Protein AF-A0A7S2LVF1-F1 (afdb_monomer)

Foldseek 3Di:
DVVVVVVVVVVLVCQLQDQQDHPLLVVLVCLCVVVCLLVDALADFDDLPDDADALVRRLVRSVVSNVVNLCCCQPPSLVVSLVSVVPDDRQPPDPCVVVNLVNSLQSVLVSQQSNLVVNLVVVLVSLVLLVDVDWDFLQRLLVDDPPDDFAGARHEWEWDDDQLAIDTPQALVNSLVSVVVSLVCSQCSQFQAARSCLVVVVDDPVCNRHHRDGGDCPDPVNVVSSVSNSVSSSVVSVRVVSNRVLCPVLSCLSVVLVVLVVVLVDPVDDLVNLVVVLVVLVVVLVCLVSRPDCWRGIRHYIYGCNVVSVVSNVSSVVSNVSNLVSLLVVLLVLLVVLLVVLVVLLVQLPDDDPADVSLVVSVVSLVCCVVPVLVVSVVSLVRSVVSVVSCVVSVHDDDPSSVVSNVSSVVSNVCSVVSSVVSVVVSVVSVVVNVVVVVVVVVVVVVVVVVVVVVVVVVVVVPPPVCVVVVVVVVD

Mean predicted aligned error: 10.64 Å

Sequence (476 aa):
DEWRAGIEQCREAIVRSLTVCNQSSLRLLKLWHGTGYGEMLLIDLPPPSAPLFDIDRYFDRQRSCCQESVQKLKLQWFEEVCAIIREENLHLGGPTEPGFFRSISALLSLQTRRVVSQSVEALVEFFQRYSNPRPRTPAEVTQLKDTDERENAFLVIKLAPKGEEIRLRDSPEKVSEKILKIFRELIGCLNDVSVPEVRLQRTSNASKDKCLWATKEHEQYVQQAQKVIEHIVSFNMTNVMKSLHLYDEFAHLLTEEERVRDFVKDPSKTIDDYLAKFKSLKETDLAIRQKLPGEIRMQMACVDCWELNQTLRDKIVECTRIMLESVVVVNLERNEKLCKSFDNIVQTLNKKPTGAGELVDLEQTLENFRGATLKELLDEFADIRAWQQMLFDCEHLLVHRDFKAITDAASWVHQIDARMNARESDLRVERENIETRFKQERQKFEGDLVDYVNLVNRFKDAGNFKQTDEYLEKIL

Solvent-accessible surface area (backbone atoms only — not comparable to full-atom values): 26390 Å² total; per-residue (Å²): 112,68,70,60,52,51,51,50,51,52,49,53,52,48,61,63,66,44,41,72,82,30,72,58,53,54,49,52,51,49,48,36,64,70,74,43,63,77,72,48,53,47,58,72,82,79,58,84,87,45,77,64,29,44,66,65,62,48,50,53,51,33,51,51,40,28,49,54,45,43,47,44,45,66,62,48,51,47,47,54,52,49,55,52,54,71,72,49,79,77,38,65,97,47,92,45,29,70,53,30,53,52,33,50,38,51,50,54,20,51,53,57,38,46,33,44,50,53,30,51,51,53,51,45,56,60,48,57,78,45,56,65,93,76,63,71,48,51,76,57,53,69,71,56,55,95,87,53,91,72,51,62,42,49,34,42,40,41,46,37,76,59,80,70,43,75,40,58,70,64,43,63,64,57,52,48,50,50,55,55,44,52,54,50,50,53,50,50,66,62,48,80,43,61,28,67,48,44,80,70,66,73,50,59,90,94,46,68,83,48,47,35,66,51,63,54,76,84,39,68,68,50,47,52,47,50,52,52,51,51,51,38,49,54,56,40,40,60,50,56,57,54,46,54,65,79,41,60,88,56,39,61,54,64,55,40,52,59,55,45,57,54,54,71,67,43,85,84,65,49,72,67,56,54,52,53,51,52,49,52,48,52,52,49,49,50,46,45,70,74,70,56,60,55,60,47,60,25,48,46,37,24,38,40,29,48,70,38,56,48,53,54,44,51,41,46,54,49,37,51,48,57,53,53,50,50,52,52,53,51,47,52,54,50,33,54,51,50,43,48,53,54,50,54,51,52,58,60,62,68,55,80,59,91,48,73,67,53,41,51,54,44,52,51,50,53,51,47,34,70,74,46,52,50,56,55,55,50,53,51,51,52,49,50,50,51,58,51,48,50,39,53,79,69,70,53,85,79,52,74,70,57,57,47,44,53,49,55,35,50,51,47,68,73,43,46,63,62,54,50,55,52,49,52,53,49,50,52,53,52,48,54,52,53,54,49,50,52,52,52,53,48,54,50,51,54,49,52,48,51,52,50,51,51,49,51,51,55,49,57,62,69,66,42,84,90,51,58,75,69,59,60,70,76,74,115

Nearest PDB structures (foldseek):
  8glv-assembly1_JG  TM=8.384E-01  e=1.437E-13  Chlamydomonas reinhardtii
  8glv-assembly1_Lc  TM=7.852E-01  e=2.066E-13  Chlamydomonas reinhardtii
  8j07-assembly1_g1  TM=7.725E-01  e=4.511E-12  Homo sapiens
  8j07-assembly1_g5  TM=5.387E-01  e=4.816E-10  Homo sapiens
  8glv-assembly1_Mm  TM=5.997E-01  e=1.163E-07  Chlamydomonas reinhardtii

Secondary structure (DSSP, 8-state):
-HHHHHHHHHHHHHHHH--SS-HHHHHHHHHHHHSSGGG--SS----TTSPPB-HHHHHHHHHHHHHHHHHIIIIIIHHHHHHHHHT--SSTTSTTHHHHHHHHHHHHHHHHHHHHHHHHHHHHHHHHTT--SSPPPHHHHTT--TTSPPPPEEEEEEEEEETTEEEESS-HHHHHHHHHHHHHHHHHTTTT-B-HHHHTT-S-GGGTT-B-----TTSHHHHHHHHHHHHHHHHHHHHHHGGGGGGGGGGGGGTHHHHHHHHHH-TT--HHHHHHHHHHHHHHHHHHHHHS-SEEE-SEEEEE-HHHHHHHHHHHHHHHHHHHHHHHHHHHHHHHHHHHHHHHHHHHHTSPPSSHHHHHHHHHHHHHIIIIIHHHHHHHHHHHHHHHHHHHHTT----HHHHHHHHHHHHHHHHHHHHHHHHHHHHHHHHHHHHHHHHHHHHHHHHHHHHHHHHHHHHHHHT-TTSHHHHHTT--

Radius of gyration: 52.97 Å; Cα contacts (8 Å, |Δi|>4): 419; chains: 1; bounding box: 88×52×203 Å

pLDDT: mean 89.86, std 9.38, range [37.56, 97.81]

InterPro domains:
  IPR026983 Dynein heavy chain [PTHR22878] (57-474)

Organism: NCBI:txid1333877

Structure (mmCIF, N/CA/C/O backbone):
data_AF-A0A7S2LVF1-F1
#
_entry.id   AF-A0A7S2LVF1-F1
#
loop_
_atom_site.group_PDB
_atom_site.id
_atom_site.type_symbol
_atom_site.label_atom_id
_atom_site.label_alt_id
_atom_site.label_comp_id
_atom_site.label_asym_id
_atom_site.label_entity_id
_atom_site.label_seq_id
_atom_site.pdbx_PDB_ins_code
_atom_site.Cartn_x
_atom_site.Cartn_y
_atom_site.Cartn_z
_atom_site.occupancy
_atom_site.B_iso_or_equiv
_atom_site.auth_seq_id
_atom_site.auth_comp_id
_atom_site.auth_asym_id
_atom_site.auth_atom_id
_atom_site.pdbx_PDB_model_num
ATOM 1 N N . ASP A 1 1 ? 42.063 -7.611 -80.685 1.00 59.84 1 ASP A N 1
ATOM 2 C CA . ASP A 1 1 ? 41.938 -8.431 -79.460 1.00 59.84 1 ASP A CA 1
ATOM 3 C C . ASP A 1 1 ? 42.806 -7.979 -78.287 1.00 59.84 1 ASP A C 1
ATOM 5 O O . ASP A 1 1 ? 42.332 -8.052 -77.160 1.00 59.84 1 ASP A O 1
ATOM 9 N N . GLU A 1 2 ? 43.992 -7.400 -78.504 1.00 60.59 2 GLU A N 1
ATOM 10 C CA . GLU A 1 2 ? 44.869 -6.905 -77.419 1.00 60.59 2 GLU A CA 1
ATOM 11 C C . GLU A 1 2 ? 44.239 -5.836 -76.507 1.00 60.59 2 GLU A C 1
ATOM 13 O O . GLU A 1 2 ? 44.394 -5.894 -75.291 1.00 60.59 2 GLU A O 1
ATOM 18 N N . TRP A 1 3 ? 43.456 -4.896 -77.051 1.00 65.25 3 TRP A N 1
ATOM 19 C CA . TRP A 1 3 ? 42.773 -3.877 -76.237 1.00 65.25 3 TRP A CA 1
ATOM 20 C C . TRP A 1 3 ? 41.720 -4.473 -75.287 1.00 65.25 3 TRP A C 1
ATOM 22 O O . TRP A 1 3 ? 41.558 -4.000 -74.164 1.00 65.25 3 TRP A O 1
ATOM 32 N N . ARG A 1 4 ? 41.038 -5.554 -75.700 1.00 68.88 4 ARG A N 1
ATOM 33 C CA . ARG A 1 4 ? 40.087 -6.274 -74.835 1.00 68.88 4 ARG A 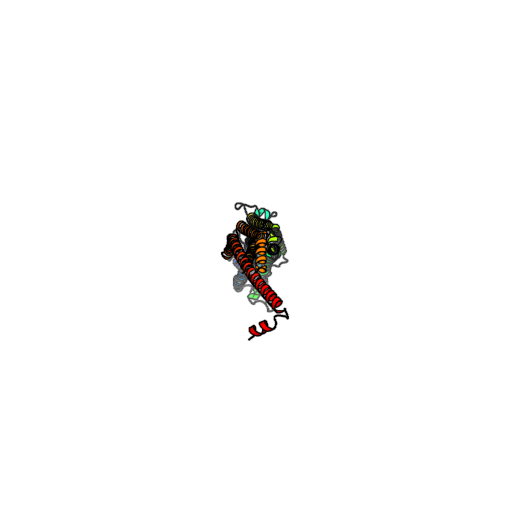CA 1
ATOM 34 C C . ARG A 1 4 ? 40.817 -7.017 -73.716 1.00 68.88 4 ARG A C 1
ATOM 36 O O . ARG A 1 4 ? 40.360 -6.973 -72.580 1.00 68.88 4 ARG A O 1
ATOM 43 N N . ALA A 1 5 ? 41.964 -7.627 -74.019 1.00 72.25 5 ALA A N 1
ATOM 44 C CA . ALA A 1 5 ? 42.814 -8.270 -73.018 1.00 72.25 5 ALA A CA 1
ATOM 45 C C . ALA A 1 5 ? 43.380 -7.258 -72.002 1.00 72.25 5 ALA A C 1
ATOM 47 O O . ALA A 1 5 ? 43.369 -7.530 -70.805 1.00 72.25 5 ALA A O 1
ATOM 48 N N . GLY A 1 6 ? 43.795 -6.069 -72.455 1.00 77.50 6 GLY A N 1
ATOM 49 C CA . GLY A 1 6 ? 44.248 -4.986 -71.577 1.00 77.50 6 GLY A CA 1
ATOM 50 C C . GLY A 1 6 ? 43.143 -4.450 -70.660 1.00 77.50 6 GLY A C 1
ATOM 51 O O . GLY A 1 6 ? 43.379 -4.241 -69.473 1.00 77.50 6 GLY A O 1
ATOM 52 N N . ILE A 1 7 ? 41.913 -4.296 -71.168 1.00 79.94 7 ILE A N 1
ATOM 53 C CA . ILE A 1 7 ? 40.756 -3.921 -70.337 1.00 79.94 7 ILE A CA 1
ATOM 54 C C . ILE A 1 7 ? 40.461 -4.986 -69.285 1.00 79.94 7 ILE A C 1
ATOM 56 O O . ILE A 1 7 ? 40.210 -4.636 -68.132 1.00 79.94 7 ILE A O 1
ATOM 60 N N . GLU A 1 8 ? 40.488 -6.264 -69.659 1.00 79.00 8 GLU A N 1
ATOM 61 C CA . GLU A 1 8 ? 40.181 -7.344 -68.723 1.00 79.00 8 GLU A CA 1
ATOM 62 C C . GLU A 1 8 ? 41.261 -7.475 -67.641 1.00 79.00 8 GLU A C 1
ATOM 64 O O . GLU A 1 8 ? 40.936 -7.582 -66.463 1.00 79.00 8 GLU A O 1
ATOM 69 N N . GLN A 1 9 ? 42.537 -7.300 -67.997 1.00 78.31 9 GLN A N 1
ATOM 70 C CA . GLN A 1 9 ? 43.635 -7.209 -67.029 1.00 78.31 9 GLN A CA 1
ATOM 71 C C . GLN A 1 9 ? 43.488 -6.009 -66.084 1.00 78.31 9 GLN A C 1
ATOM 73 O O . GLN A 1 9 ? 43.687 -6.148 -64.877 1.00 78.31 9 GLN A O 1
ATOM 78 N N . CYS A 1 10 ? 43.107 -4.832 -66.596 1.00 78.00 10 CYS A N 1
ATOM 79 C CA . CYS A 1 10 ? 42.837 -3.668 -65.752 1.00 78.00 10 CYS A CA 1
ATOM 80 C C . CYS A 1 10 ? 41.641 -3.905 -64.819 1.00 78.00 10 CYS A C 1
ATOM 82 O O . CYS A 1 10 ? 41.696 -3.515 -63.654 1.00 78.00 10 CYS A O 1
ATOM 84 N N . ARG A 1 11 ? 40.577 -4.565 -65.292 1.00 80.06 11 ARG A N 1
ATOM 85 C CA . ARG A 1 11 ? 39.418 -4.935 -64.465 1.00 80.06 11 ARG A CA 1
ATOM 86 C C . ARG A 1 11 ? 39.799 -5.920 -63.371 1.00 80.06 11 ARG A C 1
ATOM 88 O O . ARG A 1 11 ? 39.468 -5.674 -62.214 1.00 80.06 11 ARG A O 1
ATOM 95 N N . GLU A 1 12 ? 40.535 -6.978 -63.700 1.00 76.81 12 GLU A N 1
ATOM 96 C CA . GLU A 1 12 ? 41.038 -7.937 -62.714 1.00 76.81 12 GLU A CA 1
ATOM 97 C C . GLU A 1 12 ? 41.950 -7.264 -61.680 1.00 76.81 12 GLU A C 1
ATOM 99 O O . GLU A 1 12 ? 41.823 -7.528 -60.483 1.00 76.81 12 GLU A O 1
ATOM 104 N N . ALA A 1 13 ? 42.830 -6.352 -62.108 1.00 76.38 13 ALA A N 1
ATOM 105 C CA . ALA A 1 13 ? 43.691 -5.589 -61.207 1.00 76.38 13 ALA A CA 1
ATOM 106 C C . ALA A 1 13 ? 42.882 -4.680 -60.265 1.00 76.38 13 ALA A C 1
ATOM 108 O O . ALA A 1 13 ? 43.142 -4.657 -59.059 1.00 76.38 13 ALA A O 1
ATOM 109 N N . ILE A 1 14 ? 41.860 -3.985 -60.784 1.00 77.88 14 ILE A N 1
ATOM 110 C CA . ILE A 1 14 ? 40.950 -3.161 -59.976 1.00 77.88 14 ILE A CA 1
ATOM 111 C C . ILE A 1 14 ? 40.218 -4.037 -58.956 1.00 77.88 14 ILE A C 1
ATOM 113 O O . ILE A 1 14 ? 40.274 -3.731 -57.766 1.00 77.88 14 ILE A O 1
ATOM 117 N N . VAL A 1 15 ? 39.613 -5.150 -59.381 1.00 75.44 15 VAL A N 1
ATOM 118 C CA . VAL A 1 15 ? 38.883 -6.080 -58.499 1.00 75.44 15 VAL A CA 1
ATOM 119 C C . VAL A 1 15 ? 39.785 -6.619 -57.386 1.00 75.44 15 VAL A C 1
ATOM 121 O O . VAL A 1 15 ? 39.382 -6.627 -56.226 1.00 75.44 15 VAL A O 1
ATOM 124 N N . ARG A 1 16 ? 41.033 -6.988 -57.698 1.00 72.12 16 ARG A N 1
ATOM 125 C CA . ARG A 1 16 ? 42.001 -7.471 -56.697 1.00 72.12 16 ARG A CA 1
ATOM 126 C C . ARG A 1 16 ? 42.440 -6.392 -55.701 1.00 72.12 16 ARG A C 1
ATOM 128 O O . ARG A 1 16 ? 42.835 -6.728 -54.589 1.00 72.12 16 ARG A O 1
ATOM 135 N N . SER A 1 17 ? 42.348 -5.113 -56.065 1.00 75.81 17 SER A N 1
ATOM 136 C CA . SER A 1 17 ? 42.720 -3.976 -55.204 1.00 75.81 17 SER A CA 1
ATOM 137 C C . SER A 1 17 ? 41.549 -3.350 -54.428 1.00 75.81 17 SER A C 1
ATOM 139 O O . SER A 1 17 ? 41.769 -2.610 -53.466 1.00 75.81 17 SER A O 1
ATOM 141 N N . LEU A 1 18 ? 40.303 -3.642 -54.813 1.00 81.12 18 LEU A N 1
ATOM 142 C CA . LEU A 1 18 ? 39.107 -2.981 -54.291 1.00 81.12 18 LEU A CA 1
ATOM 143 C C . LEU A 1 18 ? 38.619 -3.632 -52.990 1.00 81.12 18 LEU A C 1
ATOM 145 O O . LEU A 1 18 ? 37.765 -4.512 -52.986 1.00 81.12 18 LEU A O 1
ATOM 149 N N . THR A 1 19 ? 39.131 -3.164 -51.852 1.00 79.06 19 THR A N 1
ATOM 150 C CA . THR A 1 19 ? 38.798 -3.752 -50.545 1.00 79.06 19 THR A CA 1
ATOM 151 C C . THR A 1 19 ? 37.506 -3.217 -49.918 1.00 79.06 19 THR A C 1
ATOM 153 O O . THR A 1 19 ? 36.935 -3.899 -49.073 1.00 79.06 19 THR A O 1
ATOM 156 N N . VAL A 1 20 ? 37.023 -2.021 -50.279 1.00 73.00 20 VAL A N 1
ATOM 157 C CA . VAL A 1 20 ? 35.913 -1.332 -49.574 1.00 73.00 20 VAL A CA 1
ATOM 158 C C . VAL A 1 20 ? 34.519 -1.773 -50.046 1.00 73.00 20 VAL A C 1
ATOM 160 O O . VAL A 1 20 ? 33.625 -1.950 -49.223 1.00 73.00 20 VAL A O 1
ATOM 163 N N . CYS A 1 21 ? 34.348 -2.040 -51.342 1.00 78.25 21 CYS A N 1
ATOM 164 C CA . CYS A 1 21 ? 33.070 -2.448 -51.945 1.00 78.25 21 CYS A CA 1
ATOM 165 C C . CYS A 1 21 ? 33.195 -3.807 -52.647 1.00 78.25 21 CYS A C 1
ATOM 167 O O . CYS A 1 21 ? 32.821 -3.960 -53.808 1.00 78.25 21 CYS A O 1
ATOM 169 N N . ASN A 1 22 ? 33.789 -4.775 -51.951 1.00 83.81 22 ASN A N 1
ATOM 170 C CA . ASN A 1 22 ? 33.984 -6.126 -52.468 1.00 83.81 22 ASN A CA 1
ATOM 171 C C . ASN A 1 22 ? 32.687 -6.961 -52.394 1.00 83.81 22 ASN A C 1
ATOM 173 O O . ASN A 1 22 ? 31.677 -6.556 -51.806 1.00 83.81 22 ASN A O 1
ATOM 177 N N . GLN A 1 23 ? 32.728 -8.158 -52.978 1.00 87.00 23 GLN A N 1
ATOM 178 C CA . GLN A 1 23 ? 31.577 -9.058 -53.028 1.00 87.00 23 GLN A CA 1
ATOM 179 C C . GLN A 1 23 ? 31.125 -9.527 -51.635 1.00 87.00 23 GLN A C 1
ATOM 181 O O . GLN A 1 23 ? 29.921 -9.660 -51.399 1.00 87.00 23 GLN A O 1
ATOM 186 N N . SER A 1 24 ? 32.055 -9.724 -50.695 1.00 89.62 24 SER A N 1
ATOM 187 C CA . SER A 1 24 ? 31.724 -10.036 -49.301 1.00 89.62 24 SER A CA 1
ATOM 188 C C . SER A 1 24 ? 30.932 -8.909 -48.637 1.00 89.62 24 SER A C 1
ATOM 190 O O . SER A 1 24 ? 29.888 -9.184 -48.052 1.00 89.62 24 SER A O 1
ATOM 192 N N . SER A 1 25 ? 31.317 -7.640 -48.805 1.00 89.81 25 SER A N 1
ATOM 193 C CA . SER A 1 25 ? 30.561 -6.485 -48.292 1.00 89.81 25 SER A CA 1
ATOM 194 C C . SER A 1 25 ? 29.117 -6.462 -48.813 1.00 89.81 25 SER A C 1
ATOM 196 O O . SER A 1 25 ? 28.184 -6.219 -48.045 1.00 89.81 25 SER A O 1
ATOM 198 N N . LEU A 1 26 ? 28.899 -6.779 -50.097 1.00 90.19 26 LEU A N 1
ATOM 199 C CA . LEU A 1 26 ? 27.553 -6.861 -50.676 1.00 90.19 26 LEU A CA 1
ATOM 200 C C . LEU A 1 26 ? 26.736 -8.018 -50.080 1.00 90.19 26 LEU A C 1
ATOM 202 O O . LEU A 1 26 ? 25.549 -7.855 -49.791 1.00 90.19 26 LEU A O 1
ATOM 206 N N . ARG A 1 27 ? 27.353 -9.188 -49.883 1.00 93.81 27 ARG A N 1
ATOM 207 C CA . ARG A 1 27 ? 26.700 -10.341 -49.243 1.00 93.81 27 ARG A CA 1
ATOM 208 C C . ARG A 1 27 ? 26.343 -10.054 -47.788 1.00 93.81 27 ARG A C 1
ATOM 210 O O . ARG A 1 27 ? 25.247 -10.408 -47.371 1.00 93.81 27 ARG A O 1
ATOM 217 N N . LEU A 1 28 ? 27.211 -9.364 -47.050 1.00 94.38 28 LEU A N 1
ATOM 218 C CA . LEU A 1 28 ? 26.953 -8.938 -45.673 1.00 94.38 28 LEU A CA 1
ATOM 219 C C . LEU A 1 28 ? 25.796 -7.935 -45.584 1.00 94.38 28 LEU A C 1
ATOM 221 O O . LEU A 1 28 ? 24.979 -8.026 -44.672 1.00 94.38 28 LEU A O 1
ATOM 225 N N . LEU A 1 29 ? 25.679 -7.011 -46.542 1.00 93.12 29 LEU A N 1
ATOM 226 C CA . LEU A 1 29 ? 24.523 -6.111 -46.631 1.00 93.12 29 LEU A CA 1
ATOM 227 C C . LEU A 1 29 ? 23.226 -6.869 -46.940 1.00 93.12 29 LEU A C 1
ATOM 229 O O . LEU A 1 29 ? 22.198 -6.605 -46.317 1.00 93.12 29 LEU A O 1
ATOM 233 N N . LYS A 1 30 ? 23.271 -7.834 -47.869 1.00 94.25 30 LYS A N 1
ATOM 234 C CA . LYS A 1 30 ? 22.121 -8.700 -48.174 1.00 94.25 30 LYS A CA 1
ATOM 235 C C . LYS A 1 30 ? 21.714 -9.551 -46.977 1.00 94.25 30 LYS A C 1
ATOM 237 O O . LYS A 1 30 ? 20.522 -9.699 -46.751 1.00 94.25 30 LYS A O 1
ATOM 242 N N . LEU A 1 31 ? 22.675 -10.068 -46.211 1.00 94.69 31 LEU A N 1
ATOM 243 C CA . LEU A 1 31 ? 22.408 -10.775 -44.962 1.00 94.69 31 LEU A CA 1
ATOM 244 C C . LEU A 1 31 ? 21.690 -9.845 -43.980 1.00 94.69 31 LEU A C 1
ATOM 246 O O . LEU A 1 31 ? 20.587 -10.146 -43.549 1.00 94.69 31 LEU A O 1
ATOM 250 N N . TRP A 1 32 ? 22.280 -8.682 -43.701 1.00 95.38 32 TRP A N 1
ATOM 251 C CA . TRP A 1 32 ? 21.773 -7.723 -42.721 1.00 95.38 32 TRP A CA 1
ATOM 252 C C . TRP A 1 32 ? 20.321 -7.294 -42.958 1.00 95.38 32 TRP A C 1
ATOM 254 O O . TRP A 1 32 ? 19.524 -7.242 -42.020 1.00 95.38 32 TRP A O 1
ATOM 264 N N . HIS A 1 33 ? 19.979 -6.994 -44.213 1.00 92.38 33 HIS A N 1
ATOM 265 C CA . HIS A 1 33 ? 18.629 -6.577 -44.589 1.00 92.38 33 HIS A CA 1
ATOM 266 C C . HIS A 1 33 ? 17.694 -7.755 -44.886 1.00 92.38 33 HIS A C 1
ATOM 268 O O . HIS A 1 33 ? 16.502 -7.657 -44.626 1.00 92.38 33 HIS A O 1
ATOM 274 N N . GLY A 1 34 ? 18.208 -8.868 -45.413 1.00 91.06 34 GLY A N 1
ATOM 275 C CA . GLY A 1 34 ? 17.395 -10.005 -45.849 1.00 91.06 34 GLY A CA 1
ATOM 276 C C . GLY A 1 34 ? 16.882 -10.890 -44.713 1.00 91.06 34 GLY A C 1
ATOM 277 O O . GLY A 1 34 ? 15.819 -11.485 -44.854 1.00 91.06 34 GLY A O 1
ATOM 278 N N . THR A 1 35 ? 17.601 -10.977 -43.591 1.00 89.94 35 THR A N 1
ATOM 279 C CA . THR A 1 35 ? 17.190 -11.771 -42.414 1.00 89.94 35 THR A CA 1
ATOM 280 C C . THR A 1 35 ? 16.544 -10.931 -41.309 1.00 89.94 35 THR A C 1
ATOM 282 O O . THR A 1 35 ? 16.145 -11.475 -40.278 1.00 89.94 35 THR A O 1
ATOM 285 N N . GLY A 1 36 ? 16.449 -9.611 -41.502 1.00 89.12 36 GLY A N 1
ATOM 286 C CA . GLY A 1 36 ? 15.822 -8.685 -40.556 1.00 89.12 36 GLY A CA 1
ATOM 287 C C . GLY A 1 36 ? 16.707 -8.228 -39.390 1.00 89.12 36 GLY A C 1
ATOM 288 O O . GLY A 1 36 ? 16.199 -7.573 -38.485 1.00 89.12 36 GLY A O 1
ATOM 289 N N . TYR A 1 37 ? 18.020 -8.508 -39.380 1.00 92.94 37 TYR A N 1
ATOM 290 C CA . TYR A 1 37 ? 18.915 -7.993 -38.323 1.00 92.94 37 TYR A CA 1
ATOM 291 C C . TYR A 1 37 ? 18.894 -6.460 -38.231 1.00 92.94 37 TYR A C 1
ATOM 293 O O . TYR A 1 37 ? 18.956 -5.906 -37.137 1.00 92.94 37 TYR A O 1
ATOM 301 N N . GLY A 1 38 ? 18.753 -5.775 -39.370 1.00 89.06 38 GLY A N 1
ATOM 302 C CA . GLY A 1 38 ? 18.666 -4.314 -39.434 1.00 89.06 38 GLY A CA 1
ATOM 303 C C . GLY A 1 38 ? 17.354 -3.688 -38.951 1.00 89.06 38 GLY A C 1
ATOM 304 O O . GLY A 1 38 ? 17.273 -2.462 -38.914 1.00 89.06 38 GLY A O 1
ATOM 305 N N . GLU A 1 39 ? 16.347 -4.497 -38.623 1.00 91.19 39 GLU A N 1
ATOM 306 C CA . GLU A 1 39 ? 15.050 -4.054 -38.086 1.00 91.19 39 GLU A CA 1
ATOM 307 C C . GLU A 1 39 ? 14.878 -4.434 -36.607 1.00 91.19 39 GLU A C 1
ATOM 309 O O . GLU A 1 39 ? 13.868 -4.107 -35.989 1.00 91.19 39 GLU A O 1
ATOM 314 N N . MET A 1 40 ? 15.862 -5.126 -36.022 1.00 92.81 40 MET A N 1
ATOM 315 C CA . MET A 1 40 ? 15.818 -5.517 -34.619 1.00 92.81 40 MET A CA 1
ATOM 316 C C . MET A 1 40 ? 15.907 -4.298 -33.701 1.00 92.81 40 MET A C 1
ATOM 318 O O . MET A 1 40 ? 16.728 -3.405 -33.903 1.00 92.81 40 MET A O 1
ATOM 322 N N . LEU A 1 41 ? 15.111 -4.323 -32.635 1.00 94.56 41 LEU A N 1
ATOM 323 C CA . LEU A 1 41 ? 15.225 -3.402 -31.512 1.00 94.56 41 LEU A CA 1
ATOM 324 C C . LEU A 1 41 ? 15.798 -4.146 -30.308 1.00 94.56 41 LEU A C 1
ATOM 326 O O . LEU A 1 41 ? 15.499 -5.314 -30.080 1.00 94.56 41 LEU A O 1
ATOM 330 N N . LEU A 1 42 ? 16.613 -3.450 -29.525 1.00 95.69 42 LEU A N 1
ATOM 331 C CA . LEU A 1 42 ? 17.236 -3.962 -28.299 1.00 95.69 42 LEU A CA 1
ATOM 332 C C . LEU A 1 42 ? 16.362 -3.722 -27.054 1.00 95.69 42 LEU A C 1
ATOM 334 O O . LEU A 1 42 ? 16.842 -3.843 -25.928 1.00 95.69 42 LEU A O 1
ATOM 338 N N . ILE A 1 43 ? 15.110 -3.319 -27.266 1.00 95.25 43 ILE A N 1
ATOM 339 C CA . ILE A 1 43 ? 14.139 -2.909 -26.253 1.00 95.25 43 ILE A CA 1
ATOM 340 C C . ILE A 1 43 ? 12.753 -3.438 -26.617 1.00 95.25 43 ILE A C 1
ATOM 342 O O . ILE A 1 43 ? 12.410 -3.567 -27.792 1.00 95.25 43 ILE A O 1
ATOM 346 N N . ASP A 1 44 ? 11.939 -3.683 -25.597 1.00 93.94 44 ASP A N 1
ATOM 347 C CA . ASP A 1 44 ? 10.568 -4.171 -25.723 1.00 93.94 44 ASP A CA 1
ATOM 348 C C . ASP A 1 44 ? 9.591 -3.098 -25.234 1.00 93.94 44 ASP A C 1
ATOM 350 O O . ASP A 1 44 ? 9.362 -2.924 -24.036 1.00 93.94 44 ASP A O 1
ATOM 354 N N . LEU A 1 45 ? 9.040 -2.329 -26.169 1.00 92.75 45 LEU A N 1
ATOM 355 C CA . LEU A 1 45 ? 8.228 -1.158 -25.859 1.00 92.75 45 LEU A CA 1
ATOM 356 C C . LEU A 1 45 ? 6.738 -1.523 -25.763 1.00 92.75 45 LEU A C 1
ATOM 358 O O . LEU A 1 45 ? 6.132 -1.884 -26.775 1.00 92.75 45 LEU A O 1
ATOM 362 N N . PRO A 1 46 ? 6.096 -1.386 -24.586 1.00 90.88 46 PRO A N 1
ATOM 363 C CA . PRO A 1 46 ? 4.698 -1.762 -24.443 1.00 90.88 46 PRO A CA 1
ATOM 364 C C . PRO A 1 46 ? 3.757 -0.851 -25.262 1.00 90.88 46 PRO A C 1
ATOM 366 O O . PRO A 1 46 ? 3.894 0.388 -25.237 1.00 90.88 46 PRO A O 1
ATOM 369 N N . PRO A 1 47 ? 2.758 -1.431 -25.961 1.00 89.38 47 PRO A N 1
ATOM 370 C CA . PRO A 1 47 ? 1.678 -0.657 -26.565 1.00 89.38 47 PRO A CA 1
ATOM 371 C C . PRO A 1 47 ? 0.797 -0.001 -25.482 1.00 89.38 47 PRO A C 1
ATOM 373 O O . PRO A 1 47 ? 0.802 -0.454 -24.338 1.00 89.38 47 PRO A O 1
ATOM 376 N N . PRO A 1 48 ? -0.005 1.028 -25.817 1.00 84.62 48 PRO A N 1
ATOM 377 C CA . PRO A 1 48 ? -0.886 1.703 -24.849 1.00 84.62 48 PRO A CA 1
ATOM 378 C C . PRO A 1 48 ? -1.899 0.782 -24.149 1.00 84.62 48 PRO A C 1
ATOM 380 O O . PRO A 1 48 ? -2.346 1.071 -23.044 1.00 84.62 48 PRO A O 1
ATOM 383 N N . SER A 1 49 ? -2.261 -0.333 -24.787 1.00 85.38 49 SER A N 1
ATOM 384 C CA . SER A 1 49 ? -3.180 -1.343 -24.253 1.00 85.38 49 SER A CA 1
ATOM 385 C C . SER A 1 49 ? -2.503 -2.402 -23.375 1.00 85.38 49 SER A C 1
ATOM 387 O O . SER A 1 49 ? -3.175 -3.319 -22.904 1.00 85.38 49 SER A O 1
ATOM 389 N N . ALA A 1 50 ? -1.181 -2.340 -23.199 1.00 89.31 50 ALA A N 1
ATOM 390 C CA . ALA A 1 50 ? -0.450 -3.300 -22.384 1.00 89.31 50 ALA A CA 1
ATOM 391 C C . ALA A 1 50 ? -0.846 -3.197 -20.899 1.00 89.31 50 ALA A C 1
ATOM 393 O O . ALA A 1 50 ? -1.232 -2.121 -20.434 1.00 89.31 50 ALA A O 1
ATOM 394 N N . PRO A 1 51 ? -0.714 -4.294 -20.130 1.00 90.94 51 PRO A N 1
ATOM 395 C CA . PRO A 1 51 ? -0.843 -4.219 -18.682 1.00 90.94 51 PRO A CA 1
ATOM 396 C C . PRO A 1 51 ? 0.243 -3.311 -18.094 1.00 90.94 51 PRO A C 1
ATOM 398 O O . PRO A 1 51 ? 1.316 -3.149 -18.674 1.00 90.94 51 PRO A O 1
ATOM 401 N N . LEU A 1 52 ? -0.035 -2.748 -16.922 1.00 94.50 52 LEU A N 1
ATOM 402 C CA . LEU A 1 52 ? 0.937 -1.954 -16.179 1.00 94.50 52 LEU A CA 1
ATOM 403 C C . LEU A 1 52 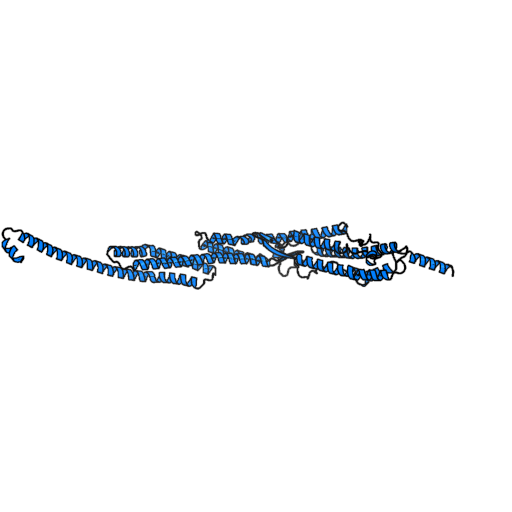? 2.006 -2.858 -15.549 1.00 94.50 52 LEU A C 1
ATOM 405 O O . LEU A 1 52 ? 1.728 -3.996 -15.158 1.00 94.50 52 LEU A O 1
ATOM 409 N N . PHE A 1 53 ? 3.221 -2.335 -15.424 1.00 94.44 53 PHE A N 1
ATOM 410 C CA . PHE A 1 53 ? 4.363 -3.030 -14.833 1.00 94.44 53 PHE A CA 1
ATOM 411 C C . PHE A 1 53 ? 4.892 -2.253 -13.634 1.00 94.44 53 PHE A C 1
ATOM 413 O O . PHE A 1 53 ? 4.980 -1.028 -13.677 1.00 94.44 53 PHE A O 1
ATOM 420 N N . ASP A 1 54 ? 5.284 -2.942 -12.568 1.00 95.38 54 ASP A N 1
ATOM 421 C CA . ASP A 1 54 ? 6.178 -2.327 -11.592 1.00 95.38 54 ASP A CA 1
ATOM 422 C C . ASP A 1 54 ? 7.551 -2.066 -12.241 1.00 95.38 54 ASP A C 1
ATOM 424 O O . ASP A 1 54 ? 7.905 -2.660 -13.269 1.00 95.38 54 ASP A O 1
ATOM 428 N N . ILE A 1 55 ? 8.325 -1.145 -11.664 1.00 96.56 55 ILE A N 1
ATOM 429 C CA . ILE A 1 55 ? 9.591 -0.715 -12.266 1.00 96.56 55 ILE A CA 1
ATOM 430 C C . ILE A 1 55 ? 10.614 -1.852 -12.374 1.00 96.56 55 ILE A C 1
ATOM 432 O O . ILE A 1 55 ? 11.380 -1.891 -13.338 1.00 96.56 55 ILE A O 1
ATOM 436 N N . ASP A 1 56 ? 10.631 -2.782 -11.418 1.00 96.50 56 ASP A N 1
ATOM 437 C CA . ASP A 1 56 ? 11.577 -3.895 -11.419 1.00 96.50 56 ASP A CA 1
ATOM 438 C C . ASP A 1 56 ? 11.224 -4.901 -12.520 1.00 96.50 56 ASP A C 1
ATOM 440 O O . ASP A 1 56 ? 12.087 -5.265 -13.319 1.00 96.50 56 ASP A O 1
ATOM 444 N N . ARG A 1 57 ? 9.942 -5.241 -12.673 1.00 95.75 57 ARG A N 1
ATOM 445 C CA . ARG A 1 57 ? 9.457 -6.087 -13.766 1.00 95.75 57 ARG A CA 1
ATOM 446 C C . ARG A 1 57 ? 9.658 -5.449 -15.138 1.00 95.75 57 ARG A C 1
ATOM 448 O O . ARG A 1 57 ? 10.020 -6.150 -16.083 1.00 95.75 57 ARG A O 1
ATOM 455 N N . TYR A 1 58 ? 9.428 -4.140 -15.270 1.00 95.94 58 TYR A N 1
ATOM 456 C CA . TYR A 1 58 ? 9.725 -3.423 -16.513 1.00 95.94 58 TYR A CA 1
ATOM 457 C C . TYR A 1 58 ? 11.222 -3.497 -16.838 1.00 95.94 58 TYR A C 1
ATOM 459 O O . TYR A 1 58 ? 11.591 -3.823 -17.965 1.00 95.94 58 TYR A O 1
ATOM 467 N N . PHE A 1 59 ? 12.076 -3.253 -15.842 1.00 96.25 59 PHE A N 1
ATOM 468 C CA . PHE A 1 59 ? 13.528 -3.327 -15.968 1.00 96.25 59 PHE A CA 1
ATOM 469 C C . PHE A 1 59 ? 14.010 -4.715 -16.407 1.00 96.25 59 PHE A C 1
ATOM 471 O O . PHE A 1 59 ? 14.765 -4.825 -17.375 1.00 96.25 59 PHE A O 1
ATOM 478 N N . ASP A 1 60 ? 13.538 -5.772 -15.747 1.00 95.94 60 ASP A N 1
ATOM 479 C CA . ASP A 1 60 ? 13.923 -7.147 -16.068 1.00 95.94 60 ASP A CA 1
ATOM 480 C C . ASP A 1 60 ? 13.472 -7.543 -17.478 1.00 95.94 60 ASP A C 1
ATOM 482 O O . ASP A 1 60 ? 14.241 -8.148 -18.223 1.00 95.94 60 ASP A O 1
ATOM 486 N N . ARG A 1 61 ? 12.276 -7.111 -17.898 1.00 95.19 61 ARG A N 1
ATOM 487 C CA . ARG A 1 61 ? 11.778 -7.333 -19.261 1.00 95.19 61 ARG A CA 1
ATOM 488 C C . ARG A 1 61 ? 12.669 -6.681 -20.322 1.00 95.19 61 ARG A C 1
ATOM 490 O O . ARG A 1 61 ? 13.004 -7.335 -21.310 1.00 95.19 61 ARG A O 1
ATOM 497 N N . GLN A 1 62 ? 13.090 -5.429 -20.114 1.00 96.12 62 GLN A N 1
ATOM 498 C CA . GLN A 1 62 ? 14.019 -4.764 -21.039 1.00 96.12 62 GLN A CA 1
ATOM 499 C C . GLN A 1 62 ? 15.364 -5.484 -21.102 1.00 96.12 62 GLN A C 1
ATOM 501 O O . GLN A 1 62 ? 15.913 -5.694 -22.183 1.00 96.12 62 GLN A O 1
ATOM 506 N N . ARG A 1 63 ? 15.878 -5.910 -19.946 1.00 94.88 63 ARG A N 1
ATOM 507 C CA . ARG A 1 63 ? 17.135 -6.648 -19.870 1.00 94.88 63 ARG A CA 1
ATOM 508 C C . ARG A 1 63 ? 17.058 -7.978 -20.619 1.00 94.88 63 ARG A C 1
ATOM 510 O O . ARG A 1 63 ? 17.978 -8.276 -21.376 1.00 94.88 63 ARG A O 1
ATOM 517 N N . SER A 1 64 ? 15.988 -8.751 -20.443 1.00 95.75 64 SER A N 1
ATOM 518 C CA . SER A 1 64 ? 15.788 -10.012 -21.166 1.00 95.75 64 SER A CA 1
ATOM 519 C C . SER A 1 64 ? 15.729 -9.794 -22.679 1.00 95.75 64 SER A C 1
ATOM 521 O O . SER A 1 64 ? 16.469 -10.450 -23.409 1.00 95.75 64 SER A O 1
ATOM 523 N N . CYS A 1 65 ? 14.947 -8.817 -23.151 1.00 95.25 65 CYS A N 1
ATOM 524 C CA . CYS A 1 65 ? 14.861 -8.486 -24.578 1.00 95.25 65 CYS A CA 1
ATOM 525 C C . CYS A 1 65 ? 16.225 -8.077 -25.168 1.00 95.25 65 CYS A C 1
ATOM 527 O O . CYS A 1 65 ? 16.632 -8.562 -26.231 1.00 95.25 65 CYS A O 1
ATOM 529 N N . CYS A 1 66 ? 16.964 -7.226 -24.450 1.00 95.81 66 CYS A N 1
ATOM 530 C CA . CYS A 1 66 ? 18.304 -6.809 -24.845 1.00 95.81 66 CYS A CA 1
ATOM 531 C C . CYS A 1 66 ? 19.255 -8.014 -24.920 1.00 95.81 66 CYS A C 1
ATOM 533 O O . CYS A 1 66 ? 19.946 -8.191 -25.922 1.00 95.81 66 CYS A O 1
ATOM 535 N N . GLN A 1 67 ? 19.253 -8.887 -23.908 1.00 94.75 67 GLN A N 1
ATOM 536 C CA . GLN A 1 67 ? 20.094 -10.085 -23.875 1.00 94.75 67 GLN A CA 1
ATOM 537 C C . GLN A 1 67 ? 19.787 -11.044 -25.026 1.00 94.75 67 GLN A C 1
ATOM 539 O O . GLN A 1 67 ? 20.717 -11.482 -25.698 1.00 94.75 67 GLN A O 1
ATOM 544 N N . GLU A 1 68 ? 18.518 -11.344 -25.293 1.00 94.94 68 GLU A N 1
ATOM 545 C CA . GLU A 1 68 ? 18.114 -12.215 -26.404 1.00 94.94 68 GLU A CA 1
ATOM 546 C C . GLU A 1 68 ? 18.573 -11.654 -27.754 1.00 94.94 68 GLU A C 1
ATOM 548 O O . GLU A 1 68 ? 19.179 -12.362 -28.565 1.00 94.94 68 GLU A O 1
ATOM 553 N N . SER A 1 69 ? 18.369 -10.353 -27.965 1.00 94.06 69 SER A N 1
ATOM 554 C CA . SER A 1 69 ? 18.774 -9.664 -29.191 1.00 94.06 69 SER A CA 1
ATOM 555 C C . SER A 1 69 ? 20.295 -9.643 -29.364 1.00 94.06 69 SER A C 1
ATOM 557 O O . SER A 1 69 ? 20.808 -9.917 -30.452 1.00 94.06 69 SER A O 1
ATOM 559 N N . VAL A 1 70 ? 21.033 -9.387 -28.283 1.00 94.00 70 VAL A N 1
ATOM 560 C CA . VAL A 1 70 ? 22.502 -9.411 -28.262 1.00 94.00 70 VAL A CA 1
ATOM 561 C C . VAL A 1 70 ? 23.034 -10.818 -28.515 1.00 94.00 70 VAL A C 1
ATOM 563 O O . VAL A 1 70 ? 23.987 -10.967 -29.276 1.00 94.00 70 VAL A O 1
ATOM 566 N N . GLN A 1 71 ? 22.431 -11.855 -27.927 1.00 93.81 71 GLN A N 1
ATOM 567 C CA . GLN A 1 71 ? 22.819 -13.246 -28.176 1.00 93.81 71 GLN A CA 1
ATOM 568 C C . GLN A 1 71 ? 22.589 -13.627 -29.636 1.00 93.81 71 GLN A C 1
ATOM 570 O O . GLN A 1 71 ? 23.473 -14.212 -30.260 1.00 93.81 71 GLN A O 1
ATOM 575 N N . LYS A 1 72 ? 21.457 -13.226 -30.220 1.00 93.88 72 LYS A N 1
ATOM 576 C CA . LYS A 1 72 ? 21.188 -13.440 -31.644 1.00 93.88 72 LYS A CA 1
ATOM 577 C C . LYS A 1 72 ? 22.235 -12.754 -32.527 1.00 93.88 72 LYS A C 1
ATOM 579 O O . LYS A 1 72 ? 22.745 -13.370 -33.462 1.00 93.88 72 LYS A O 1
ATOM 584 N N . LEU A 1 73 ? 22.627 -11.520 -32.204 1.00 93.62 73 LEU A N 1
ATOM 585 C CA . LEU A 1 73 ? 23.690 -10.827 -32.934 1.00 93.62 73 LEU A CA 1
ATOM 586 C C . LEU A 1 73 ? 25.053 -11.523 -32.754 1.00 93.62 73 LEU A C 1
ATOM 588 O O . LEU A 1 73 ? 25.741 -11.818 -33.729 1.00 93.62 73 LEU A O 1
ATOM 592 N N . LYS A 1 74 ? 25.448 -11.845 -31.521 1.00 91.00 74 LYS A N 1
ATOM 593 C CA . LYS A 1 74 ? 26.772 -12.417 -31.225 1.00 91.00 74 LYS A CA 1
ATOM 594 C C . LYS A 1 74 ? 26.947 -13.862 -31.682 1.00 91.00 74 LYS A C 1
ATOM 596 O O . LYS A 1 74 ? 28.055 -14.227 -32.063 1.00 91.00 74 LYS A O 1
ATOM 601 N N . LEU A 1 75 ? 25.902 -14.683 -31.612 1.00 90.81 75 LEU A N 1
ATOM 602 C CA . LEU A 1 75 ? 25.991 -16.117 -31.895 1.00 90.81 75 LEU A CA 1
ATOM 603 C C . LEU A 1 75 ? 25.507 -16.480 -33.295 1.00 90.81 75 LEU A C 1
ATOM 605 O O . LEU A 1 75 ? 26.087 -17.367 -33.910 1.00 90.81 75 LEU A O 1
ATOM 609 N N . GLN A 1 76 ? 24.460 -15.825 -33.800 1.00 94.12 76 GLN A N 1
ATOM 610 C CA . GLN A 1 76 ? 23.886 -16.169 -35.100 1.00 94.12 76 GLN A CA 1
ATOM 611 C C . GLN A 1 76 ? 24.440 -15.268 -36.204 1.00 94.12 76 GLN A C 1
ATOM 613 O O . GLN A 1 76 ? 25.172 -15.742 -37.073 1.00 94.12 76 GLN A O 1
ATOM 618 N N . TRP A 1 77 ? 24.161 -13.962 -36.136 1.00 95.62 77 TRP A N 1
ATOM 619 C CA . TRP A 1 77 ? 24.601 -13.006 -37.160 1.00 95.62 77 TRP A CA 1
ATOM 620 C C . TRP A 1 77 ? 26.117 -13.040 -37.342 1.00 95.62 77 TRP A C 1
ATOM 622 O O . TRP A 1 77 ? 26.611 -13.116 -38.464 1.00 95.62 77 TRP A O 1
ATOM 632 N N . PHE A 1 78 ? 26.874 -13.027 -36.245 1.00 93.62 78 PHE A N 1
ATOM 633 C CA . PHE A 1 78 ? 28.329 -12.980 -36.326 1.00 93.62 78 PHE A CA 1
ATOM 634 C C . PHE A 1 78 ? 28.955 -14.275 -36.879 1.00 93.62 78 PHE A C 1
ATOM 636 O O . PHE A 1 78 ? 29.976 -14.216 -37.570 1.00 93.62 78 PHE A O 1
ATOM 643 N N . GLU A 1 79 ? 28.340 -15.441 -36.651 1.00 93.56 79 GLU A N 1
ATOM 644 C CA . GLU A 1 79 ? 28.773 -16.692 -37.290 1.00 93.56 79 GLU A CA 1
ATOM 645 C C . GLU A 1 79 ? 28.460 -16.704 -38.789 1.00 93.56 79 GLU A C 1
ATOM 647 O O . GLU A 1 79 ? 29.311 -17.106 -39.586 1.00 93.56 79 GLU A O 1
ATOM 652 N N . GLU A 1 80 ? 27.295 -16.195 -39.196 1.00 95.06 80 GLU A N 1
ATOM 653 C CA . GLU A 1 80 ? 26.925 -16.028 -40.609 1.00 95.06 80 GLU A CA 1
ATOM 654 C C . GLU A 1 80 ? 27.867 -15.039 -41.322 1.00 95.06 80 GLU A C 1
ATOM 656 O O . GLU A 1 80 ? 28.317 -15.295 -42.442 1.00 95.06 80 GLU A O 1
ATOM 661 N N . VAL A 1 81 ? 28.252 -13.949 -40.646 1.00 94.88 81 VAL A N 1
ATOM 662 C CA . VAL A 1 81 ? 29.290 -13.009 -41.101 1.00 94.88 81 VAL A CA 1
ATOM 663 C C . VAL A 1 81 ? 30.617 -13.741 -41.312 1.00 94.88 81 VAL A C 1
ATOM 665 O O . VAL A 1 81 ? 31.236 -13.610 -42.370 1.00 94.88 81 VAL A O 1
ATOM 668 N N . CYS A 1 82 ? 31.054 -14.542 -40.337 1.00 93.25 82 CYS A N 1
ATOM 669 C CA . CYS A 1 82 ? 32.292 -15.311 -40.445 1.00 93.25 82 CYS A CA 1
ATOM 670 C C . CYS A 1 82 ? 32.233 -16.347 -41.575 1.00 93.25 82 CYS A C 1
ATOM 672 O O . CYS A 1 82 ? 33.234 -16.534 -42.264 1.00 93.25 82 CYS A O 1
ATOM 674 N N . ALA A 1 83 ? 31.090 -17.000 -41.796 1.00 93.12 83 ALA A N 1
ATOM 675 C CA . ALA A 1 83 ? 30.897 -17.935 -42.902 1.00 93.12 83 ALA A CA 1
ATOM 676 C C . ALA A 1 83 ? 31.059 -17.243 -44.266 1.00 93.12 83 ALA A C 1
ATOM 678 O O . ALA A 1 83 ? 31.829 -17.723 -45.094 1.00 93.12 83 ALA A O 1
ATOM 679 N N . ILE A 1 84 ? 30.442 -16.069 -44.456 1.00 93.38 84 ILE A N 1
ATOM 680 C CA . ILE A 1 84 ? 30.596 -15.271 -45.684 1.00 93.38 84 ILE A CA 1
ATOM 681 C C . ILE A 1 84 ? 32.063 -14.887 -45.907 1.00 93.38 84 ILE A C 1
ATOM 683 O O . ILE A 1 84 ? 32.557 -14.999 -47.025 1.00 93.38 84 ILE A O 1
ATOM 687 N N . ILE A 1 85 ? 32.769 -14.469 -44.851 1.00 92.25 85 ILE A N 1
ATOM 688 C CA . ILE A 1 85 ? 34.180 -14.077 -44.956 1.00 92.25 85 ILE A CA 1
ATOM 689 C C . ILE A 1 85 ? 35.080 -15.285 -45.259 1.00 92.25 85 ILE A C 1
ATOM 691 O O . ILE A 1 85 ? 36.034 -15.135 -46.011 1.00 92.25 85 ILE A O 1
ATOM 695 N N . ARG A 1 86 ? 34.805 -16.485 -44.722 1.00 89.75 86 ARG A N 1
ATOM 696 C CA . ARG A 1 86 ? 35.603 -17.699 -45.011 1.00 89.75 86 ARG A CA 1
ATOM 697 C C . ARG A 1 86 ? 35.567 -18.101 -46.487 1.00 89.75 86 ARG A C 1
ATOM 699 O O . ARG A 1 86 ? 36.514 -18.719 -46.957 1.00 89.75 86 ARG A O 1
ATOM 706 N N . GLU A 1 87 ? 34.498 -17.755 -47.196 1.00 88.38 87 GLU A N 1
ATOM 707 C CA . GLU A 1 87 ? 34.344 -18.011 -48.632 1.00 88.38 87 GLU A CA 1
ATOM 708 C C . GLU A 1 87 ? 35.061 -16.965 -49.516 1.00 88.38 87 GLU A C 1
ATOM 710 O O . GLU A 1 87 ? 35.037 -17.075 -50.743 1.00 88.38 87 GLU A O 1
ATOM 715 N N . GLU A 1 88 ? 35.695 -15.945 -48.922 1.00 83.75 88 GLU A N 1
ATOM 716 C CA . GLU A 1 88 ? 36.431 -14.904 -49.644 1.00 83.75 88 GLU A CA 1
ATOM 717 C C . GLU A 1 88 ? 37.812 -15.399 -50.097 1.00 83.75 88 GLU A C 1
ATOM 719 O O . GLU A 1 88 ? 38.713 -15.620 -49.291 1.00 83.75 88 GLU A O 1
ATOM 724 N N . ASN A 1 89 ? 38.011 -15.501 -51.412 1.00 78.25 89 ASN A N 1
ATOM 725 C CA . ASN A 1 89 ? 39.247 -16.031 -51.995 1.00 78.25 89 ASN A CA 1
ATOM 726 C C . ASN A 1 89 ? 40.177 -14.947 -52.564 1.00 78.25 89 ASN A C 1
ATOM 728 O O . ASN A 1 89 ? 41.310 -15.258 -52.927 1.00 78.25 89 ASN A O 1
ATOM 732 N N . LEU A 1 90 ? 39.724 -13.690 -52.682 1.00 81.62 90 LEU A N 1
ATOM 733 C CA . LEU A 1 90 ? 40.494 -12.646 -53.373 1.00 81.62 90 LEU A CA 1
ATOM 734 C C . LEU A 1 90 ? 41.468 -11.901 -52.460 1.00 81.62 90 LEU A C 1
ATOM 736 O O . LEU A 1 90 ? 42.553 -11.527 -52.900 1.00 81.62 90 LEU A O 1
ATOM 740 N N . HIS A 1 91 ? 41.079 -11.653 -51.208 1.00 84.25 91 HIS A N 1
ATOM 741 C CA . HIS A 1 91 ? 41.832 -10.763 -50.319 1.00 84.25 91 HIS A CA 1
ATOM 742 C C . HIS A 1 91 ? 42.533 -11.473 -49.160 1.00 84.25 91 HIS A C 1
ATOM 744 O O . HIS A 1 91 ? 43.476 -10.909 -48.605 1.00 84.25 91 HIS A O 1
ATOM 750 N N . LEU A 1 92 ? 42.086 -12.673 -48.780 1.00 84.88 92 LEU A N 1
ATOM 751 C CA . LEU A 1 92 ? 42.625 -13.412 -47.638 1.00 84.88 92 LEU A CA 1
ATOM 752 C C . LEU A 1 92 ? 44.028 -13.962 -47.934 1.00 84.88 92 LEU A C 1
ATOM 754 O O . LEU A 1 92 ? 44.262 -14.552 -48.984 1.00 84.88 92 LEU A O 1
ATOM 758 N N . GLY A 1 93 ? 44.960 -13.801 -46.989 1.00 81.00 93 GLY A N 1
ATOM 759 C CA . GLY A 1 93 ? 46.343 -14.293 -47.109 1.00 81.00 93 GLY A CA 1
ATOM 760 C C . GLY A 1 93 ? 47.238 -13.497 -48.070 1.00 81.00 93 GLY A C 1
ATOM 761 O O . GLY A 1 93 ? 48.391 -13.871 -48.277 1.00 81.00 93 GLY A O 1
ATOM 762 N N . GLY A 1 94 ? 46.725 -12.406 -48.649 1.00 84.31 94 GLY A N 1
ATOM 763 C CA . GLY A 1 94 ? 47.458 -11.501 -49.534 1.00 84.31 94 GLY A CA 1
ATOM 764 C C . GLY A 1 94 ? 47.740 -10.125 -48.909 1.00 84.31 94 GLY A C 1
ATOM 765 O O . GLY A 1 94 ? 47.271 -9.819 -47.812 1.00 84.31 94 GLY A O 1
ATOM 766 N N . PRO A 1 95 ? 48.452 -9.232 -49.623 1.00 83.69 95 PRO A N 1
ATOM 767 C CA . PRO A 1 95 ? 48.809 -7.897 -49.123 1.00 83.69 95 PRO A CA 1
ATOM 768 C C . PRO A 1 95 ? 47.596 -6.977 -48.890 1.00 83.69 95 PRO A C 1
ATOM 770 O O . PRO A 1 95 ? 47.695 -5.985 -48.170 1.00 83.69 95 PRO A O 1
ATOM 773 N N . THR A 1 96 ? 46.441 -7.292 -49.482 1.00 87.19 96 THR A N 1
ATOM 774 C CA . THR A 1 96 ? 45.195 -6.522 -49.343 1.00 87.19 96 THR A CA 1
ATOM 775 C C . THR A 1 96 ? 44.370 -6.895 -48.109 1.00 87.19 96 THR A C 1
ATOM 777 O O . THR A 1 96 ? 43.415 -6.187 -47.785 1.00 87.19 96 THR A O 1
ATOM 780 N N . GLU A 1 97 ? 44.726 -7.971 -47.401 1.00 87.88 97 GLU A N 1
ATOM 781 C CA . GLU A 1 97 ? 43.987 -8.499 -46.247 1.00 87.88 97 GLU A CA 1
ATOM 782 C C . GLU A 1 97 ? 43.728 -7.450 -45.142 1.00 87.88 97 GLU A C 1
ATOM 784 O O . GLU A 1 97 ? 42.575 -7.303 -44.724 1.00 87.88 97 GLU A O 1
ATOM 789 N N . PRO A 1 98 ? 44.706 -6.620 -44.717 1.00 87.75 98 PRO A N 1
ATOM 790 C CA . PRO A 1 98 ? 44.451 -5.592 -43.704 1.00 87.75 98 PRO A CA 1
ATOM 791 C C . PRO A 1 98 ? 43.500 -4.487 -44.190 1.00 87.75 98 PRO A C 1
ATOM 793 O O . PRO A 1 98 ? 42.795 -3.855 -43.401 1.00 87.75 98 PRO A O 1
ATOM 796 N N . GLY A 1 99 ? 43.493 -4.200 -45.496 1.00 87.00 99 GLY A N 1
ATOM 797 C CA . GLY A 1 99 ? 42.557 -3.254 -46.110 1.00 87.00 99 GLY A CA 1
ATOM 798 C C . GLY A 1 99 ? 41.134 -3.809 -46.167 1.00 87.00 99 GLY A C 1
ATOM 799 O O . GLY A 1 99 ? 40.185 -3.069 -45.914 1.00 87.00 99 GLY A O 1
ATOM 800 N N . PHE A 1 100 ? 41.003 -5.106 -46.446 1.00 90.44 100 PHE A N 1
ATOM 801 C CA . PHE A 1 100 ? 39.739 -5.840 -46.446 1.00 90.44 100 PHE A CA 1
ATOM 802 C C . PHE A 1 100 ? 39.128 -5.926 -45.044 1.00 90.44 100 PHE A C 1
ATOM 804 O O . PHE A 1 100 ? 37.978 -5.555 -44.841 1.00 90.44 100 PHE A O 1
ATOM 811 N N . PHE A 1 101 ? 39.891 -6.324 -44.028 1.00 90.94 101 PHE A N 1
ATOM 812 C CA . PHE A 1 101 ? 39.322 -6.423 -42.684 1.00 90.94 101 PHE A CA 1
ATOM 813 C C . PHE A 1 101 ? 38.960 -5.070 -42.068 1.00 90.94 101 PHE A C 1
ATOM 815 O O . PHE A 1 101 ? 37.982 -4.989 -41.323 1.00 90.94 101 PHE A O 1
ATOM 822 N N . ARG A 1 102 ? 39.676 -3.990 -42.414 1.00 89.75 102 ARG A N 1
ATOM 823 C CA . ARG A 1 102 ? 39.278 -2.628 -42.023 1.00 89.75 102 ARG A CA 1
ATOM 824 C C . ARG A 1 102 ? 37.939 -2.220 -42.634 1.00 89.75 102 ARG A C 1
ATOM 826 O O . ARG A 1 102 ? 37.120 -1.652 -41.916 1.00 89.75 102 ARG A O 1
ATOM 833 N N . SER A 1 103 ? 37.695 -2.517 -43.913 1.00 90.81 103 SER A N 1
ATOM 834 C CA . SER A 1 103 ? 36.421 -2.172 -44.557 1.00 90.81 103 SER A CA 1
ATOM 835 C C . SER A 1 103 ? 35.257 -2.997 -44.010 1.00 90.81 103 SER A C 1
ATOM 837 O O . SER A 1 103 ? 34.214 -2.433 -43.683 1.00 90.81 103 SER A O 1
ATOM 839 N N . ILE A 1 104 ? 35.454 -4.304 -43.818 1.00 92.88 104 ILE A N 1
ATOM 840 C CA . ILE A 1 104 ? 34.447 -5.184 -43.217 1.00 92.88 104 ILE A CA 1
ATOM 841 C C . ILE A 1 104 ? 34.159 -4.759 -41.774 1.00 92.88 104 ILE A C 1
ATOM 843 O O . ILE A 1 104 ? 33.002 -4.591 -41.406 1.00 92.88 104 ILE A O 1
ATOM 847 N N . SER A 1 105 ? 35.186 -4.498 -40.960 1.00 92.81 105 SER A N 1
ATOM 848 C CA . SER A 1 105 ? 34.989 -4.039 -39.578 1.00 92.81 105 SER A CA 1
ATOM 849 C C . SER A 1 105 ? 34.249 -2.702 -39.517 1.00 92.81 105 SER A C 1
ATOM 851 O O . SER A 1 105 ? 33.404 -2.524 -38.641 1.00 92.81 105 SER A O 1
ATOM 853 N N . ALA A 1 106 ? 34.510 -1.778 -40.449 1.00 93.31 106 ALA A N 1
ATOM 854 C CA . ALA A 1 106 ? 33.767 -0.523 -40.548 1.00 93.31 106 ALA A CA 1
ATOM 855 C C . ALA A 1 106 ? 32.285 -0.758 -40.892 1.00 93.31 106 ALA A C 1
ATOM 857 O O . ALA A 1 106 ? 31.414 -0.168 -40.253 1.00 93.31 106 ALA A O 1
ATOM 858 N N . LEU A 1 107 ? 31.994 -1.662 -41.836 1.00 94.44 107 LEU A N 1
ATOM 859 C CA . LEU A 1 107 ? 30.628 -2.046 -42.199 1.00 94.44 107 LEU A CA 1
ATOM 860 C C . LEU A 1 107 ? 29.868 -2.658 -41.015 1.00 94.44 107 LEU A C 1
ATOM 862 O O . LEU A 1 107 ? 28.764 -2.218 -40.702 1.00 94.44 107 LEU A O 1
ATOM 866 N N . LEU A 1 108 ? 30.466 -3.637 -40.334 1.00 94.94 108 LEU A N 1
ATOM 867 C CA . LEU A 1 108 ? 29.854 -4.305 -39.182 1.00 94.94 108 LEU A CA 1
ATOM 868 C C . LEU A 1 108 ? 29.661 -3.339 -38.005 1.00 94.94 108 LEU A C 1
ATOM 870 O O . LEU A 1 108 ? 28.635 -3.388 -37.334 1.00 94.94 108 LEU A O 1
ATOM 874 N N . SER A 1 109 ? 30.610 -2.421 -37.788 1.00 95.38 109 SER A N 1
ATOM 875 C CA . SER A 1 109 ? 30.473 -1.363 -36.778 1.00 95.38 109 SER A CA 1
ATOM 876 C C . SER A 1 109 ? 29.308 -0.428 -37.100 1.00 95.38 109 SER A C 1
ATOM 878 O O . SER A 1 109 ? 28.556 -0.049 -36.211 1.00 95.38 109 SER A O 1
ATOM 880 N N . LEU A 1 110 ? 29.111 -0.067 -38.372 1.00 94.50 110 LEU A N 1
ATOM 881 C CA . LEU A 1 110 ? 27.964 0.745 -38.780 1.00 94.50 110 LEU A CA 1
ATOM 882 C C . LEU A 1 110 ? 26.637 0.007 -38.544 1.00 94.50 110 LEU A C 1
ATOM 884 O O . LEU A 1 110 ? 25.670 0.620 -38.101 1.00 94.50 110 LEU A O 1
ATOM 888 N N . GLN A 1 111 ? 26.598 -1.300 -38.809 1.00 94.62 111 GLN A N 1
ATOM 889 C CA . GLN A 1 111 ? 25.424 -2.14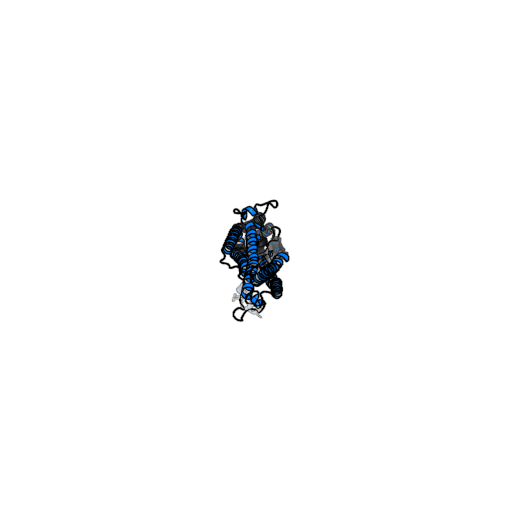4 -38.586 1.00 94.62 111 GLN A CA 1
ATOM 890 C C . GLN A 1 111 ? 25.050 -2.223 -37.099 1.00 94.62 111 GLN A C 1
ATOM 892 O O . GLN A 1 111 ? 23.917 -1.902 -36.743 1.00 94.62 111 GLN A O 1
ATOM 897 N N . THR A 1 112 ? 25.997 -2.554 -36.216 1.00 95.00 112 THR A N 1
ATOM 898 C CA . THR A 1 112 ? 25.735 -2.626 -34.767 1.00 95.00 112 THR A CA 1
ATOM 899 C C . THR A 1 112 ? 25.373 -1.263 -34.180 1.00 95.00 112 THR A C 1
ATOM 901 O O . THR A 1 112 ? 24.416 -1.158 -33.414 1.00 95.00 112 THR A O 1
ATOM 904 N N . ARG A 1 113 ? 26.069 -0.193 -34.587 1.00 95.50 113 ARG A N 1
ATOM 905 C CA . ARG A 1 113 ? 25.749 1.182 -34.164 1.00 95.50 113 ARG A CA 1
ATOM 906 C C . ARG A 1 113 ? 24.362 1.621 -34.628 1.00 95.50 113 ARG A C 1
ATOM 908 O O . ARG A 1 113 ? 23.676 2.315 -33.883 1.00 95.50 113 ARG A O 1
ATOM 915 N N . ARG A 1 114 ? 23.923 1.201 -35.820 1.00 94.62 114 ARG A N 1
ATOM 916 C CA . ARG A 1 114 ? 22.580 1.501 -36.333 1.00 94.62 114 ARG A CA 1
ATOM 917 C C . ARG A 1 114 ? 21.486 0.858 -35.481 1.00 94.62 114 ARG A C 1
ATOM 919 O O . ARG A 1 114 ? 20.531 1.554 -35.162 1.00 94.62 114 ARG A O 1
ATOM 926 N N . VAL A 1 115 ? 21.650 -0.398 -35.060 1.00 95.56 115 VAL A N 1
ATOM 927 C CA . VAL A 1 115 ? 20.695 -1.066 -34.149 1.00 95.56 115 VAL A CA 1
ATOM 928 C C . VAL A 1 115 ? 20.574 -0.309 -32.827 1.00 95.56 115 VAL A C 1
ATOM 930 O O . VAL A 1 115 ? 19.467 -0.088 -32.334 1.00 95.56 115 VAL A O 1
ATOM 933 N N . VAL A 1 116 ? 21.706 0.137 -32.268 1.00 96.25 116 VAL A N 1
ATOM 934 C CA . VAL A 1 116 ? 21.711 0.956 -31.047 1.00 96.25 116 VAL A CA 1
ATOM 935 C C . VAL A 1 116 ? 21.001 2.291 -31.286 1.00 96.25 116 VAL A C 1
ATOM 937 O O . VAL A 1 116 ? 20.118 2.634 -30.508 1.00 96.25 116 VAL A O 1
ATOM 940 N N . SER A 1 117 ? 21.315 3.013 -32.370 1.00 95.50 117 SER A N 1
ATOM 941 C CA . SER A 1 117 ? 20.666 4.296 -32.702 1.00 95.50 117 SER A CA 1
ATOM 942 C C . SER A 1 117 ? 19.154 4.152 -32.871 1.00 95.50 117 SER A C 1
ATOM 944 O O . SER A 1 117 ? 18.403 4.883 -32.238 1.00 95.50 117 SER A O 1
ATOM 946 N N . GLN A 1 118 ? 18.702 3.158 -33.642 1.00 95.94 118 GLN A N 1
ATOM 947 C CA . GLN A 1 118 ? 17.276 2.888 -33.860 1.00 95.94 118 GLN A CA 1
ATOM 948 C C . GLN A 1 118 ? 16.557 2.535 -32.554 1.00 95.94 118 GLN A C 1
ATOM 950 O O . GLN A 1 118 ? 15.442 2.988 -32.314 1.00 95.94 118 GLN A O 1
ATOM 955 N N . SER A 1 119 ? 17.204 1.764 -31.676 1.00 97.12 119 SER A N 1
ATOM 956 C CA . SER A 1 119 ? 16.646 1.440 -30.360 1.00 97.12 119 SER A CA 1
ATOM 957 C C . SER A 1 119 ? 16.583 2.670 -29.449 1.00 97.12 119 SER A C 1
ATOM 959 O O . SER A 1 119 ? 15.603 2.855 -28.734 1.00 97.12 119 SER A O 1
ATOM 961 N N . VAL A 1 120 ? 17.594 3.542 -29.484 1.00 97.25 120 VAL A N 1
ATOM 962 C CA . VAL A 1 120 ? 17.593 4.814 -28.743 1.00 97.25 120 VAL A CA 1
ATOM 963 C C . VAL A 1 120 ? 16.474 5.731 -29.237 1.00 97.25 120 VAL A C 1
ATOM 965 O O . VAL A 1 120 ? 15.735 6.272 -28.418 1.00 97.25 120 VAL A O 1
ATOM 968 N N . GLU A 1 121 ? 16.318 5.875 -30.553 1.00 96.62 121 GLU A N 1
ATOM 969 C CA . GLU A 1 121 ? 15.244 6.655 -31.179 1.00 96.62 121 GLU A CA 1
ATOM 970 C C . GLU A 1 121 ? 13.867 6.121 -30.765 1.00 96.62 121 GLU A C 1
ATOM 972 O O . GLU A 1 121 ? 13.056 6.879 -30.235 1.00 96.62 121 GLU A O 1
ATOM 977 N N . ALA A 1 122 ? 13.646 4.808 -30.872 1.00 96.94 122 ALA A N 1
ATOM 978 C CA . ALA A 1 122 ? 12.396 4.171 -30.462 1.00 96.94 122 ALA A CA 1
ATOM 979 C C . ALA A 1 122 ? 12.095 4.361 -28.961 1.00 96.94 122 ALA A C 1
ATOM 981 O O . ALA A 1 122 ? 10.946 4.588 -28.575 1.00 96.94 122 ALA A O 1
ATOM 982 N N . LEU A 1 123 ? 13.115 4.307 -28.094 1.00 96.81 123 LEU A N 1
ATOM 983 C CA . LEU A 1 123 ? 12.949 4.563 -26.661 1.00 96.81 123 LEU A CA 1
ATOM 984 C C . LEU A 1 123 ? 12.557 6.020 -26.386 1.00 96.81 123 LEU A C 1
ATOM 986 O O . LEU A 1 123 ? 11.689 6.283 -25.553 1.00 96.81 123 LEU A O 1
ATOM 990 N N . VAL A 1 124 ? 13.178 6.971 -27.085 1.00 97.50 124 VAL A N 1
ATOM 991 C CA . VAL A 1 124 ? 12.837 8.393 -26.969 1.00 97.50 124 VAL A CA 1
ATOM 992 C C . VAL A 1 124 ? 11.405 8.638 -27.440 1.00 97.50 124 VAL A C 1
ATOM 994 O O . VAL A 1 124 ? 10.637 9.256 -26.704 1.00 97.50 124 VAL A O 1
ATOM 997 N N . GLU A 1 125 ? 11.014 8.109 -28.601 1.00 96.25 125 GLU A N 1
ATOM 998 C CA . GLU A 1 125 ? 9.641 8.199 -29.118 1.00 96.25 125 GLU A CA 1
ATOM 999 C C . GLU A 1 125 ? 8.625 7.608 -28.134 1.00 96.25 125 GLU A C 1
ATOM 1001 O O . GLU A 1 125 ? 7.579 8.206 -27.868 1.00 96.25 125 GLU A O 1
ATOM 1006 N N . PHE A 1 126 ? 8.950 6.468 -27.519 1.00 96.44 126 PHE A N 1
ATOM 1007 C CA . PHE A 1 126 ? 8.119 5.858 -26.486 1.00 96.44 126 PHE A CA 1
ATOM 1008 C C . PHE A 1 126 ? 7.873 6.797 -25.303 1.00 96.44 126 PHE A C 1
ATOM 1010 O O . PHE A 1 126 ? 6.724 6.918 -24.865 1.00 96.44 126 PHE A O 1
ATOM 1017 N N . PHE A 1 127 ? 8.924 7.448 -24.790 1.00 96.81 127 PHE A N 1
ATOM 1018 C CA . PHE A 1 127 ? 8.819 8.367 -23.654 1.00 96.81 127 PHE A CA 1
ATOM 1019 C C . PHE A 1 127 ? 8.149 9.691 -24.028 1.00 96.81 127 PHE A C 1
ATOM 1021 O O . PHE A 1 127 ? 7.416 10.243 -23.211 1.00 96.81 127 PHE A O 1
ATOM 1028 N N . GLN A 1 128 ? 8.315 10.174 -25.261 1.00 95.69 128 GLN A N 1
ATOM 1029 C CA . GLN A 1 128 ? 7.634 11.376 -25.757 1.00 95.69 128 GLN A CA 1
ATOM 1030 C C . GLN A 1 128 ? 6.103 11.255 -25.728 1.00 95.69 128 GLN A C 1
ATOM 1032 O O . GLN A 1 128 ? 5.410 12.259 -25.580 1.00 95.69 128 GLN A O 1
ATOM 1037 N N . ARG A 1 129 ? 5.546 10.036 -25.751 1.00 94.12 129 ARG A N 1
ATOM 1038 C CA . ARG A 1 129 ? 4.103 9.813 -25.519 1.00 94.12 129 ARG A CA 1
ATOM 1039 C C . ARG A 1 129 ? 3.626 10.306 -24.148 1.00 94.12 129 ARG A C 1
ATOM 1041 O O . ARG A 1 129 ? 2.430 10.496 -23.956 1.00 94.12 129 ARG A O 1
ATOM 1048 N N . TYR A 1 130 ? 4.554 10.503 -23.214 1.00 95.56 130 TYR A N 1
ATOM 1049 C CA . TYR A 1 130 ? 4.329 10.965 -21.849 1.00 95.56 130 TYR A CA 1
ATOM 1050 C C . TYR A 1 130 ? 4.938 12.355 -21.605 1.00 95.56 130 TYR A C 1
ATOM 1052 O O . TYR A 1 130 ? 5.354 12.656 -20.486 1.00 95.56 130 TYR A O 1
ATOM 1060 N N . SER A 1 131 ? 5.045 13.197 -22.637 1.00 94.62 131 SER A N 1
ATOM 1061 C CA . SER A 1 131 ? 5.577 14.561 -22.525 1.00 94.62 131 SER A CA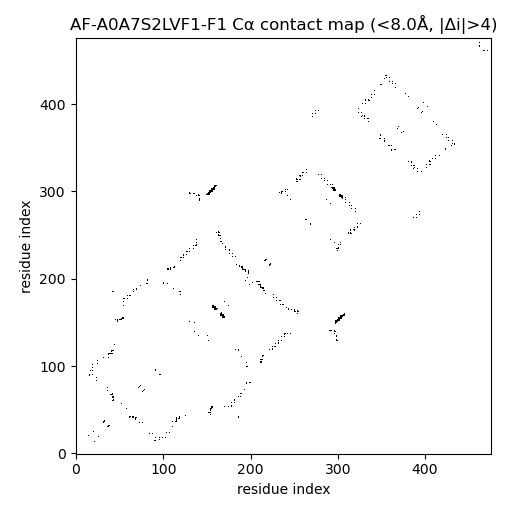 1
ATOM 1062 C C . SER A 1 131 ? 4.497 15.647 -22.619 1.00 94.62 131 SER A C 1
ATOM 1064 O O . SER A 1 131 ? 4.790 16.756 -23.072 1.00 94.62 131 SER A O 1
ATOM 1066 N N . ASN A 1 132 ? 3.246 15.361 -22.232 1.00 93.12 132 ASN A N 1
ATOM 1067 C CA . ASN A 1 132 ? 2.216 16.398 -22.147 1.00 93.12 132 ASN A CA 1
ATOM 1068 C C . ASN A 1 132 ? 2.683 17.487 -21.159 1.00 93.12 132 ASN A C 1
ATOM 1070 O O . ASN A 1 132 ? 2.965 17.156 -20.005 1.00 93.12 132 ASN A O 1
ATOM 1074 N N . PRO A 1 133 ? 2.761 18.771 -21.565 1.00 90.12 133 PRO A N 1
ATOM 1075 C CA . PRO A 1 133 ? 3.225 19.855 -20.695 1.00 90.12 133 PRO A CA 1
ATOM 1076 C C . PRO A 1 133 ? 2.269 20.162 -19.535 1.00 90.12 133 PRO A C 1
ATOM 1078 O O . PRO A 1 133 ? 2.660 20.829 -18.578 1.00 90.12 133 PRO A O 1
ATOM 1081 N N . ARG A 1 134 ? 1.011 19.714 -19.617 1.00 90.94 134 ARG A N 1
ATOM 1082 C CA . ARG A 1 134 ? -0.000 19.876 -18.566 1.00 90.94 134 ARG A CA 1
ATOM 1083 C C . ARG A 1 134 ? -0.624 18.514 -18.246 1.00 90.94 134 ARG A C 1
ATOM 1085 O O . ARG A 1 134 ? -1.754 18.265 -18.668 1.00 90.94 134 ARG A O 1
ATOM 1092 N N . PRO A 1 135 ? 0.120 17.618 -17.569 1.00 92.44 135 PRO A N 1
ATOM 1093 C CA . PRO A 1 135 ? -0.431 16.342 -17.138 1.00 92.44 135 PRO A CA 1
ATOM 1094 C C . PRO A 1 135 ? -1.501 16.593 -16.077 1.00 92.44 135 PRO A C 1
ATOM 1096 O O . PRO A 1 135 ? -1.389 17.544 -15.292 1.00 92.44 135 PRO A O 1
ATOM 1099 N N . ARG A 1 136 ? -2.520 15.735 -16.034 1.00 92.69 136 ARG A N 1
ATOM 1100 C CA . ARG A 1 136 ? -3.552 15.838 -14.998 1.00 92.69 136 ARG A CA 1
ATOM 1101 C C . ARG A 1 136 ? -2.944 15.581 -13.624 1.00 92.69 136 ARG A C 1
ATOM 1103 O O . ARG A 1 136 ? -2.107 14.694 -13.438 1.00 92.69 136 ARG A O 1
ATOM 1110 N N . THR A 1 137 ? -3.352 16.370 -12.644 1.00 93.06 137 THR A N 1
ATOM 1111 C CA . THR A 1 137 ? -2.939 16.180 -11.253 1.00 93.06 137 THR A CA 1
ATOM 1112 C C . THR A 1 137 ? -3.734 15.042 -10.607 1.00 93.06 137 THR A C 1
ATOM 1114 O O . THR A 1 137 ? -4.859 14.764 -11.028 1.00 93.06 137 THR A O 1
ATOM 1117 N N . PRO A 1 138 ? -3.215 14.407 -9.541 1.00 92.50 138 PRO A N 1
ATOM 1118 C CA . PRO A 1 138 ? -3.955 13.385 -8.801 1.00 92.50 138 PRO A CA 1
ATOM 1119 C C . PRO A 1 138 ? -5.367 13.825 -8.390 1.00 92.50 138 PRO A C 1
ATOM 1121 O O . PRO A 1 138 ? -6.306 13.053 -8.531 1.00 92.50 138 PRO A O 1
ATOM 1124 N N . ALA A 1 139 ? -5.526 15.077 -7.946 1.00 90.88 139 ALA A N 1
ATOM 1125 C CA . ALA A 1 139 ? -6.810 15.636 -7.520 1.00 90.88 139 ALA A CA 1
ATOM 1126 C C . ALA A 1 139 ? -7.802 15.867 -8.674 1.00 90.88 139 ALA A C 1
ATOM 1128 O O . ALA A 1 139 ? -9.008 15.833 -8.459 1.00 90.88 139 ALA A O 1
ATOM 1129 N N . GLU A 1 140 ? -7.315 16.111 -9.892 1.00 91.56 140 GLU A N 1
ATOM 1130 C CA . GLU A 1 140 ? -8.171 16.170 -11.083 1.00 91.56 140 GLU A CA 1
ATOM 1131 C C . GLU A 1 140 ? -8.577 14.761 -11.518 1.00 91.56 140 GLU A C 1
ATOM 1133 O O . GLU A 1 140 ? -9.726 14.543 -11.890 1.00 91.56 140 GLU A O 1
ATOM 1138 N N . VAL A 1 141 ? -7.658 13.792 -11.424 1.00 90.69 141 VAL A N 1
ATOM 1139 C CA . VAL A 1 141 ? -7.927 12.386 -11.762 1.00 90.69 141 VAL A CA 1
ATOM 1140 C C . VAL A 1 141 ? -8.993 11.785 -10.844 1.00 90.69 141 VAL A C 1
ATOM 1142 O O . VAL A 1 141 ? -9.836 11.033 -11.324 1.00 90.69 141 VAL A O 1
ATOM 1145 N N . THR A 1 142 ? -9.012 12.136 -9.554 1.00 87.81 142 THR A N 1
ATOM 1146 C CA . THR A 1 142 ? -10.031 11.635 -8.611 1.00 87.81 142 THR A CA 1
ATOM 1147 C C . THR A 1 142 ? -11.445 12.146 -8.902 1.00 87.81 142 THR A C 1
ATOM 1149 O O . THR A 1 142 ? -12.411 11.545 -8.442 1.00 87.81 142 THR A O 1
ATOM 1152 N N . GLN A 1 143 ? -11.582 13.235 -9.663 1.00 88.50 143 GLN A N 1
ATOM 1153 C CA . GLN A 1 143 ? -12.873 13.820 -10.042 1.00 88.50 143 GLN A CA 1
ATOM 1154 C C . GLN A 1 143 ? -13.415 13.265 -11.366 1.00 88.50 143 GLN A C 1
ATOM 1156 O O . GLN A 1 143 ? -14.546 13.582 -11.744 1.00 88.50 143 GLN A O 1
ATOM 1161 N N . LEU A 1 144 ? -12.619 12.461 -12.077 1.00 87.62 144 LEU A N 1
ATOM 1162 C CA . LEU A 1 144 ? -13.021 11.862 -13.344 1.00 87.62 144 LEU A CA 1
ATOM 1163 C C . LEU A 1 144 ? -14.081 10.780 -13.128 1.00 87.62 144 LEU A C 1
ATOM 1165 O O . LEU A 1 144 ? -14.026 9.990 -12.185 1.00 87.62 144 LEU A O 1
ATOM 1169 N N . LYS A 1 145 ? -15.028 10.720 -14.057 1.00 83.31 145 LYS A N 1
ATOM 1170 C CA . LYS A 1 145 ? -16.011 9.643 -14.166 1.00 83.31 145 LYS A CA 1
ATOM 1171 C C . LYS A 1 145 ? -15.422 8.478 -14.957 1.00 83.31 145 LYS A C 1
ATOM 1173 O O . LYS A 1 145 ? -14.486 8.641 -15.736 1.00 83.31 145 LYS A O 1
ATOM 1178 N N . ASP A 1 146 ? -16.038 7.306 -14.837 1.00 76.94 146 ASP A N 1
ATOM 1179 C CA . ASP A 1 146 ? -15.606 6.101 -15.563 1.00 76.94 146 ASP A CA 1
ATOM 1180 C C . ASP A 1 146 ? -15.662 6.245 -17.092 1.00 76.94 146 ASP A C 1
ATOM 1182 O O . ASP A 1 146 ? -14.967 5.530 -17.810 1.00 76.94 146 ASP A O 1
ATOM 1186 N N . THR A 1 147 ? -16.473 7.177 -17.596 1.00 80.56 147 THR A N 1
ATOM 1187 C CA . THR A 1 147 ? -16.601 7.484 -19.026 1.00 80.56 147 THR A CA 1
ATOM 1188 C C . THR A 1 147 ? -15.518 8.419 -19.557 1.00 80.56 147 THR A C 1
ATOM 1190 O O . THR A 1 147 ? -15.427 8.594 -20.771 1.00 80.56 147 THR A O 1
ATOM 1193 N N . ASP A 1 148 ? -14.742 9.060 -18.681 1.00 86.12 148 ASP A N 1
ATOM 1194 C CA . ASP A 1 148 ? -13.776 10.077 -19.082 1.00 86.12 148 ASP A CA 1
ATOM 1195 C C . ASP A 1 148 ? -12.475 9.444 -19.594 1.00 86.12 148 ASP A C 1
ATOM 1197 O O . ASP A 1 148 ? -11.990 8.430 -19.084 1.00 86.12 148 ASP A O 1
ATOM 1201 N N . GLU A 1 149 ? -11.869 10.071 -20.604 1.00 82.88 149 GLU A N 1
ATOM 1202 C CA . GLU A 1 149 ? -10.603 9.605 -21.168 1.00 82.88 149 GLU A CA 1
ATOM 1203 C C . GLU A 1 149 ? -9.452 9.735 -20.162 1.00 82.88 149 GLU A C 1
ATOM 1205 O O . GLU A 1 149 ? -9.052 10.835 -19.752 1.00 82.88 149 GLU A O 1
ATOM 1210 N N . ARG A 1 150 ? -8.869 8.588 -19.806 1.00 84.38 150 ARG A N 1
ATOM 1211 C CA . ARG A 1 150 ? -7.733 8.497 -18.886 1.00 84.38 150 ARG A CA 1
ATOM 1212 C C . ARG A 1 150 ? -6.403 8.646 -19.617 1.00 84.38 150 ARG A C 1
ATOM 1214 O O . ARG A 1 150 ? -6.260 8.266 -20.776 1.00 84.38 150 ARG A O 1
ATOM 1221 N N . GLU A 1 151 ? -5.411 9.182 -18.912 1.00 89.31 151 GLU A N 1
ATOM 1222 C CA . GLU A 1 151 ? -4.058 9.299 -19.453 1.00 89.31 151 GLU A CA 1
ATOM 1223 C C . GLU A 1 151 ? -3.407 7.920 -19.637 1.00 89.31 151 GLU A C 1
ATOM 1225 O O . GLU A 1 151 ? -3.704 6.941 -18.940 1.00 89.31 151 GLU A O 1
ATOM 1230 N N . ASN A 1 152 ? -2.490 7.843 -20.601 1.00 91.06 152 ASN A N 1
ATOM 1231 C CA . ASN A 1 152 ? -1.735 6.626 -20.834 1.00 91.06 152 ASN A CA 1
ATOM 1232 C C . ASN A 1 152 ? -0.650 6.446 -19.759 1.00 91.06 152 ASN A C 1
ATOM 1234 O O . ASN A 1 152 ? 0.066 7.385 -19.407 1.00 91.06 152 ASN A O 1
ATOM 1238 N N . ALA A 1 153 ? -0.488 5.208 -19.303 1.00 94.56 153 ALA A N 1
ATOM 1239 C CA . ALA A 1 153 ? 0.473 4.800 -18.290 1.00 94.56 153 ALA A CA 1
ATOM 1240 C C . ALA A 1 153 ? 0.996 3.407 -18.635 1.00 94.56 153 ALA A C 1
ATOM 1242 O O . ALA A 1 153 ? 0.249 2.589 -19.174 1.00 94.56 153 ALA A O 1
ATOM 1243 N N . PHE A 1 154 ? 2.251 3.136 -18.286 1.00 96.19 154 PHE A N 1
ATOM 1244 C CA . PHE A 1 154 ? 2.841 1.798 -18.391 1.00 96.19 154 PHE A CA 1
ATOM 1245 C C . PHE A 1 154 ? 3.433 1.310 -17.067 1.00 96.19 154 PHE A C 1
ATOM 1247 O O . PHE A 1 154 ? 3.657 0.111 -16.912 1.00 96.19 154 PHE A O 1
ATOM 1254 N N . LEU A 1 155 ? 3.670 2.221 -16.116 1.00 97.00 155 LEU A N 1
ATOM 1255 C CA . LEU A 1 155 ? 4.145 1.889 -14.780 1.00 97.00 155 LEU A CA 1
ATOM 1256 C C . LEU A 1 155 ? 2.991 1.827 -13.781 1.00 97.00 155 LEU A C 1
ATOM 1258 O O . LEU A 1 155 ? 2.049 2.615 -13.868 1.00 97.00 155 LEU A O 1
ATOM 1262 N N . VAL A 1 156 ? 3.098 0.934 -12.803 1.00 96.94 156 VAL A N 1
ATOM 1263 C CA . VAL A 1 156 ? 2.307 0.965 -11.570 1.00 96.94 156 VAL A CA 1
ATOM 1264 C C . VAL A 1 156 ? 3.232 1.200 -10.380 1.00 96.94 156 VAL A C 1
ATOM 1266 O O . VAL A 1 156 ? 4.278 0.564 -10.263 1.00 96.94 156 VAL A O 1
ATOM 1269 N N . ILE A 1 157 ? 2.855 2.130 -9.505 1.00 96.81 157 ILE A N 1
ATOM 1270 C CA . ILE A 1 157 ? 3.593 2.475 -8.288 1.00 96.81 157 ILE A CA 1
ATOM 1271 C C . ILE A 1 157 ? 2.634 2.362 -7.113 1.00 96.81 157 ILE A C 1
ATOM 1273 O O . ILE A 1 157 ? 1.577 2.983 -7.102 1.00 96.81 157 ILE A O 1
ATOM 1277 N N . LYS A 1 158 ? 2.994 1.564 -6.113 1.00 96.12 158 LYS A N 1
ATOM 1278 C CA . LYS A 1 158 ? 2.147 1.354 -4.936 1.00 96.12 158 LYS A CA 1
ATOM 1279 C C . LYS A 1 158 ? 2.408 2.401 -3.867 1.00 96.12 158 LYS A C 1
ATOM 1281 O O . LYS A 1 158 ? 3.564 2.776 -3.652 1.00 96.12 158 LYS A O 1
ATOM 1286 N N . LEU A 1 159 ? 1.365 2.797 -3.147 1.00 94.62 159 LEU A N 1
ATOM 1287 C CA . LEU A 1 159 ? 1.515 3.486 -1.868 1.00 94.62 159 LEU A CA 1
ATOM 1288 C C . LEU A 1 159 ? 1.608 2.480 -0.724 1.00 94.62 159 LEU A C 1
ATOM 1290 O O . LEU A 1 159 ? 0.926 1.457 -0.720 1.00 94.62 159 LEU A O 1
ATOM 1294 N N . ALA A 1 160 ? 2.462 2.776 0.250 1.00 91.31 160 ALA A N 1
ATOM 1295 C CA . ALA A 1 160 ? 2.626 1.958 1.439 1.00 91.31 160 ALA A CA 1
ATOM 1296 C C . ALA A 1 160 ? 2.889 2.831 2.676 1.00 91.31 160 ALA A C 1
ATOM 1298 O O . ALA A 1 160 ? 3.565 3.862 2.570 1.00 91.31 160 ALA A O 1
ATOM 1299 N N . PRO A 1 161 ? 2.406 2.418 3.858 1.00 90.81 161 PRO A N 1
ATOM 1300 C CA . PRO A 1 161 ? 2.810 3.037 5.110 1.00 90.81 161 PRO A CA 1
ATOM 1301 C C . PRO A 1 161 ? 4.261 2.655 5.443 1.00 90.81 161 PRO A C 1
ATOM 1303 O O . PRO A 1 161 ? 4.677 1.504 5.284 1.00 90.81 161 PRO A O 1
ATOM 1306 N N . LYS A 1 162 ? 5.044 3.620 5.924 1.00 87.44 162 LYS A N 1
ATOM 1307 C CA . LYS A 1 162 ? 6.401 3.424 6.441 1.00 87.44 162 LYS A CA 1
ATOM 1308 C C . LYS A 1 162 ? 6.525 4.135 7.786 1.00 87.44 162 LYS A C 1
ATOM 1310 O O . LYS A 1 162 ? 6.895 5.304 7.847 1.00 87.44 162 LYS A O 1
ATOM 1315 N N . GLY A 1 163 ? 6.233 3.405 8.860 1.00 84.06 163 GLY A N 1
ATOM 1316 C CA . GLY A 1 163 ? 6.101 4.001 10.189 1.00 84.06 163 GLY A CA 1
ATOM 1317 C C . GLY A 1 163 ? 4.872 4.905 10.231 1.00 84.06 163 GLY A C 1
ATOM 1318 O O . GLY A 1 163 ? 3.771 4.441 9.952 1.00 84.06 163 GLY A O 1
ATOM 1319 N N . GLU A 1 164 ? 5.079 6.186 10.528 1.00 85.19 164 GLU A N 1
ATOM 1320 C CA . GLU A 1 164 ? 4.018 7.196 10.675 1.00 85.19 164 GLU A CA 1
ATOM 1321 C C . GLU A 1 164 ? 3.705 7.962 9.381 1.00 85.19 164 GLU A C 1
ATOM 1323 O O . GLU A 1 164 ? 2.827 8.820 9.360 1.00 85.19 164 GLU A O 1
ATOM 1328 N N . GLU A 1 165 ? 4.413 7.669 8.290 1.00 89.81 165 GLU A N 1
ATOM 1329 C CA . GLU A 1 165 ? 4.258 8.374 7.019 1.00 89.81 165 GLU A CA 1
ATOM 1330 C C . GLU A 1 165 ? 3.809 7.440 5.899 1.00 89.81 165 GLU A C 1
ATOM 1332 O O . GLU A 1 165 ? 4.166 6.261 5.846 1.00 89.81 165 GLU A O 1
ATOM 1337 N N . ILE A 1 166 ? 3.084 8.001 4.937 1.00 93.56 166 ILE A N 1
ATOM 1338 C CA . ILE A 1 166 ? 2.705 7.320 3.703 1.00 93.56 166 ILE A CA 1
ATOM 1339 C C . ILE A 1 166 ? 3.738 7.666 2.634 1.00 93.56 166 ILE A C 1
ATOM 1341 O O . ILE A 1 166 ? 4.061 8.834 2.422 1.00 93.56 166 ILE A O 1
ATOM 1345 N N . ARG A 1 167 ? 4.280 6.651 1.954 1.00 93.75 167 ARG A N 1
ATOM 1346 C CA . ARG A 1 167 ? 5.296 6.835 0.910 1.00 93.75 167 ARG A CA 1
ATOM 1347 C C . ARG A 1 167 ? 5.013 5.961 -0.307 1.00 93.75 167 ARG A C 1
ATOM 1349 O O . ARG A 1 167 ? 4.330 4.942 -0.228 1.00 93.75 167 ARG A O 1
ATOM 1356 N N . LEU A 1 168 ? 5.591 6.348 -1.441 1.00 94.12 168 LEU A N 1
ATOM 1357 C CA . LEU A 1 168 ? 5.661 5.489 -2.621 1.00 94.12 168 LEU A CA 1
ATOM 1358 C C . LEU A 1 168 ? 6.597 4.312 -2.314 1.00 94.12 168 LEU A C 1
ATOM 1360 O O . LEU A 1 168 ? 7.712 4.519 -1.827 1.00 94.12 168 LEU A O 1
ATOM 1364 N N . ARG A 1 169 ? 6.159 3.082 -2.602 1.00 93.06 169 ARG A N 1
ATOM 1365 C CA . ARG A 1 169 ? 6.983 1.874 -2.436 1.00 93.06 169 ARG A CA 1
ATOM 1366 C C . ARG A 1 169 ? 8.255 1.966 -3.282 1.00 93.06 169 ARG A C 1
ATOM 1368 O O . ARG A 1 169 ? 9.335 1.635 -2.800 1.00 93.06 169 ARG A O 1
ATOM 1375 N N . ASP A 1 170 ? 8.115 2.449 -4.513 1.00 93.62 170 ASP A N 1
ATOM 1376 C CA . ASP A 1 170 ? 9.226 2.774 -5.399 1.00 93.62 170 ASP A CA 1
ATOM 1377 C C . ASP A 1 170 ? 9.420 4.286 -5.432 1.00 93.62 170 ASP A C 1
ATOM 1379 O O . ASP A 1 170 ? 8.532 5.027 -5.857 1.00 93.62 170 ASP A O 1
ATOM 1383 N N . SER A 1 171 ? 10.578 4.752 -4.963 1.00 94.06 171 SER A N 1
ATOM 1384 C CA . SER A 1 171 ? 10.861 6.184 -4.926 1.00 94.06 171 SER A CA 1
ATOM 1385 C C . SER A 1 171 ? 11.087 6.753 -6.339 1.00 94.06 171 SER A C 1
ATOM 1387 O O . SER A 1 171 ? 11.533 6.022 -7.234 1.00 94.06 171 SER A O 1
ATOM 1389 N N . PRO A 1 172 ? 10.831 8.056 -6.557 1.00 94.56 172 PRO A N 1
ATOM 1390 C CA . PRO A 1 172 ? 11.163 8.751 -7.805 1.00 94.56 172 PRO A CA 1
ATOM 1391 C C . PRO A 1 172 ? 12.602 8.523 -8.278 1.00 94.56 172 PRO A C 1
ATOM 1393 O O . PRO A 1 172 ? 12.853 8.348 -9.474 1.00 94.56 172 PRO A O 1
ATOM 1396 N N . GLU A 1 173 ? 13.543 8.477 -7.337 1.00 95.62 173 GLU A N 1
ATOM 1397 C CA . GLU A 1 173 ? 14.964 8.263 -7.597 1.00 95.62 173 GLU A CA 1
ATOM 1398 C C . GLU A 1 173 ? 15.214 6.834 -8.077 1.00 95.62 173 GLU A C 1
ATOM 1400 O O . GLU A 1 173 ? 15.885 6.655 -9.091 1.00 95.62 173 GLU A O 1
ATOM 1405 N N . LYS A 1 174 ? 14.610 5.824 -7.426 1.00 95.75 174 LYS A N 1
ATOM 1406 C CA . LYS A 1 174 ? 14.706 4.419 -7.858 1.00 95.75 174 LYS A CA 1
ATOM 1407 C C . LYS A 1 174 ? 14.169 4.246 -9.279 1.00 95.75 174 LYS A C 1
ATOM 1409 O O . LYS A 1 174 ? 14.800 3.572 -10.096 1.00 95.75 174 LYS A O 1
ATOM 1414 N N . VAL A 1 175 ? 13.018 4.854 -9.583 1.00 97.19 175 VAL A N 1
ATOM 1415 C CA . VAL A 1 175 ? 12.408 4.795 -10.921 1.00 97.19 175 VAL A CA 1
ATOM 1416 C C . VAL A 1 175 ? 13.326 5.423 -11.966 1.00 97.19 175 VAL A C 1
ATOM 1418 O O . VAL A 1 175 ? 13.623 4.797 -12.987 1.00 97.19 175 VAL A O 1
ATOM 1421 N N . SER A 1 176 ? 13.834 6.622 -11.682 1.00 96.12 176 SER A N 1
ATOM 1422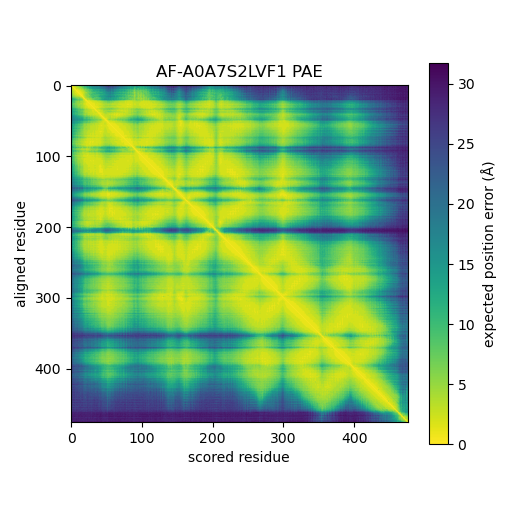 C CA . SER A 1 176 ? 14.749 7.341 -12.572 1.00 96.12 176 SER A CA 1
ATOM 1423 C C . SER A 1 176 ? 16.051 6.568 -12.794 1.00 96.12 176 SER A C 1
ATOM 1425 O O . SER A 1 176 ? 16.471 6.375 -13.934 1.00 96.12 176 SER A O 1
ATOM 1427 N N . GLU A 1 177 ? 16.657 6.042 -11.728 1.00 96.81 177 GLU A N 1
ATOM 1428 C CA . GLU A 1 177 ? 17.891 5.259 -11.798 1.00 96.81 177 GLU A CA 1
ATOM 1429 C C . GLU A 1 177 ? 17.716 4.001 -12.656 1.00 96.81 177 GLU A C 1
ATOM 1431 O O . GLU A 1 177 ? 18.552 3.721 -13.517 1.00 96.81 177 GLU A O 1
ATOM 1436 N N . LYS A 1 178 ? 16.621 3.255 -12.461 1.00 97.38 178 LYS A N 1
ATOM 1437 C CA . LYS A 1 178 ? 16.322 2.037 -13.227 1.00 97.38 178 LYS A CA 1
ATOM 1438 C C . LYS A 1 178 ? 16.129 2.337 -14.709 1.00 97.38 178 LYS A C 1
ATOM 1440 O O . LYS A 1 178 ? 16.721 1.644 -15.535 1.00 97.38 178 LYS A O 1
ATOM 1445 N N . ILE A 1 179 ? 15.377 3.381 -15.058 1.00 97.06 179 ILE A N 1
ATOM 1446 C CA . ILE A 1 179 ? 15.175 3.777 -16.462 1.00 97.06 179 ILE A CA 1
ATOM 1447 C C . ILE A 1 179 ? 16.499 4.219 -17.102 1.00 97.06 179 ILE A C 1
ATOM 1449 O O . ILE A 1 179 ? 16.845 3.756 -18.190 1.00 97.06 179 ILE A O 1
ATOM 1453 N N . LEU A 1 180 ? 17.294 5.042 -16.414 1.00 96.06 180 LEU A N 1
ATOM 1454 C CA . LEU A 1 180 ? 18.608 5.470 -16.909 1.00 96.06 180 LEU A CA 1
ATOM 1455 C C . LEU A 1 180 ? 19.617 4.317 -16.976 1.00 96.06 180 LEU A C 1
ATOM 1457 O O . LEU A 1 180 ? 20.535 4.328 -17.797 1.00 96.06 180 LEU A O 1
ATOM 1461 N N . LYS A 1 181 ? 19.468 3.299 -16.129 1.00 96.88 181 LYS A N 1
ATOM 1462 C CA . LYS A 1 181 ? 20.260 2.072 -16.206 1.00 96.88 181 LYS A CA 1
ATOM 1463 C C . LYS A 1 181 ? 19.895 1.247 -17.439 1.00 96.88 181 LYS A C 1
ATOM 1465 O O . LYS A 1 181 ? 20.817 0.806 -18.112 1.00 96.88 181 LYS A O 1
ATOM 1470 N N . ILE A 1 182 ? 18.610 1.111 -17.780 1.00 96.44 182 ILE A N 1
ATOM 1471 C CA . ILE A 1 182 ? 18.176 0.482 -19.046 1.00 96.44 182 ILE A CA 1
ATOM 1472 C C . ILE A 1 182 ? 18.806 1.218 -20.226 1.00 96.44 182 ILE A C 1
ATOM 1474 O O . ILE A 1 182 ? 19.392 0.588 -21.100 1.00 96.44 182 ILE A O 1
ATOM 1478 N N . PHE A 1 183 ? 18.747 2.552 -20.218 1.00 96.81 183 PHE A N 1
ATOM 1479 C CA . PHE A 1 183 ? 19.351 3.373 -21.264 1.00 96.81 183 PHE A CA 1
ATOM 1480 C C . PHE A 1 183 ? 20.865 3.127 -21.395 1.00 96.81 183 PHE A C 1
ATOM 1482 O O . PHE A 1 183 ? 21.360 2.912 -22.496 1.00 96.81 183 PHE A O 1
ATOM 1489 N N . ARG A 1 184 ? 21.615 3.091 -20.287 1.00 95.69 184 ARG A N 1
ATOM 1490 C CA . ARG A 1 184 ? 23.063 2.804 -20.319 1.00 95.69 184 ARG A CA 1
ATOM 1491 C C . ARG A 1 184 ? 23.382 1.371 -20.752 1.00 95.69 184 ARG A C 1
ATOM 1493 O O . ARG A 1 184 ? 24.285 1.173 -21.563 1.00 95.69 184 ARG A O 1
ATOM 1500 N N . GLU A 1 185 ? 22.639 0.381 -20.251 1.00 94.88 185 GLU A N 1
ATOM 1501 C CA . GLU A 1 185 ? 22.787 -1.026 -20.656 1.00 94.88 185 GLU A CA 1
ATOM 1502 C C . GLU A 1 185 ? 22.536 -1.177 -22.167 1.00 94.88 185 GLU A C 1
ATOM 1504 O O . GLU A 1 185 ? 23.319 -1.837 -22.849 1.00 94.88 185 GLU A O 1
ATOM 1509 N N . LEU A 1 186 ? 21.538 -0.473 -22.710 1.00 95.12 186 LEU A N 1
ATOM 1510 C CA . LEU A 1 186 ? 21.246 -0.408 -24.142 1.00 95.12 186 LEU A CA 1
ATOM 1511 C C . LEU A 1 186 ? 22.429 0.130 -24.966 1.00 95.12 186 LEU A C 1
ATOM 1513 O O . LEU A 1 186 ? 22.786 -0.468 -25.980 1.00 95.12 186 LEU A O 1
ATOM 1517 N N . ILE A 1 187 ? 23.067 1.223 -24.537 1.00 95.50 187 ILE A N 1
ATOM 1518 C CA . ILE A 1 187 ? 24.232 1.789 -25.241 1.00 95.50 187 ILE A CA 1
ATOM 1519 C C . ILE A 1 187 ? 25.434 0.837 -25.190 1.00 95.50 187 ILE A C 1
ATOM 1521 O O . ILE A 1 187 ? 26.173 0.709 -26.167 1.00 95.50 187 ILE A O 1
ATOM 1525 N N . GLY A 1 188 ? 25.635 0.166 -24.054 1.00 93.88 188 GLY A N 1
ATOM 1526 C CA . GLY A 1 188 ? 26.805 -0.672 -23.807 1.00 93.88 188 GLY A CA 1
ATOM 1527 C C . GLY A 1 188 ? 26.724 -2.107 -24.334 1.00 93.88 188 GLY A C 1
ATOM 1528 O O . GLY A 1 188 ? 27.757 -2.774 -24.407 1.00 93.88 188 GLY A O 1
ATOM 1529 N N . CYS A 1 189 ? 25.538 -2.598 -24.700 1.00 93.75 189 CYS A N 1
ATOM 1530 C CA . CYS A 1 189 ? 25.286 -4.031 -24.890 1.00 93.75 189 CYS A CA 1
ATOM 1531 C C . CYS A 1 189 ? 26.049 -4.706 -26.050 1.00 93.75 189 CYS A C 1
ATOM 1533 O O . CYS A 1 189 ? 26.216 -5.928 -26.041 1.00 93.75 189 CYS A O 1
ATOM 1535 N N . LEU A 1 190 ? 26.538 -3.930 -27.026 1.00 93.19 190 LEU A N 1
ATOM 1536 C CA . LEU A 1 190 ? 27.306 -4.411 -28.186 1.00 93.19 190 LEU A CA 1
ATOM 1537 C C . LEU A 1 190 ? 28.780 -3.956 -28.177 1.00 93.19 190 LEU A C 1
ATOM 1539 O O . LEU A 1 190 ? 29.472 -4.085 -29.188 1.00 93.19 190 LEU A O 1
ATOM 1543 N N . ASN A 1 191 ? 29.283 -3.427 -27.054 1.00 91.81 191 ASN A N 1
ATOM 1544 C CA . ASN A 1 191 ? 30.650 -2.893 -26.955 1.00 91.81 191 ASN A CA 1
ATOM 1545 C C . ASN A 1 191 ? 31.759 -3.952 -27.048 1.00 91.81 191 ASN A C 1
ATOM 1547 O O . ASN A 1 191 ? 32.893 -3.619 -27.385 1.00 91.81 191 ASN A O 1
ATOM 1551 N N . ASP A 1 192 ? 31.436 -5.200 -26.735 1.00 91.00 192 ASP A N 1
ATOM 1552 C CA . ASP A 1 192 ? 32.339 -6.350 -26.643 1.00 91.00 192 ASP A CA 1
ATOM 1553 C C . ASP A 1 192 ? 32.245 -7.285 -27.863 1.00 91.00 192 ASP A C 1
ATOM 1555 O O . ASP A 1 192 ? 32.770 -8.399 -27.847 1.00 91.00 192 ASP A O 1
ATOM 1559 N N . VAL A 1 193 ? 31.572 -6.860 -28.939 1.00 91.19 193 VAL A N 1
ATOM 1560 C CA . VAL A 1 193 ? 31.558 -7.623 -30.193 1.00 91.19 193 VAL A CA 1
ATOM 1561 C C . VAL A 1 193 ? 32.950 -7.556 -30.823 1.00 91.19 193 VAL A C 1
ATOM 1563 O O . VAL A 1 193 ? 33.413 -6.483 -31.212 1.00 91.19 193 VAL A O 1
ATOM 1566 N N . SER A 1 194 ? 33.622 -8.704 -30.925 1.00 90.75 194 SER A N 1
ATOM 1567 C CA . SER A 1 194 ? 34.968 -8.799 -31.501 1.00 90.75 194 SER A CA 1
ATOM 1568 C C . SER A 1 194 ? 34.981 -8.480 -33.000 1.00 90.75 194 SER A C 1
ATOM 1570 O O . SER A 1 194 ? 33.975 -8.608 -33.698 1.00 90.75 194 SER A O 1
ATOM 1572 N N . VAL A 1 195 ? 36.130 -8.053 -33.530 1.00 91.38 195 VAL A N 1
ATOM 1573 C CA . VAL A 1 195 ? 36.294 -7.937 -34.988 1.00 91.38 195 VAL A CA 1
ATOM 1574 C C . VAL A 1 195 ? 36.367 -9.331 -35.636 1.00 91.38 195 VAL A C 1
ATOM 1576 O O . VAL A 1 195 ? 36.880 -10.268 -35.015 1.00 91.38 195 VAL A O 1
ATOM 1579 N N . PRO A 1 196 ? 35.949 -9.498 -36.907 1.00 89.88 196 PRO A N 1
ATOM 1580 C CA . PRO A 1 196 ? 35.986 -10.801 -37.581 1.00 89.88 196 PRO A CA 1
ATOM 1581 C C . PRO A 1 196 ? 37.376 -11.446 -37.623 1.00 89.88 196 PRO A C 1
ATOM 1583 O O . PRO A 1 196 ? 37.494 -12.665 -37.546 1.00 89.88 196 PRO A O 1
ATOM 1586 N N . GLU A 1 197 ? 38.436 -10.633 -37.700 1.00 88.69 197 GLU A N 1
ATOM 1587 C CA . GLU A 1 197 ? 39.833 -11.091 -37.690 1.00 88.69 197 GLU A CA 1
ATOM 1588 C C . GLU A 1 197 ? 40.147 -11.964 -36.464 1.00 88.69 197 GLU A C 1
ATOM 1590 O O . GLU A 1 197 ? 40.824 -12.986 -36.584 1.00 88.69 197 GLU A O 1
ATOM 1595 N N . VAL A 1 198 ? 39.639 -11.571 -35.289 1.00 86.94 198 VAL A N 1
ATOM 1596 C CA . VAL A 1 198 ? 39.873 -12.264 -34.013 1.00 86.94 198 VAL A CA 1
ATOM 1597 C C . VAL A 1 198 ? 39.157 -13.610 -34.016 1.00 86.94 198 VAL A C 1
ATOM 1599 O O . VAL A 1 198 ? 39.754 -14.640 -33.700 1.00 86.94 198 VAL A O 1
ATOM 1602 N N . ARG A 1 199 ? 37.887 -13.628 -34.435 1.00 83.88 199 ARG A N 1
ATOM 1603 C CA . ARG A 1 199 ? 37.061 -14.845 -34.474 1.00 83.88 199 ARG A CA 1
ATOM 1604 C C . ARG A 1 199 ? 37.570 -15.869 -35.484 1.00 83.88 199 ARG A C 1
ATOM 1606 O O . ARG A 1 199 ? 37.503 -17.068 -35.226 1.00 83.88 199 ARG A O 1
ATOM 1613 N N . LEU A 1 200 ? 38.113 -15.394 -36.603 1.00 86.06 200 LEU A N 1
ATOM 1614 C CA . LEU A 1 200 ? 38.735 -16.217 -37.639 1.00 86.06 200 LEU A CA 1
ATOM 1615 C C . LEU A 1 200 ? 40.183 -16.617 -37.311 1.00 86.06 200 LEU A C 1
ATOM 1617 O O . LEU A 1 200 ? 40.811 -17.280 -38.130 1.00 86.06 200 LEU A O 1
ATOM 1621 N N . GLN A 1 201 ? 40.708 -16.233 -36.139 1.00 83.75 201 GLN A N 1
ATOM 1622 C CA . GLN A 1 201 ? 42.082 -16.515 -35.701 1.00 83.75 201 GLN A CA 1
ATOM 1623 C C . GLN A 1 201 ? 43.153 -15.968 -36.664 1.00 83.75 201 GLN A C 1
ATOM 1625 O O . GLN A 1 201 ? 44.229 -16.545 -36.808 1.00 83.75 201 GLN A O 1
ATOM 1630 N N . ARG A 1 202 ? 42.869 -14.833 -37.316 1.00 78.75 202 ARG A N 1
ATOM 1631 C CA . ARG A 1 202 ? 43.775 -14.154 -38.263 1.00 78.75 202 ARG A CA 1
ATOM 1632 C C . ARG A 1 202 ? 44.516 -12.962 -37.643 1.00 78.75 202 ARG A C 1
ATOM 1634 O O . ARG A 1 202 ? 45.202 -12.231 -38.346 1.00 78.75 202 ARG A O 1
ATOM 1641 N N . THR A 1 203 ? 44.399 -12.764 -36.329 1.00 72.25 203 THR A N 1
ATOM 1642 C CA . THR A 1 203 ? 45.130 -11.742 -35.562 1.00 72.25 203 THR A CA 1
ATOM 1643 C C . THR A 1 203 ? 46.349 -12.313 -34.844 1.00 72.25 203 THR A C 1
ATOM 1645 O O . THR A 1 203 ? 46.332 -13.451 -34.377 1.00 72.25 203 THR A O 1
ATOM 1648 N N . SER A 1 204 ? 47.376 -11.486 -34.641 1.00 67.06 204 SER A N 1
ATOM 1649 C CA . SER A 1 204 ? 48.487 -11.806 -33.738 1.00 67.06 204 SER A CA 1
ATOM 1650 C C . SER A 1 204 ? 48.031 -11.862 -32.268 1.00 67.06 204 SER A C 1
ATOM 1652 O O . SER A 1 204 ? 46.995 -11.307 -31.895 1.00 67.06 204 SER A O 1
ATOM 1654 N N . ASN A 1 205 ? 48.822 -12.506 -31.397 1.00 61.78 205 ASN A N 1
ATOM 1655 C CA . ASN A 1 205 ? 48.510 -12.637 -29.963 1.00 61.78 205 ASN A CA 1
ATOM 1656 C C . ASN A 1 205 ? 48.297 -11.289 -29.241 1.00 61.78 205 ASN A C 1
ATOM 1658 O O . ASN A 1 205 ? 47.609 -11.263 -28.228 1.00 61.78 205 ASN A O 1
ATOM 1662 N N . ALA A 1 206 ? 48.837 -10.187 -29.771 1.00 60.09 206 ALA A N 1
ATOM 1663 C CA . ALA A 1 206 ? 48.711 -8.839 -29.213 1.00 60.09 206 ALA A CA 1
ATOM 1664 C C . ALA A 1 206 ? 47.388 -8.123 -29.569 1.00 60.09 206 ALA A C 1
ATOM 1666 O O . ALA A 1 206 ? 47.160 -7.005 -29.119 1.00 60.09 206 ALA A O 1
ATOM 1667 N N . SER A 1 207 ? 46.522 -8.720 -30.396 1.00 62.31 207 SER A N 1
ATOM 1668 C CA . SER A 1 207 ? 45.285 -8.088 -30.894 1.00 62.31 207 SER A CA 1
ATOM 1669 C C . SER A 1 207 ? 44.022 -8.921 -30.644 1.00 62.31 207 SER A C 1
ATOM 1671 O O . SER A 1 207 ? 43.004 -8.693 -31.295 1.00 62.31 207 SER A O 1
ATOM 1673 N N . LYS A 1 208 ? 44.074 -9.870 -29.699 1.00 63.59 208 LYS A N 1
ATOM 1674 C CA . LYS A 1 208 ? 42.958 -10.779 -29.380 1.00 63.59 208 LYS A CA 1
ATOM 1675 C C . LYS A 1 208 ? 41.732 -10.086 -28.771 1.00 63.59 208 LYS A C 1
ATOM 1677 O O . LYS A 1 208 ? 40.637 -10.613 -28.908 1.00 63.59 208 LYS A O 1
ATOM 1682 N N . ASP A 1 209 ? 41.897 -8.887 -28.213 1.00 72.12 209 ASP A N 1
ATOM 1683 C CA . ASP A 1 209 ? 40.811 -8.140 -27.554 1.00 72.12 209 ASP A CA 1
ATOM 1684 C C . ASP A 1 209 ? 40.213 -7.029 -28.441 1.00 72.12 209 ASP A C 1
ATOM 1686 O O . ASP A 1 209 ? 39.505 -6.134 -27.974 1.00 72.12 209 ASP A O 1
ATOM 1690 N N . LYS A 1 210 ? 40.508 -7.044 -29.747 1.00 85.50 210 LYS A N 1
ATOM 1691 C CA . LYS A 1 210 ? 40.034 -6.014 -30.677 1.00 85.50 210 LYS A CA 1
ATOM 1692 C C . LYS A 1 210 ? 38.528 -6.170 -30.931 1.00 85.50 210 LYS A C 1
ATOM 1694 O O . LYS A 1 210 ? 38.079 -7.169 -31.494 1.00 85.50 210 LYS A O 1
ATOM 1699 N N . CYS A 1 211 ? 37.765 -5.146 -30.558 1.00 91.31 211 CYS A N 1
ATOM 1700 C CA . CYS A 1 211 ? 36.314 -5.074 -30.744 1.00 91.31 211 CYS A CA 1
ATOM 1701 C C . CYS A 1 211 ? 35.924 -4.131 -31.891 1.00 91.31 211 CYS A C 1
ATOM 1703 O O . CYS A 1 211 ? 36.723 -3.300 -32.334 1.00 91.31 211 CYS A O 1
ATOM 1705 N N . LEU A 1 212 ? 34.691 -4.273 -32.381 1.00 92.25 212 LEU A N 1
ATOM 1706 C CA . LEU A 1 212 ? 34.080 -3.346 -33.329 1.00 92.25 212 LEU A CA 1
ATOM 1707 C C . LEU A 1 212 ? 34.003 -1.932 -32.735 1.00 92.25 212 LEU A C 1
ATOM 1709 O O . LEU A 1 212 ? 33.995 -1.733 -31.517 1.00 92.25 212 LEU A O 1
ATOM 1713 N N . TRP A 1 213 ? 33.932 -0.926 -33.609 1.00 92.50 213 TRP A N 1
ATOM 1714 C CA . TRP A 1 213 ? 33.731 0.446 -33.166 1.00 92.50 213 TRP A CA 1
ATOM 1715 C C . TRP A 1 213 ? 32.302 0.603 -32.649 1.00 92.50 213 TRP A C 1
ATOM 1717 O O . TRP A 1 213 ? 31.342 0.624 -33.414 1.00 92.50 213 TRP A O 1
ATOM 1727 N N . ALA A 1 214 ? 32.178 0.681 -31.330 1.00 90.75 214 ALA A N 1
ATOM 1728 C CA . ALA A 1 214 ? 30.894 0.661 -30.654 1.00 90.75 214 ALA A CA 1
ATOM 1729 C C . ALA A 1 214 ? 30.396 2.058 -30.269 1.00 90.75 214 ALA A C 1
ATOM 1731 O O . ALA A 1 214 ? 31.167 3.023 -30.259 1.00 90.75 214 ALA A O 1
ATOM 1732 N N . THR A 1 215 ? 29.106 2.155 -29.953 1.00 92.25 215 THR A N 1
ATOM 1733 C CA . THR A 1 215 ? 28.473 3.392 -29.485 1.00 92.25 215 THR A CA 1
ATOM 1734 C C . THR A 1 215 ? 28.982 3.771 -28.097 1.00 92.25 215 THR A C 1
ATOM 1736 O O . THR A 1 215 ? 29.096 2.928 -27.207 1.00 92.25 215 THR A O 1
ATOM 1739 N N . LYS A 1 216 ? 29.315 5.046 -27.899 1.00 91.31 216 LYS A N 1
ATOM 1740 C CA . LYS A 1 216 ? 29.799 5.570 -26.618 1.00 91.31 216 LYS A CA 1
ATOM 1741 C C . LYS A 1 216 ? 28.791 6.519 -25.981 1.00 91.31 216 LYS A C 1
ATOM 1743 O O . LYS A 1 216 ? 28.100 7.266 -26.662 1.00 91.31 216 LYS A O 1
ATOM 1748 N N . GLU A 1 217 ? 28.777 6.545 -24.651 1.00 90.75 217 GLU A N 1
ATOM 1749 C CA . GLU A 1 217 ? 27.877 7.405 -23.865 1.00 90.75 217 GLU A CA 1
ATOM 1750 C C . GLU A 1 217 ? 28.108 8.908 -24.097 1.00 90.75 217 GLU A C 1
ATOM 1752 O O . GLU A 1 217 ? 27.201 9.716 -23.929 1.00 90.75 217 GLU A O 1
ATOM 1757 N N . HIS A 1 218 ? 29.319 9.300 -24.503 1.00 92.38 218 HIS A N 1
ATOM 1758 C CA . HIS A 1 218 ? 29.667 10.700 -24.755 1.00 92.38 218 HIS A CA 1
ATOM 1759 C C . HIS A 1 218 ? 29.262 11.204 -26.148 1.00 92.38 218 HIS A C 1
ATOM 1761 O O . HIS A 1 218 ? 29.526 12.359 -26.479 1.00 92.38 218 HIS A O 1
ATOM 1767 N N . GLU A 1 219 ? 28.655 10.362 -26.986 1.00 94.31 219 GLU A N 1
ATOM 1768 C CA . GLU A 1 219 ? 28.162 10.791 -28.292 1.00 94.31 219 GLU A CA 1
ATOM 1769 C C . GLU A 1 219 ? 26.975 11.753 -28.128 1.00 94.31 219 GLU A C 1
ATOM 1771 O O . GLU A 1 219 ? 26.081 11.535 -27.310 1.00 94.31 219 GLU A O 1
ATOM 1776 N N . GLN A 1 220 ? 26.951 12.835 -28.913 1.00 95.38 220 GLN A N 1
ATOM 1777 C CA . GLN A 1 220 ? 26.009 13.944 -28.718 1.00 95.38 220 GLN A CA 1
ATOM 1778 C C . GLN A 1 220 ? 24.536 13.505 -28.742 1.00 95.38 220 GLN A C 1
ATOM 1780 O O . GLN A 1 220 ? 23.751 13.951 -27.906 1.00 95.38 220 GLN A O 1
ATOM 1785 N N . TYR A 1 221 ? 24.151 12.624 -29.672 1.00 95.50 221 TYR A N 1
ATOM 1786 C CA . TYR A 1 221 ? 22.768 12.143 -29.761 1.00 95.50 221 TYR A CA 1
ATOM 1787 C C . TYR A 1 221 ? 22.379 11.273 -28.556 1.00 95.50 221 TYR A C 1
ATOM 1789 O O . TYR A 1 221 ? 21.240 11.346 -28.103 1.00 95.50 221 TYR A O 1
ATOM 1797 N N . VAL A 1 222 ? 23.329 10.513 -27.991 1.00 96.69 222 VAL A N 1
ATOM 1798 C CA . VAL A 1 222 ? 23.121 9.685 -26.793 1.00 96.69 222 VAL A CA 1
ATOM 1799 C C . VAL A 1 222 ? 22.874 10.578 -25.583 1.00 96.69 222 VAL A C 1
ATOM 1801 O O . VAL A 1 222 ? 21.885 10.402 -24.876 1.00 96.69 222 VAL A O 1
ATOM 1804 N N . GLN A 1 223 ? 23.715 11.597 -25.388 1.00 96.94 223 GLN A N 1
ATOM 1805 C CA . GLN A 1 223 ? 23.537 12.565 -24.303 1.00 96.94 223 GLN A CA 1
ATOM 1806 C C . GLN A 1 223 ? 22.218 13.335 -24.426 1.00 96.94 223 GLN A C 1
ATOM 1808 O O . GLN A 1 223 ? 21.555 13.595 -23.422 1.00 96.94 223 GLN A O 1
ATOM 1813 N N . GLN A 1 224 ? 21.825 13.704 -25.648 1.00 97.19 224 GLN A N 1
ATOM 1814 C CA . GLN A 1 224 ? 20.563 14.397 -25.885 1.00 97.19 224 GLN A CA 1
ATOM 1815 C C . GLN A 1 224 ? 19.360 13.494 -25.585 1.00 97.19 224 GLN A C 1
ATOM 1817 O O . GLN A 1 224 ? 18.438 13.928 -24.896 1.00 97.19 224 GLN A O 1
ATOM 1822 N N . ALA A 1 225 ? 19.382 12.243 -26.048 1.00 97.62 225 ALA A N 1
ATOM 1823 C CA . ALA A 1 225 ? 18.339 11.261 -25.764 1.00 97.62 225 ALA A CA 1
ATOM 1824 C C . ALA A 1 225 ? 18.199 11.002 -24.257 1.00 97.62 225 ALA A C 1
ATOM 1826 O O . ALA A 1 225 ? 17.087 11.040 -23.728 1.00 97.62 225 ALA A O 1
ATOM 1827 N N . GLN A 1 226 ? 19.322 10.834 -23.550 1.00 97.38 226 GLN A N 1
ATOM 1828 C CA . GLN A 1 226 ? 19.332 10.655 -22.099 1.00 97.38 226 GLN A CA 1
ATOM 1829 C C . GLN A 1 226 ? 18.664 11.831 -21.380 1.00 97.38 226 GLN A C 1
ATOM 1831 O O . GLN A 1 226 ? 17.779 11.609 -20.558 1.00 97.38 226 GLN A O 1
ATOM 1836 N N . LYS A 1 227 ? 19.033 13.074 -21.725 1.00 97.56 227 LYS A N 1
ATOM 1837 C CA . LYS A 1 227 ? 18.449 14.285 -21.123 1.00 97.56 227 LYS A CA 1
ATOM 1838 C C . LYS A 1 227 ? 16.941 14.375 -21.340 1.00 97.56 227 LYS A C 1
ATOM 1840 O O . LYS A 1 227 ? 16.219 14.776 -20.432 1.00 97.56 227 LYS A O 1
ATOM 1845 N N . VAL A 1 228 ? 16.462 14.015 -22.533 1.00 97.75 228 VAL A N 1
ATOM 1846 C CA . VAL A 1 228 ? 15.026 14.016 -22.849 1.00 97.75 228 VAL A CA 1
ATOM 1847 C C . VAL A 1 228 ? 14.285 12.997 -21.982 1.00 97.75 228 VAL A C 1
ATOM 1849 O O . VAL A 1 228 ? 13.287 13.348 -21.357 1.00 97.75 228 VAL A O 1
ATOM 1852 N N . ILE A 1 229 ? 14.790 11.763 -21.901 1.00 97.81 229 ILE A N 1
ATOM 1853 C CA . ILE A 1 229 ? 14.183 10.701 -21.086 1.00 97.81 229 ILE A CA 1
ATOM 1854 C C . ILE A 1 229 ? 14.195 11.091 -19.605 1.00 97.81 229 ILE A C 1
ATOM 1856 O O . ILE A 1 229 ? 13.164 11.016 -18.942 1.00 97.81 229 ILE A O 1
ATOM 1860 N N . GLU A 1 230 ? 15.334 11.559 -19.094 1.00 97.31 230 GLU A N 1
ATOM 1861 C CA . GLU A 1 230 ? 15.492 11.992 -17.704 1.00 97.31 230 GLU A CA 1
ATOM 1862 C C . GLU A 1 230 ? 14.512 13.112 -17.340 1.00 97.31 230 GLU A C 1
ATOM 1864 O O . GLU A 1 230 ? 13.841 13.041 -16.309 1.00 97.31 230 GLU A O 1
ATOM 1869 N N . HIS A 1 231 ? 14.369 14.111 -18.216 1.00 97.44 231 HIS A N 1
ATOM 1870 C CA . HIS A 1 231 ? 13.426 15.205 -18.021 1.00 97.44 231 HIS A CA 1
ATOM 1871 C C . HIS A 1 231 ? 11.977 14.707 -17.948 1.00 97.44 231 HIS A C 1
ATOM 1873 O O . HIS A 1 231 ? 11.257 15.065 -17.016 1.00 97.44 231 HIS A O 1
ATOM 1879 N N . ILE A 1 232 ? 11.558 13.854 -18.890 1.00 97.62 232 ILE A N 1
ATOM 1880 C CA . ILE A 1 232 ? 10.196 13.299 -18.934 1.00 97.62 232 ILE A CA 1
ATOM 1881 C C . ILE A 1 232 ? 9.905 12.471 -17.679 1.00 97.62 232 ILE A C 1
ATOM 1883 O O . ILE A 1 232 ? 8.845 12.629 -17.068 1.00 97.62 232 ILE A O 1
ATOM 1887 N N . VAL A 1 233 ? 10.836 11.607 -17.270 1.00 97.50 233 VAL A N 1
ATOM 1888 C CA . VAL A 1 233 ? 10.666 10.761 -16.082 1.00 97.50 233 VAL A CA 1
ATOM 1889 C C . VAL A 1 233 ? 10.575 11.615 -14.821 1.00 97.50 233 VAL A C 1
ATOM 1891 O O . VAL A 1 233 ? 9.620 11.466 -14.061 1.00 97.50 233 VAL A O 1
ATOM 1894 N N . SER A 1 234 ? 11.510 12.546 -14.622 1.00 96.62 234 SER A N 1
ATOM 1895 C CA . SER A 1 234 ? 11.534 13.427 -13.448 1.00 96.62 234 SER A CA 1
ATOM 1896 C C . SER A 1 234 ? 10.269 14.289 -13.345 1.00 96.62 234 SER A C 1
ATOM 1898 O O . SER A 1 234 ? 9.652 14.391 -12.277 1.00 96.62 234 SER A O 1
ATOM 1900 N N . PHE A 1 235 ? 9.815 14.841 -14.474 1.00 96.69 235 PHE A N 1
ATOM 1901 C CA . PHE A 1 235 ? 8.597 15.642 -14.546 1.00 96.69 235 PHE A CA 1
ATOM 1902 C C . PHE A 1 235 ? 7.350 14.841 -14.142 1.00 96.69 235 PHE A C 1
ATOM 1904 O O . PHE A 1 235 ? 6.579 15.279 -13.284 1.00 96.69 235 PHE A O 1
ATOM 1911 N N . ASN A 1 236 ? 7.177 13.637 -14.697 1.00 96.56 236 ASN A N 1
ATOM 1912 C CA . ASN A 1 236 ? 6.043 12.776 -14.360 1.00 96.56 236 ASN A CA 1
ATOM 1913 C C . ASN A 1 236 ? 6.118 12.259 -12.917 1.00 96.56 236 ASN A C 1
ATOM 1915 O O . ASN A 1 236 ? 5.108 12.265 -12.215 1.00 96.56 236 ASN A O 1
ATOM 1919 N N . MET A 1 237 ? 7.304 11.884 -12.430 1.00 96.56 237 MET A N 1
ATOM 1920 C CA . MET A 1 237 ? 7.472 11.433 -11.045 1.00 96.56 237 MET A CA 1
ATOM 1921 C C . MET A 1 237 ? 7.172 12.537 -10.027 1.00 96.56 237 MET A C 1
ATOM 1923 O O . MET A 1 237 ? 6.556 12.265 -8.998 1.00 96.56 237 MET A O 1
ATOM 1927 N N . THR A 1 238 ? 7.509 13.791 -10.333 1.00 95.88 238 THR A N 1
ATOM 1928 C CA . THR A 1 238 ? 7.113 14.940 -9.503 1.00 95.88 238 THR A CA 1
ATOM 1929 C C . THR A 1 238 ? 5.590 15.060 -9.410 1.00 95.88 238 THR A C 1
ATOM 1931 O O . THR A 1 238 ? 5.056 15.372 -8.347 1.00 95.88 238 THR A O 1
ATOM 1934 N N . ASN A 1 239 ? 4.868 14.784 -10.501 1.00 95.25 239 ASN A N 1
ATOM 1935 C CA . ASN A 1 239 ? 3.407 14.765 -10.484 1.00 95.25 239 ASN A CA 1
ATOM 1936 C C . ASN A 1 239 ? 2.857 13.587 -9.665 1.00 95.25 239 ASN A C 1
ATOM 1938 O O . ASN A 1 239 ? 1.938 13.779 -8.872 1.00 95.25 239 ASN A O 1
ATOM 1942 N N . VAL A 1 240 ? 3.471 12.403 -9.784 1.00 96.00 240 VAL A N 1
ATOM 1943 C CA . VAL A 1 240 ? 3.123 11.218 -8.984 1.00 96.00 240 VAL A CA 1
ATOM 1944 C C . VAL A 1 240 ? 3.239 11.500 -7.487 1.00 96.00 240 VAL A C 1
ATOM 1946 O O . VAL A 1 240 ? 2.341 11.125 -6.737 1.00 96.00 240 VAL A O 1
ATOM 1949 N N . MET A 1 241 ? 4.284 12.202 -7.036 1.00 95.69 241 MET A N 1
ATOM 1950 C CA . MET A 1 241 ? 4.450 12.531 -5.611 1.00 95.69 241 MET A CA 1
ATOM 1951 C C . MET A 1 241 ? 3.288 13.342 -5.037 1.00 95.69 241 MET A C 1
ATOM 1953 O O . MET A 1 241 ? 2.965 13.188 -3.864 1.00 95.69 241 MET A O 1
ATOM 1957 N N . LYS A 1 242 ? 2.609 14.157 -5.854 1.00 95.25 242 LYS A N 1
ATOM 1958 C CA . LYS A 1 242 ? 1.450 14.935 -5.395 1.00 95.25 242 LYS A CA 1
ATOM 1959 C C . LYS A 1 242 ? 0.289 14.046 -4.943 1.00 95.25 242 LYS A C 1
ATOM 1961 O O . LYS A 1 242 ? -0.606 14.540 -4.267 1.00 95.25 242 LYS A O 1
ATOM 1966 N N . SER A 1 243 ? 0.285 12.757 -5.302 1.00 94.88 243 SER A N 1
ATOM 1967 C CA . SER A 1 243 ? -0.735 11.806 -4.842 1.00 94.88 243 SER A CA 1
ATOM 1968 C C . SER A 1 243 ? -0.690 11.601 -3.330 1.00 94.88 243 SER A C 1
ATOM 1970 O O . SER A 1 243 ? -1.730 11.336 -2.737 1.00 94.88 243 SER A O 1
ATOM 1972 N N . LEU A 1 244 ? 0.474 11.804 -2.699 1.00 94.19 244 LEU A N 1
ATOM 1973 C CA . LEU A 1 244 ? 0.635 11.720 -1.248 1.00 94.19 244 LEU A CA 1
ATOM 1974 C C . LEU A 1 244 ? -0.239 12.748 -0.520 1.00 94.19 244 LEU A C 1
ATOM 1976 O O . LEU A 1 244 ? -0.833 12.412 0.496 1.00 94.19 244 LEU A O 1
ATOM 1980 N N . HIS A 1 245 ? -0.429 13.939 -1.099 1.00 93.50 245 HIS A N 1
ATOM 1981 C CA . HIS A 1 245 ? -1.243 14.996 -0.490 1.00 93.50 245 HIS A CA 1
ATOM 1982 C C . HIS A 1 245 ? -2.721 14.637 -0.327 1.00 93.50 245 HIS A C 1
ATOM 1984 O O . HIS A 1 245 ? -3.404 15.209 0.518 1.00 93.50 245 HIS A O 1
ATOM 1990 N N . LEU A 1 246 ? -3.229 13.670 -1.100 1.00 92.81 246 LEU A N 1
ATOM 1991 C CA . LEU A 1 246 ? -4.593 13.162 -0.918 1.00 92.81 246 LEU A CA 1
ATOM 1992 C C . LEU A 1 246 ? -4.759 12.427 0.422 1.00 92.81 246 LEU A C 1
ATOM 1994 O O . LEU A 1 246 ? -5.879 12.275 0.901 1.00 92.81 246 LEU A O 1
ATOM 1998 N N . TYR A 1 247 ? -3.652 11.983 1.019 1.00 94.06 247 TYR A N 1
ATOM 1999 C CA . TYR A 1 247 ? -3.625 11.194 2.243 1.00 94.06 247 TYR A CA 1
ATOM 2000 C C . TYR A 1 247 ? -3.202 11.984 3.483 1.00 94.06 247 TYR A C 1
ATOM 2002 O O . TYR A 1 247 ? -3.292 11.441 4.583 1.00 94.06 247 TYR A O 1
ATOM 2010 N N . ASP A 1 248 ? -2.790 13.248 3.341 1.00 92.06 248 ASP A N 1
ATOM 2011 C CA . ASP A 1 248 ? -2.327 14.083 4.460 1.00 92.06 248 ASP A CA 1
ATOM 2012 C C . ASP A 1 248 ? -3.396 14.185 5.572 1.00 92.06 248 ASP A C 1
ATOM 2014 O O . ASP A 1 248 ? -3.074 14.092 6.756 1.00 92.06 248 ASP A O 1
ATOM 2018 N N . GLU A 1 249 ? -4.682 14.274 5.199 1.00 91.62 249 GLU A N 1
ATOM 2019 C CA . GLU A 1 249 ? -5.827 14.289 6.133 1.00 91.62 249 GLU A CA 1
ATOM 2020 C C . GLU A 1 249 ? -5.917 12.996 6.967 1.00 91.62 249 GLU A C 1
ATOM 2022 O O . GLU A 1 249 ? -6.352 13.029 8.115 1.00 91.62 249 GLU A O 1
ATOM 2027 N N . PHE A 1 250 ? -5.458 11.862 6.430 1.00 92.94 250 PHE A N 1
ATOM 2028 C CA . PHE A 1 250 ? -5.625 10.524 7.008 1.00 92.94 250 PHE A CA 1
ATOM 2029 C C . PHE A 1 250 ? -4.342 9.948 7.616 1.00 92.94 250 PHE A C 1
ATOM 2031 O O . PHE A 1 250 ? -4.392 8.895 8.249 1.00 92.94 250 PHE A O 1
ATOM 2038 N N . ALA A 1 251 ? -3.197 10.623 7.472 1.00 90.25 251 ALA A N 1
ATOM 2039 C CA . ALA A 1 251 ? -1.906 10.141 7.969 1.00 90.25 251 ALA A CA 1
ATOM 2040 C C . ALA A 1 251 ? -1.913 9.869 9.486 1.00 90.25 251 ALA A C 1
ATOM 2042 O O . ALA A 1 251 ? -1.276 8.931 9.960 1.00 90.25 251 ALA A O 1
ATOM 2043 N N . HIS A 1 252 ? -2.709 10.633 10.242 1.00 91.06 252 HIS A N 1
ATOM 2044 C CA . HIS A 1 252 ? -2.878 10.451 11.684 1.00 91.06 252 HIS A CA 1
ATOM 2045 C C . HIS A 1 252 ? -3.416 9.061 12.073 1.00 91.06 252 HIS A C 1
ATOM 2047 O O . HIS A 1 252 ? -3.132 8.593 13.172 1.00 91.06 252 HIS A O 1
ATOM 2053 N N . LEU A 1 253 ? -4.126 8.368 11.174 1.00 93.25 253 LEU A N 1
ATOM 2054 C CA . LEU A 1 253 ? -4.640 7.014 11.411 1.00 93.25 253 LEU A CA 1
ATOM 2055 C C . LEU A 1 253 ? -3.532 5.982 11.650 1.00 93.25 253 LEU A C 1
ATOM 2057 O O . LEU A 1 253 ? -3.779 4.953 12.277 1.00 93.25 253 LEU A O 1
ATOM 2061 N N . LEU A 1 254 ? -2.309 6.254 11.186 1.00 91.25 254 LEU A N 1
ATOM 2062 C CA . LEU A 1 254 ? -1.164 5.369 11.401 1.00 91.25 254 LEU A CA 1
ATOM 2063 C C . LEU A 1 254 ? -0.742 5.307 12.879 1.00 91.25 254 LEU A C 1
ATOM 2065 O O . LEU A 1 254 ? -0.252 4.266 13.314 1.00 91.25 254 LEU A O 1
ATOM 2069 N N . THR A 1 255 ? -0.988 6.371 13.651 1.00 91.94 255 THR A N 1
ATOM 2070 C CA . THR A 1 255 ? -0.679 6.471 15.093 1.00 91.94 255 THR A CA 1
ATOM 2071 C C . THR A 1 255 ? -1.927 6.484 15.980 1.00 91.94 255 THR A C 1
ATOM 2073 O O . THR A 1 255 ? -1.838 6.553 17.205 1.00 91.94 255 THR A O 1
ATOM 2076 N N . GLU A 1 256 ? -3.114 6.383 15.382 1.00 92.75 256 GLU A N 1
ATOM 2077 C CA . GLU A 1 256 ? -4.384 6.521 16.098 1.00 92.75 256 GLU A CA 1
ATOM 2078 C C . GLU A 1 256 ? -4.625 5.394 17.110 1.00 92.75 256 GLU A C 1
ATOM 2080 O O . GLU A 1 256 ? -5.259 5.612 18.139 1.00 92.75 256 GLU A O 1
ATOM 2085 N N . GLU A 1 257 ? -4.046 4.215 16.879 1.00 92.56 257 GLU A N 1
ATOM 2086 C CA . GLU A 1 257 ? -4.129 3.086 17.808 1.00 92.56 257 GLU A CA 1
ATOM 2087 C C . GLU A 1 257 ? -3.543 3.426 19.190 1.00 92.56 257 GLU A C 1
ATOM 2089 O O . GLU A 1 257 ? -4.142 3.102 20.216 1.00 92.56 257 GLU A O 1
ATOM 2094 N N . GLU A 1 258 ? -2.401 4.119 19.238 1.00 92.06 258 GLU A N 1
ATOM 2095 C CA . GLU A 1 258 ? -1.770 4.543 20.495 1.00 92.06 258 GLU A CA 1
ATOM 2096 C C . GLU A 1 258 ? -2.636 5.576 21.219 1.00 92.06 258 GLU A C 1
ATOM 2098 O O . GLU A 1 258 ? -2.893 5.454 22.417 1.00 92.06 258 GLU A O 1
ATOM 2103 N N . ARG A 1 259 ? -3.188 6.535 20.469 1.00 92.62 259 ARG A N 1
ATOM 2104 C CA . ARG A 1 259 ? -4.097 7.555 21.008 1.00 92.62 259 ARG A CA 1
ATOM 2105 C C . ARG A 1 259 ? -5.367 6.944 21.583 1.00 92.62 259 ARG A C 1
ATOM 2107 O O . ARG A 1 259 ? -5.833 7.390 22.628 1.00 92.62 259 ARG A O 1
ATOM 2114 N N . VAL A 1 260 ? -5.922 5.921 20.933 1.00 95.38 260 VAL A N 1
ATOM 2115 C CA . VAL A 1 260 ? -7.086 5.188 21.446 1.00 95.38 260 VAL A CA 1
ATOM 2116 C C . VAL A 1 260 ? -6.719 4.399 22.699 1.00 95.38 260 VAL A C 1
ATOM 2118 O O . VAL A 1 260 ? -7.473 4.427 23.669 1.00 95.38 260 VAL A O 1
ATOM 2121 N N . ARG A 1 261 ? -5.548 3.753 22.739 1.00 94.50 261 ARG A N 1
ATOM 2122 C CA . ARG A 1 261 ? -5.073 3.057 23.948 1.00 94.50 261 ARG A CA 1
ATOM 2123 C C . ARG A 1 261 ? -4.890 4.000 25.135 1.00 94.50 261 ARG A C 1
ATOM 2125 O O . ARG A 1 261 ? -5.121 3.580 26.264 1.00 94.50 261 ARG A O 1
ATOM 2132 N N . ASP A 1 262 ? -4.484 5.242 24.909 1.00 94.50 262 ASP A N 1
ATOM 2133 C CA . ASP A 1 262 ? -4.377 6.232 25.982 1.00 94.50 262 ASP A CA 1
ATOM 2134 C C . ASP A 1 262 ? -5.735 6.840 26.347 1.00 94.50 262 ASP A C 1
ATOM 2136 O O . ASP A 1 262 ? -6.009 7.052 27.526 1.00 94.50 262 ASP A O 1
ATOM 2140 N N . PHE A 1 263 ? -6.627 7.015 25.368 1.00 95.25 263 PHE A N 1
ATOM 2141 C CA . PHE A 1 263 ? -8.011 7.429 25.594 1.00 95.25 263 PHE A CA 1
ATOM 2142 C C . PHE A 1 263 ? -8.761 6.463 26.523 1.00 95.25 263 PHE A C 1
ATOM 2144 O O . PHE A 1 263 ? -9.401 6.916 27.467 1.00 95.25 263 PHE A O 1
ATOM 2151 N N . VAL A 1 264 ? -8.651 5.146 26.309 1.00 95.25 264 VAL A N 1
ATOM 2152 C CA . VAL A 1 264 ? -9.378 4.147 27.121 1.00 95.25 264 VAL A CA 1
ATOM 2153 C C . VAL A 1 264 ? -8.825 3.973 28.537 1.00 95.25 264 VAL A C 1
ATOM 2155 O O . VAL A 1 264 ? -9.519 3.445 29.402 1.00 95.25 264 VAL A O 1
ATOM 2158 N N . LYS A 1 265 ? -7.577 4.391 28.794 1.00 93.56 265 LYS A N 1
ATOM 2159 C CA . LYS A 1 265 ? -6.973 4.349 30.138 1.00 93.56 265 LYS A CA 1
ATOM 2160 C C . LYS A 1 265 ? -7.449 5.489 31.032 1.00 93.56 265 LYS A C 1
ATOM 2162 O O . LYS A 1 265 ? -7.267 5.408 32.244 1.00 93.56 265 LYS A O 1
ATOM 2167 N N . ASP A 1 266 ? -7.981 6.560 30.452 1.00 92.56 266 ASP A N 1
ATOM 2168 C CA . ASP A 1 266 ? -8.428 7.734 31.188 1.00 92.56 266 ASP A CA 1
ATOM 2169 C C . ASP A 1 266 ? -9.803 7.464 31.835 1.00 92.56 266 ASP A C 1
ATOM 2171 O O . ASP A 1 266 ? -10.805 7.353 31.125 1.00 92.56 266 ASP A O 1
ATOM 2175 N N . PRO A 1 267 ? -9.891 7.377 33.176 1.00 86.44 267 PRO A N 1
ATOM 2176 C CA . PRO A 1 267 ? -11.143 7.073 33.865 1.00 86.44 267 PRO A CA 1
ATOM 2177 C C . PRO A 1 267 ? -12.136 8.244 33.852 1.00 86.44 267 PRO A C 1
ATOM 2179 O O . PRO A 1 267 ? -13.275 8.068 34.272 1.00 86.44 267 PRO A O 1
ATOM 2182 N N . SER A 1 268 ? -11.726 9.438 33.406 1.00 91.19 268 SER A N 1
ATOM 2183 C CA . SER A 1 268 ? -12.612 10.605 33.312 1.00 91.19 268 SER A CA 1
ATOM 2184 C C . SER A 1 268 ? -13.516 10.588 32.076 1.00 91.19 268 SER A C 1
ATOM 2186 O O . SER A 1 268 ? -14.412 11.426 31.973 1.00 91.19 268 SER A O 1
ATOM 2188 N N . LYS A 1 269 ? -13.295 9.653 31.140 1.00 93.88 269 LYS A N 1
ATOM 2189 C CA . LYS A 1 269 ? -14.070 9.562 29.901 1.00 93.88 269 LYS A CA 1
ATOM 2190 C C . LYS A 1 269 ? -15.497 9.100 30.159 1.00 93.88 269 LYS A C 1
ATOM 2192 O O . LYS A 1 269 ? -15.741 8.081 30.800 1.00 93.88 269 LYS A O 1
ATOM 2197 N N . THR A 1 270 ? -16.431 9.849 29.593 1.00 95.19 270 THR A N 1
ATOM 2198 C CA . THR A 1 270 ? -17.871 9.617 29.689 1.00 95.19 270 THR A CA 1
ATOM 2199 C C . THR A 1 270 ? -18.394 8.827 28.492 1.00 95.19 270 THR A C 1
ATOM 2201 O O . THR A 1 270 ? -17.717 8.695 27.472 1.00 95.19 270 THR A O 1
ATOM 2204 N N . ILE A 1 271 ? -19.630 8.332 28.584 1.00 94.69 271 ILE A N 1
ATOM 2205 C CA . ILE A 1 271 ? -20.326 7.678 27.465 1.00 94.69 271 ILE A CA 1
ATOM 2206 C C . ILE A 1 271 ? -20.338 8.580 26.219 1.00 94.69 271 ILE A C 1
ATOM 2208 O O . ILE A 1 271 ? -20.065 8.106 25.115 1.00 94.69 271 ILE A O 1
ATOM 2212 N N . ASP A 1 272 ? -20.583 9.881 26.399 1.00 96.00 272 ASP A N 1
ATOM 2213 C CA . ASP A 1 272 ? -20.616 10.858 25.307 1.00 96.00 272 ASP A CA 1
ATOM 2214 C C . ASP A 1 272 ? -19.256 10.987 24.605 1.00 96.00 272 ASP A C 1
ATOM 2216 O O . ASP A 1 272 ? -19.205 11.086 23.378 1.00 96.00 272 ASP A O 1
ATOM 2220 N N . ASP A 1 273 ? -18.148 10.911 25.352 1.00 96.50 273 ASP A N 1
ATOM 2221 C CA . ASP A 1 273 ? -16.797 10.938 24.778 1.00 96.50 273 ASP A CA 1
ATOM 2222 C C . ASP A 1 273 ? -16.538 9.712 23.889 1.00 96.50 273 ASP A C 1
ATOM 2224 O O . ASP A 1 273 ? -15.988 9.838 22.790 1.00 96.50 273 ASP A O 1
ATOM 2228 N N . TYR A 1 274 ? -16.956 8.524 24.340 1.00 96.25 274 TYR A N 1
ATOM 2229 C CA . TYR A 1 274 ? -16.842 7.283 23.566 1.00 96.25 274 TYR A CA 1
ATOM 2230 C C . TYR A 1 274 ? -17.705 7.327 22.299 1.00 96.25 274 TYR A C 1
ATOM 2232 O O . TYR A 1 274 ? -17.221 6.986 21.216 1.00 96.25 274 TYR A O 1
ATOM 2240 N N . LEU A 1 275 ? -18.951 7.802 22.401 1.00 96.56 275 LEU A N 1
ATOM 2241 C CA . LEU A 1 275 ? -19.849 7.967 21.254 1.00 96.56 275 LEU A CA 1
ATOM 2242 C C . LEU A 1 275 ? -19.303 8.982 20.242 1.00 96.56 275 LEU A C 1
ATOM 2244 O O . LEU A 1 275 ? -19.314 8.721 19.036 1.00 96.56 275 LEU A O 1
ATOM 2248 N N . ALA A 1 276 ? -18.780 10.117 20.713 1.00 96.31 276 ALA A N 1
ATOM 2249 C CA . ALA A 1 276 ? -18.159 11.122 19.856 1.00 96.31 276 ALA A CA 1
ATOM 2250 C C . ALA A 1 276 ? -16.939 10.549 19.120 1.00 96.31 276 ALA A C 1
ATOM 2252 O O . ALA A 1 276 ? -16.790 10.752 17.909 1.00 96.31 276 ALA A O 1
ATOM 2253 N N . LYS A 1 277 ? -16.096 9.779 19.820 1.00 95.56 277 LYS A N 1
ATOM 2254 C CA . LYS A 1 277 ? -14.928 9.128 19.221 1.00 95.56 277 LYS A CA 1
ATOM 2255 C C . LYS A 1 277 ? -15.326 8.062 18.198 1.00 95.56 277 LYS A C 1
ATOM 2257 O O . LYS A 1 277 ? -14.779 8.055 17.096 1.00 95.56 277 LYS A O 1
ATOM 2262 N N . PHE A 1 278 ? -16.303 7.215 18.520 1.00 96.06 278 PHE A N 1
ATOM 2263 C CA . PHE A 1 278 ? -16.850 6.211 17.602 1.00 96.06 278 PHE A CA 1
ATOM 2264 C C . PHE A 1 278 ? -17.405 6.851 16.327 1.00 96.06 278 PHE A C 1
ATOM 2266 O O . PHE A 1 278 ? -17.080 6.424 15.217 1.00 96.06 278 PHE A O 1
ATOM 2273 N N . LYS A 1 279 ? -18.197 7.917 16.479 1.00 96.50 279 LYS A N 1
ATOM 2274 C CA . LYS A 1 279 ? -18.762 8.661 15.353 1.00 96.50 279 LYS A CA 1
ATOM 2275 C C . LYS A 1 279 ? -17.665 9.252 14.468 1.00 96.50 279 LYS A C 1
ATOM 2277 O O . LYS A 1 279 ? -17.715 9.066 13.257 1.00 96.50 279 LYS A O 1
ATOM 2282 N N . SER A 1 280 ? -16.646 9.875 15.064 1.00 95.94 280 SER A N 1
ATOM 2283 C CA . SER A 1 280 ? -15.492 10.412 14.332 1.00 95.94 280 SER A CA 1
ATOM 2284 C C . SER A 1 280 ? -14.754 9.325 13.534 1.00 95.94 280 SER A C 1
ATOM 2286 O O . SER A 1 280 ? -14.445 9.522 12.356 1.00 95.94 280 SER A O 1
ATOM 2288 N N . LEU A 1 281 ? -14.531 8.144 14.122 1.00 95.75 281 LEU A N 1
ATOM 2289 C CA . LEU A 1 281 ? -13.924 7.001 13.429 1.00 95.75 281 LEU A CA 1
ATOM 2290 C C . LEU A 1 281 ? -14.783 6.512 12.248 1.00 95.75 281 LEU A C 1
ATOM 2292 O O . LEU A 1 281 ? -14.260 6.285 11.155 1.00 95.75 281 LEU A O 1
ATOM 2296 N N . LYS A 1 282 ? -16.106 6.405 12.426 1.00 95.56 282 LYS A N 1
ATOM 2297 C CA . LYS A 1 282 ? -17.048 6.018 11.357 1.00 95.56 282 LYS A CA 1
ATOM 2298 C C . LYS A 1 282 ? -17.115 7.048 10.228 1.00 95.56 282 LYS A C 1
ATOM 2300 O O . LYS A 1 282 ? -17.111 6.666 9.058 1.00 95.56 282 LYS A O 1
ATOM 2305 N N . GLU A 1 283 ? -17.149 8.336 10.559 1.00 96.31 283 GLU A N 1
ATOM 2306 C CA . GLU A 1 283 ? -17.093 9.431 9.583 1.00 96.31 283 GLU A CA 1
ATOM 2307 C C . GLU A 1 283 ? -15.787 9.392 8.784 1.00 96.31 283 GLU A C 1
ATOM 2309 O O . GLU A 1 283 ? -15.799 9.610 7.572 1.00 96.31 283 GLU A O 1
ATOM 2314 N N . THR A 1 284 ? -14.678 9.025 9.432 1.00 96.31 284 THR A N 1
ATOM 2315 C CA . THR A 1 284 ? -13.375 8.883 8.776 1.00 96.31 284 THR A CA 1
ATOM 2316 C C . THR A 1 284 ? -13.341 7.679 7.823 1.00 96.31 284 THR A C 1
ATOM 2318 O O . THR A 1 284 ? -12.880 7.826 6.691 1.00 96.31 284 THR A O 1
ATOM 2321 N N . ASP A 1 285 ? -13.891 6.514 8.203 1.00 96.25 285 ASP A N 1
ATOM 2322 C CA . ASP A 1 285 ? -14.031 5.356 7.288 1.00 96.25 285 ASP A CA 1
ATOM 2323 C C . ASP A 1 285 ? -14.898 5.713 6.072 1.00 96.25 285 ASP A C 1
ATOM 2325 O O . ASP A 1 285 ? -14.552 5.378 4.935 1.00 96.25 285 ASP A O 1
ATOM 2329 N N . LEU A 1 286 ? -15.999 6.442 6.285 1.00 96.06 286 LEU A N 1
ATOM 2330 C CA . LEU A 1 286 ? -16.859 6.906 5.197 1.00 96.06 286 LEU A CA 1
ATOM 2331 C C . LEU A 1 286 ? -16.123 7.884 4.271 1.00 96.06 286 LEU A C 1
ATOM 2333 O O . LEU A 1 286 ? -16.204 7.743 3.048 1.00 96.06 286 LEU A O 1
ATOM 2337 N N . ALA A 1 287 ? -15.373 8.835 4.835 1.00 95.31 287 ALA A N 1
ATOM 2338 C CA . ALA A 1 287 ? -14.580 9.791 4.072 1.00 95.31 287 ALA A CA 1
ATOM 2339 C C . ALA A 1 287 ? -13.510 9.093 3.222 1.00 95.31 287 ALA A C 1
ATOM 2341 O O . ALA A 1 287 ? -13.361 9.441 2.051 1.00 95.31 287 ALA A O 1
ATOM 2342 N N . ILE A 1 288 ? -12.830 8.068 3.752 1.00 95.06 288 ILE A N 1
ATOM 2343 C CA . ILE A 1 288 ? -11.877 7.256 2.980 1.00 95.06 288 ILE A CA 1
ATOM 2344 C C . ILE A 1 288 ? -12.574 6.607 1.781 1.00 95.06 288 ILE A C 1
ATOM 2346 O O . ILE A 1 288 ? -12.092 6.722 0.657 1.00 95.06 288 ILE A O 1
ATOM 2350 N N . ARG A 1 289 ? -13.731 5.966 1.988 1.00 92.94 289 ARG A N 1
ATOM 2351 C CA . ARG A 1 289 ? -14.465 5.276 0.910 1.00 92.94 289 ARG A CA 1
ATOM 2352 C C . ARG A 1 289 ? -14.968 6.211 -0.184 1.00 92.94 289 ARG A C 1
ATOM 2354 O O . ARG A 1 289 ? -15.102 5.776 -1.322 1.00 92.94 289 ARG A O 1
ATOM 2361 N N . GLN A 1 290 ? -15.308 7.448 0.169 1.00 91.31 290 GLN A N 1
ATOM 2362 C CA . GLN A 1 290 ? -15.876 8.419 -0.766 1.00 91.31 290 GLN A CA 1
ATOM 2363 C C . GLN A 1 290 ? -14.809 9.257 -1.475 1.00 91.31 290 GLN A C 1
ATOM 2365 O O . GLN A 1 290 ? -14.970 9.563 -2.653 1.00 91.31 290 GLN A O 1
ATOM 2370 N N . LYS A 1 291 ? -13.745 9.655 -0.765 1.00 90.44 291 LYS A N 1
ATOM 2371 C CA . LYS A 1 291 ? -12.728 10.584 -1.277 1.00 90.44 291 LYS A CA 1
ATOM 2372 C C . LYS A 1 291 ? -11.516 9.880 -1.890 1.00 90.44 291 LYS A C 1
ATOM 2374 O O . LYS A 1 291 ? -10.919 10.434 -2.812 1.00 90.44 291 LYS A O 1
ATOM 2379 N N . LEU A 1 292 ? -11.108 8.717 -1.367 1.00 92.56 292 LEU A N 1
ATOM 2380 C CA . LEU A 1 292 ? -9.851 8.078 -1.768 1.00 92.56 292 LEU A CA 1
ATOM 2381 C C . LEU A 1 292 ? -10.085 7.045 -2.881 1.00 92.56 292 LEU A C 1
ATOM 2383 O O . LEU A 1 292 ? -10.786 6.053 -2.672 1.00 92.56 292 LEU A O 1
ATOM 2387 N N . PRO A 1 293 ? -9.486 7.236 -4.069 1.00 91.81 293 PRO A N 1
ATOM 2388 C CA . PRO A 1 293 ? -9.636 6.302 -5.176 1.00 91.81 293 PRO A CA 1
ATOM 2389 C C . PRO A 1 293 ? -8.809 5.033 -4.940 1.00 91.81 293 PRO A C 1
ATOM 2391 O O . PRO A 1 293 ? -7.775 5.062 -4.271 1.00 91.81 293 PRO A O 1
ATOM 2394 N N . GLY A 1 294 ? -9.230 3.914 -5.536 1.00 92.25 294 GLY A N 1
ATOM 2395 C CA . GLY A 1 294 ? -8.446 2.672 -5.538 1.00 92.25 294 GLY A CA 1
ATOM 2396 C C . GLY A 1 294 ? -7.212 2.732 -6.445 1.00 92.25 294 GLY A C 1
ATOM 2397 O O . GLY A 1 294 ? -6.195 2.113 -6.144 1.00 92.25 294 GLY A O 1
ATOM 2398 N N . GLU A 1 295 ? -7.279 3.518 -7.519 1.00 93.50 295 GLU A N 1
ATOM 2399 C CA . GLU A 1 295 ? -6.179 3.744 -8.456 1.00 93.50 295 GLU A CA 1
ATOM 2400 C C . GLU A 1 295 ? -6.189 5.189 -8.973 1.00 93.50 295 GLU A C 1
ATOM 2402 O O . GLU A 1 295 ? -7.249 5.787 -9.160 1.00 93.50 295 GLU A O 1
ATOM 2407 N N . ILE A 1 296 ? -5.007 5.753 -9.226 1.00 94.56 296 ILE A N 1
ATOM 2408 C CA . ILE A 1 296 ? -4.839 7.098 -9.792 1.00 94.56 296 ILE A CA 1
ATOM 2409 C C . ILE A 1 296 ? -3.977 6.978 -11.043 1.00 94.56 296 ILE A C 1
ATOM 2411 O O . ILE A 1 296 ? -2.745 6.984 -10.976 1.00 94.56 296 ILE A O 1
ATOM 2415 N N . ARG A 1 297 ? -4.628 6.847 -12.200 1.00 94.19 297 ARG A N 1
ATOM 2416 C CA . ARG A 1 297 ? -3.940 6.709 -13.486 1.00 94.19 297 ARG A CA 1
ATOM 2417 C C . ARG A 1 297 ? -3.567 8.079 -14.049 1.00 94.19 297 ARG A C 1
ATOM 2419 O O . ARG A 1 297 ? -4.432 8.800 -14.539 1.00 94.19 297 ARG A O 1
ATOM 2426 N N . MET A 1 298 ? -2.280 8.405 -13.991 1.00 93.88 298 MET A N 1
ATOM 2427 C CA . MET A 1 298 ? -1.696 9.621 -14.560 1.00 93.88 298 MET A CA 1
ATOM 2428 C C . MET A 1 298 ? -0.837 9.282 -15.777 1.00 93.88 298 MET A C 1
ATOM 2430 O O . MET A 1 298 ? -0.593 8.116 -16.095 1.00 93.88 298 MET A O 1
ATOM 2434 N N . GLN A 1 299 ? -0.338 10.313 -16.447 1.00 94.25 299 GLN A N 1
ATOM 2435 C CA . GLN A 1 299 ? 0.691 10.175 -17.462 1.00 94.25 299 GLN A CA 1
ATOM 2436 C C . GLN A 1 299 ? 1.901 9.378 -16.935 1.00 94.25 299 GLN A C 1
ATOM 2438 O O . GLN A 1 299 ? 2.423 9.650 -15.853 1.00 94.25 299 GLN A O 1
ATOM 2443 N N . MET A 1 300 ? 2.368 8.409 -17.733 1.00 95.56 300 MET A N 1
ATOM 2444 C CA . MET A 1 300 ? 3.510 7.514 -17.469 1.00 95.56 300 MET A CA 1
ATOM 2445 C C . MET A 1 300 ? 3.258 6.455 -16.384 1.00 95.56 300 MET A C 1
ATOM 2447 O O . MET A 1 300 ? 3.580 5.280 -16.598 1.00 95.56 300 MET A O 1
ATOM 2451 N N . ALA A 1 301 ? 2.665 6.844 -15.255 1.00 96.31 301 ALA A N 1
ATOM 2452 C CA . ALA A 1 301 ? 2.509 6.010 -14.071 1.00 96.31 301 ALA A CA 1
ATOM 2453 C C . ALA A 1 301 ? 1.084 6.043 -13.502 1.00 96.31 301 ALA A C 1
ATOM 2455 O O . ALA A 1 301 ? 0.435 7.083 -13.408 1.00 96.31 301 ALA A O 1
ATOM 2456 N N . CYS A 1 302 ? 0.625 4.882 -13.054 1.00 95.88 302 CYS A N 1
ATOM 2457 C CA . CYS A 1 302 ? -0.577 4.714 -12.257 1.00 95.88 302 CYS A CA 1
ATOM 2458 C C . CYS A 1 302 ? -0.188 4.472 -10.801 1.00 95.88 302 CYS A C 1
ATOM 2460 O O . CYS A 1 302 ? 0.675 3.637 -10.527 1.00 95.88 302 CYS A O 1
ATOM 2462 N N . VAL A 1 303 ? -0.831 5.166 -9.869 1.00 96.88 303 VAL A N 1
ATOM 2463 C CA . VAL A 1 303 ? -0.644 4.913 -8.440 1.00 96.88 303 VAL A CA 1
ATOM 2464 C C . VAL A 1 303 ? -1.697 3.918 -7.972 1.00 96.88 303 VAL A C 1
ATOM 2466 O O . VAL A 1 303 ? -2.889 4.174 -8.122 1.00 96.88 303 VAL A O 1
ATOM 2469 N N . ASP A 1 304 ? -1.255 2.783 -7.441 1.00 96.06 304 ASP A N 1
ATOM 2470 C CA . ASP A 1 304 ? -2.113 1.788 -6.797 1.00 96.06 304 ASP A CA 1
ATOM 2471 C C . ASP A 1 304 ? -2.242 2.129 -5.308 1.00 96.06 304 ASP A C 1
ATOM 2473 O O . ASP A 1 304 ? -1.260 2.155 -4.555 1.00 96.06 304 ASP A O 1
ATOM 2477 N N . CYS A 1 305 ? -3.478 2.425 -4.923 1.00 95.50 305 CYS A N 1
ATOM 2478 C CA . CYS A 1 305 ? -3.870 2.915 -3.611 1.00 95.50 305 CYS A CA 1
ATOM 2479 C C . CYS A 1 305 ? -4.649 1.868 -2.806 1.00 95.50 305 CYS A C 1
ATOM 2481 O O . CYS A 1 305 ? -4.955 2.099 -1.636 1.00 95.50 305 CYS A O 1
ATOM 2483 N N . TRP A 1 306 ? -5.013 0.733 -3.412 1.00 94.38 306 TRP A N 1
ATOM 2484 C CA . TRP A 1 306 ? -5.998 -0.182 -2.839 1.00 94.38 306 TRP A CA 1
ATOM 2485 C C . TRP A 1 306 ? -5.541 -0.750 -1.494 1.00 94.38 306 TRP A C 1
ATOM 2487 O O . TRP A 1 306 ? -6.278 -0.693 -0.511 1.00 94.38 306 TRP A O 1
ATOM 2497 N N . GLU A 1 307 ? -4.304 -1.244 -1.442 1.00 94.44 307 GLU A N 1
ATOM 2498 C CA . GLU A 1 307 ? -3.714 -1.861 -0.247 1.00 94.44 307 GLU A CA 1
ATOM 2499 C C . GLU A 1 307 ? -3.582 -0.853 0.906 1.00 94.44 307 GLU A C 1
ATOM 2501 O O . GLU A 1 307 ? -3.910 -1.166 2.053 1.00 94.44 307 GLU A O 1
ATOM 2506 N N . LEU A 1 308 ? -3.188 0.388 0.601 1.00 95.31 308 LEU A N 1
ATOM 2507 C CA . LEU A 1 308 ? -3.125 1.465 1.589 1.00 95.31 308 LEU A CA 1
ATOM 2508 C C . LEU A 1 308 ? -4.520 1.828 2.114 1.00 95.31 308 LEU A C 1
ATOM 2510 O O . LEU A 1 308 ? -4.703 1.928 3.325 1.00 95.31 308 LEU A O 1
ATOM 2514 N N . ASN A 1 309 ? -5.506 1.984 1.226 1.00 95.81 309 ASN A N 1
ATOM 2515 C CA . ASN A 1 309 ? -6.879 2.303 1.615 1.00 95.81 309 ASN A CA 1
ATOM 2516 C C . ASN A 1 309 ? -7.473 1.226 2.529 1.00 95.81 309 ASN A C 1
ATOM 2518 O O . ASN A 1 309 ? -8.155 1.565 3.495 1.00 95.81 309 ASN A O 1
ATOM 2522 N N . GLN A 1 310 ? -7.212 -0.059 2.258 1.00 95.25 310 GLN A N 1
ATOM 2523 C CA . GLN A 1 310 ? -7.620 -1.126 3.178 1.00 95.25 310 GLN A CA 1
ATOM 2524 C C . GLN A 1 310 ? -6.872 -1.022 4.507 1.00 95.25 310 GLN A C 1
ATOM 2526 O O . GLN A 1 310 ? -7.517 -1.016 5.546 1.00 95.25 310 GLN A O 1
ATOM 2531 N N . THR A 1 311 ? -5.552 -0.819 4.486 1.00 94.88 311 THR A N 1
ATOM 2532 C CA . THR A 1 311 ? -4.746 -0.697 5.714 1.00 94.88 311 THR A CA 1
ATOM 2533 C C . THR A 1 311 ? -5.250 0.420 6.638 1.00 94.88 311 THR A C 1
ATOM 2535 O O . THR A 1 311 ? -5.362 0.219 7.846 1.00 94.88 311 THR A O 1
ATOM 2538 N N . LEU A 1 312 ? -5.587 1.595 6.092 1.00 95.62 312 LEU A N 1
ATOM 2539 C CA . LEU A 1 312 ? -6.131 2.710 6.879 1.00 95.62 312 LEU A CA 1
ATOM 2540 C C . LEU A 1 312 ? -7.504 2.370 7.479 1.00 95.62 312 LEU A C 1
ATOM 2542 O O . LEU A 1 312 ? -7.785 2.717 8.625 1.00 95.62 312 LEU A O 1
ATOM 2546 N N . ARG A 1 313 ? -8.352 1.661 6.730 1.00 96.12 313 ARG A N 1
ATOM 2547 C CA . ARG A 1 313 ? -9.677 1.236 7.204 1.00 96.12 313 ARG A CA 1
ATOM 2548 C C . ARG A 1 313 ? -9.582 0.131 8.252 1.00 96.12 313 ARG A C 1
ATOM 2550 O O . ARG A 1 313 ? -10.294 0.188 9.250 1.00 96.12 313 ARG A O 1
ATOM 2557 N N . ASP A 1 314 ? -8.658 -0.806 8.088 1.00 95.88 314 ASP A N 1
ATOM 2558 C CA . ASP A 1 314 ? -8.370 -1.843 9.080 1.00 95.88 314 ASP A CA 1
ATOM 2559 C C . ASP A 1 314 ? -7.869 -1.222 10.389 1.00 95.88 314 ASP A C 1
ATOM 2561 O O . ASP A 1 314 ? -8.272 -1.651 11.468 1.00 95.88 314 ASP A O 1
ATOM 2565 N N . LYS A 1 315 ? -7.074 -0.143 10.318 1.00 95.31 315 LYS A N 1
ATOM 2566 C CA . LYS A 1 315 ? -6.675 0.630 11.504 1.00 95.31 315 LYS A CA 1
ATOM 2567 C C . LYS A 1 315 ? -7.865 1.265 12.221 1.00 95.31 315 LYS A C 1
ATOM 2569 O O . LYS A 1 315 ? -7.905 1.231 13.449 1.00 95.31 315 LYS A O 1
ATOM 2574 N N . ILE A 1 316 ? -8.855 1.781 11.492 1.00 96.56 316 ILE A N 1
ATOM 2575 C CA . ILE A 1 316 ? -10.098 2.301 12.085 1.00 96.56 316 ILE A CA 1
ATOM 2576 C C . ILE A 1 316 ? -10.896 1.180 12.765 1.00 96.56 316 ILE A C 1
ATOM 2578 O O . ILE A 1 316 ? -11.383 1.362 13.886 1.00 96.56 316 ILE A O 1
ATOM 2582 N N . VAL A 1 317 ? -11.020 0.020 12.112 1.00 95.81 317 VAL A N 1
ATOM 2583 C CA . VAL A 1 317 ? -11.701 -1.158 12.676 1.00 95.81 317 VAL A CA 1
ATOM 2584 C C . VAL A 1 317 ? -11.009 -1.612 13.959 1.00 95.81 317 VAL A C 1
ATOM 2586 O O . VAL A 1 317 ? -11.679 -1.828 14.966 1.00 95.81 317 VAL A O 1
ATOM 2589 N N . GLU A 1 318 ? -9.681 -1.679 13.956 1.00 95.94 318 GLU A N 1
ATOM 2590 C CA . GLU A 1 318 ? -8.893 -2.071 15.123 1.00 95.94 318 GLU A CA 1
ATOM 2591 C C . GLU A 1 318 ? -9.008 -1.057 16.269 1.00 95.94 318 GLU A C 1
ATOM 2593 O O . GLU A 1 318 ? -9.239 -1.442 17.413 1.00 95.94 318 GLU A O 1
ATOM 2598 N N . CYS A 1 319 ? -8.948 0.244 15.972 1.00 96.62 319 CYS A N 1
ATOM 2599 C CA . CYS A 1 319 ? -9.193 1.304 16.953 1.00 96.62 319 CYS A CA 1
ATOM 2600 C C . CYS A 1 319 ? -10.587 1.183 17.585 1.00 96.62 319 CYS A C 1
ATOM 2602 O O . CYS A 1 319 ? -10.736 1.251 18.805 1.00 96.62 319 CYS A O 1
ATOM 2604 N N . THR A 1 320 ? -11.608 0.956 16.756 1.00 96.44 320 THR A N 1
ATOM 2605 C CA . THR A 1 320 ? -12.989 0.747 17.211 1.00 96.44 320 THR A CA 1
ATOM 2606 C C . THR A 1 320 ? -13.079 -0.479 18.118 1.00 96.44 320 THR A C 1
ATOM 2608 O O . THR A 1 320 ? -13.695 -0.421 19.180 1.00 96.44 320 THR A O 1
ATOM 2611 N N . ARG A 1 321 ? -12.419 -1.576 17.737 1.00 95.56 321 ARG A N 1
ATOM 2612 C CA . ARG A 1 321 ? -12.381 -2.819 18.509 1.00 95.56 321 ARG A CA 1
ATOM 2613 C C . ARG A 1 321 ? -11.739 -2.613 19.882 1.00 95.56 321 ARG A C 1
ATOM 2615 O O . ARG A 1 321 ? -12.370 -2.945 20.879 1.00 95.56 321 ARG A O 1
ATOM 2622 N N . ILE A 1 322 ? -10.542 -2.020 19.940 1.00 95.75 322 ILE A N 1
ATOM 2623 C CA . ILE A 1 322 ? -9.824 -1.733 21.197 1.00 95.75 322 ILE A CA 1
ATOM 2624 C C . ILE A 1 322 ? -10.699 -0.913 22.150 1.00 95.75 322 ILE A C 1
ATOM 2626 O O . ILE A 1 322 ? -10.780 -1.225 23.336 1.00 95.75 322 ILE A O 1
ATOM 2630 N N . MET A 1 323 ? -11.362 0.118 21.623 1.00 95.81 323 MET A N 1
ATOM 2631 C CA . MET A 1 323 ? -12.197 1.023 22.407 1.00 95.81 323 MET A CA 1
ATOM 2632 C C . MET A 1 323 ? -13.455 0.351 22.969 1.00 95.81 323 MET A C 1
ATOM 2634 O O . MET A 1 323 ? -13.814 0.577 24.120 1.00 95.81 323 MET A O 1
ATOM 2638 N N . LEU A 1 324 ? -14.149 -0.465 22.175 1.00 95.69 324 LEU A N 1
ATOM 2639 C CA . LEU A 1 324 ? -15.388 -1.108 22.624 1.00 95.69 324 LEU A CA 1
ATOM 2640 C C . LEU A 1 324 ? -15.096 -2.303 23.543 1.00 95.69 324 LEU A C 1
ATOM 2642 O O . LEU A 1 324 ? -15.772 -2.484 24.555 1.00 95.69 324 LEU A O 1
ATOM 2646 N N . GLU A 1 325 ? -14.039 -3.070 23.265 1.00 95.00 325 GLU A N 1
ATOM 2647 C CA . GLU A 1 325 ? -13.619 -4.173 24.135 1.00 95.00 325 GLU A CA 1
ATOM 2648 C C . GLU A 1 325 ? -13.155 -3.692 25.515 1.00 95.00 325 GLU A C 1
ATOM 2650 O O . GLU A 1 325 ? -13.419 -4.372 26.509 1.00 95.00 325 GLU A O 1
ATOM 2655 N N . SER A 1 326 ? -12.512 -2.522 25.624 1.00 95.25 326 SER A N 1
ATOM 2656 C CA . SER A 1 326 ? -12.124 -1.987 26.936 1.00 95.25 326 SER A CA 1
ATOM 2657 C C . SER A 1 326 ? -13.342 -1.700 27.815 1.00 95.25 326 SER A C 1
ATOM 2659 O O . SER A 1 326 ? -13.316 -1.999 29.009 1.00 95.25 326 SER A O 1
ATOM 2661 N N . VAL A 1 327 ? -14.433 -1.195 27.229 1.00 95.00 327 VAL A N 1
ATOM 2662 C CA . VAL A 1 327 ? -15.702 -0.976 27.940 1.00 95.00 327 VAL A CA 1
ATOM 2663 C C . VAL A 1 327 ? -16.312 -2.304 28.384 1.00 95.00 327 VAL A C 1
ATOM 2665 O O . VAL A 1 327 ? -16.763 -2.404 29.523 1.00 95.00 327 VAL A O 1
ATOM 2668 N N . VAL A 1 328 ? -16.281 -3.345 27.542 1.00 95.12 328 VAL A N 1
ATOM 2669 C CA . VAL A 1 328 ? -16.754 -4.692 27.921 1.00 95.12 328 VAL A CA 1
ATOM 2670 C C . VAL A 1 328 ? -15.984 -5.221 29.130 1.00 95.12 328 VAL A C 1
ATOM 2672 O O . VAL A 1 328 ? -16.600 -5.672 30.097 1.00 95.12 328 VAL A O 1
ATOM 2675 N N . VAL A 1 329 ? -14.651 -5.133 29.113 1.00 94.62 329 VAL A N 1
ATOM 2676 C CA . VAL A 1 329 ? -13.800 -5.599 30.221 1.00 94.62 329 VAL A CA 1
ATOM 2677 C C . VAL A 1 329 ? -14.126 -4.851 31.514 1.00 94.62 329 VAL A C 1
ATOM 2679 O O . VAL A 1 329 ? -14.376 -5.488 32.539 1.00 94.62 329 VAL A O 1
ATOM 2682 N N . VAL A 1 330 ? -14.200 -3.518 31.464 1.00 94.19 330 VAL A N 1
ATOM 2683 C CA . VAL A 1 330 ? -14.530 -2.697 32.638 1.00 94.19 330 VAL A CA 1
ATOM 2684 C C . VAL A 1 330 ? -15.939 -3.011 33.151 1.00 94.19 330 VAL A C 1
ATOM 2686 O O . VAL A 1 330 ? -16.122 -3.214 34.351 1.00 94.19 330 VAL A O 1
ATOM 2689 N N . ASN A 1 331 ? -16.935 -3.130 32.270 1.00 93.75 331 ASN A N 1
ATOM 2690 C CA . ASN A 1 331 ? -18.305 -3.468 32.664 1.00 93.75 331 ASN A CA 1
ATOM 2691 C C . ASN A 1 331 ? -18.419 -4.863 33.287 1.00 93.75 331 ASN A C 1
ATOM 2693 O O . ASN A 1 331 ? -19.201 -5.053 34.220 1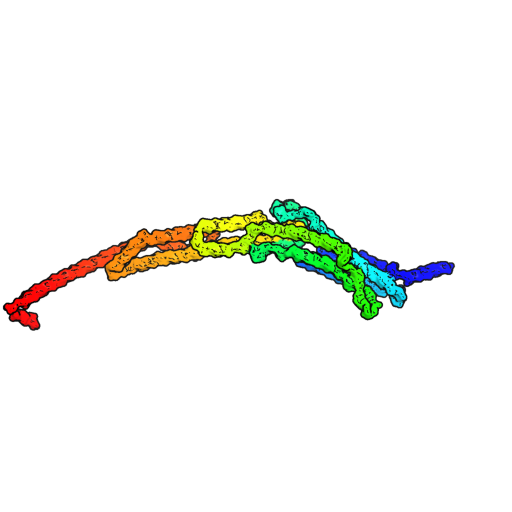.00 93.75 331 ASN A O 1
ATOM 2697 N N . LEU A 1 332 ? -17.656 -5.847 32.807 1.00 94.38 332 LEU A N 1
ATOM 2698 C CA . LEU A 1 332 ? -17.603 -7.177 33.418 1.00 94.38 332 LEU A CA 1
ATOM 2699 C C . LEU A 1 332 ? -17.058 -7.111 34.849 1.00 94.38 332 LEU A C 1
ATOM 2701 O O . LEU A 1 332 ? -17.658 -7.687 35.758 1.00 94.38 332 LEU A O 1
ATOM 2705 N N . GLU A 1 333 ? -15.962 -6.382 35.064 1.00 94.88 333 GLU A N 1
ATOM 2706 C CA . GLU A 1 333 ? -15.384 -6.201 36.399 1.00 94.88 333 GLU A CA 1
ATOM 2707 C C . GLU A 1 333 ? -16.333 -5.459 37.346 1.00 94.88 333 GLU A C 1
ATOM 2709 O O . GLU A 1 333 ? -16.448 -5.824 38.519 1.00 94.88 333 GLU A O 1
ATOM 2714 N N . ARG A 1 334 ? -17.030 -4.429 36.849 1.00 95.31 334 ARG A N 1
ATOM 2715 C CA . ARG A 1 334 ? -18.034 -3.682 37.619 1.00 95.31 334 ARG A CA 1
ATOM 2716 C C . ARG A 1 334 ? -19.221 -4.565 38.003 1.00 95.31 334 ARG A C 1
ATOM 2718 O O . ARG A 1 334 ? -19.589 -4.584 39.173 1.00 95.31 334 ARG A O 1
ATOM 2725 N N . ASN A 1 335 ? -19.746 -5.374 37.077 1.00 95.00 335 ASN A N 1
ATOM 2726 C CA . ASN A 1 335 ? -20.807 -6.346 37.374 1.00 95.00 335 ASN A CA 1
ATOM 2727 C C . ASN A 1 335 ? -20.382 -7.368 38.436 1.00 95.00 335 ASN A C 1
ATOM 2729 O O . ASN A 1 335 ? -21.149 -7.663 39.354 1.00 95.00 335 ASN A O 1
ATOM 2733 N N . GLU A 1 336 ? -19.160 -7.899 38.344 1.00 95.12 336 GLU A N 1
ATOM 2734 C CA . GLU A 1 336 ? -18.645 -8.851 39.331 1.00 95.12 336 GLU A CA 1
ATOM 2735 C C . GLU A 1 336 ? -18.508 -8.204 40.717 1.00 95.12 336 GLU A C 1
ATOM 2737 O O . GLU A 1 336 ? -18.924 -8.792 41.720 1.00 95.12 336 GLU A O 1
ATOM 2742 N N . LYS A 1 337 ? -17.963 -6.982 40.784 1.00 96.25 337 LYS A N 1
ATOM 2743 C CA . LYS A 1 337 ? -17.864 -6.206 42.029 1.00 96.25 337 LYS A CA 1
ATOM 2744 C C . LYS A 1 337 ? -19.247 -5.917 42.613 1.00 96.25 337 LYS A C 1
ATOM 2746 O O . LYS A 1 337 ? -19.441 -6.134 43.804 1.00 96.25 337 LYS A O 1
ATOM 2751 N N . LEU A 1 338 ? -20.208 -5.513 41.784 1.00 96.50 338 LEU A N 1
ATOM 2752 C CA . LEU A 1 338 ? -21.589 -5.249 42.187 1.00 96.50 338 LEU A CA 1
ATOM 2753 C C . LEU A 1 338 ? -22.254 -6.498 42.788 1.00 96.50 338 LEU A C 1
ATOM 2755 O O . LEU A 1 338 ? -22.796 -6.437 43.892 1.00 96.50 338 LEU A O 1
ATOM 2759 N N . CYS A 1 339 ? -22.150 -7.648 42.114 1.00 96.06 339 CYS A N 1
ATOM 2760 C CA . CYS A 1 339 ? -22.674 -8.919 42.623 1.00 96.06 339 CYS A CA 1
ATOM 2761 C C . CYS A 1 339 ? -22.037 -9.303 43.967 1.00 96.06 339 CYS A C 1
ATOM 2763 O O . CYS A 1 339 ? -22.745 -9.712 44.886 1.00 96.06 339 CYS A O 1
ATOM 2765 N N . LYS A 1 340 ? -20.713 -9.142 44.104 1.00 96.38 340 LYS A N 1
ATOM 2766 C CA . LYS A 1 340 ? -19.999 -9.395 45.367 1.00 96.38 340 LYS A CA 1
ATOM 2767 C C . LYS A 1 340 ? -20.438 -8.445 46.479 1.00 96.38 340 LYS A C 1
ATOM 2769 O O . LYS A 1 340 ? -20.563 -8.883 47.617 1.00 96.38 340 LYS A O 1
ATOM 2774 N N . SER A 1 341 ? -20.690 -7.172 46.178 1.00 95.44 341 SER A N 1
ATOM 2775 C CA . SER A 1 341 ? -21.198 -6.207 47.161 1.00 95.44 341 SER A CA 1
ATOM 2776 C C . SER A 1 341 ? -22.568 -6.622 47.696 1.00 95.44 341 SER A C 1
ATOM 2778 O O . SER A 1 341 ? -22.754 -6.645 48.912 1.00 95.44 341 SER A O 1
ATOM 2780 N N . PHE A 1 342 ? -23.494 -7.030 46.820 1.00 95.06 342 PHE A N 1
ATOM 2781 C CA . PHE A 1 342 ? -24.780 -7.580 47.255 1.00 95.06 342 PHE A CA 1
ATOM 2782 C C . PHE A 1 342 ? -24.606 -8.836 48.115 1.00 95.06 342 PHE A C 1
ATOM 2784 O O . PHE A 1 342 ? -25.172 -8.912 49.205 1.00 95.06 342 PHE A O 1
ATOM 2791 N N . ASP A 1 343 ? -23.797 -9.796 47.661 1.00 94.69 343 ASP A N 1
ATOM 2792 C CA . ASP A 1 343 ? -23.558 -11.047 48.385 1.00 94.69 343 ASP A CA 1
ATOM 2793 C C . ASP A 1 343 ? -22.954 -10.805 49.778 1.00 94.69 343 ASP A C 1
ATOM 2795 O O . ASP A 1 343 ? -23.467 -11.316 50.771 1.00 94.69 343 ASP A O 1
ATOM 2799 N N . ASN A 1 344 ? -21.941 -9.941 49.888 1.00 94.19 344 ASN A N 1
ATOM 2800 C CA . ASN A 1 344 ? -21.303 -9.591 51.160 1.00 94.19 344 ASN A CA 1
ATOM 2801 C C . ASN A 1 344 ? -22.288 -8.972 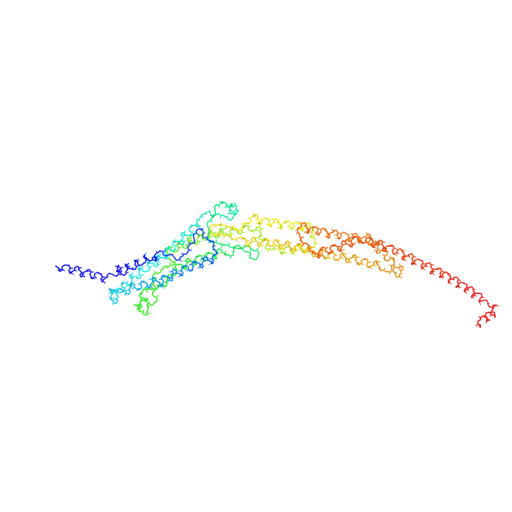52.163 1.00 94.19 344 ASN A C 1
ATOM 2803 O O . ASN A 1 344 ? -22.244 -9.286 53.358 1.00 94.19 344 ASN A O 1
ATOM 2807 N N . ILE A 1 345 ? -23.186 -8.103 51.692 1.00 92.31 345 ILE A N 1
ATOM 2808 C CA . ILE A 1 345 ? -24.206 -7.472 52.537 1.00 92.31 345 ILE A CA 1
ATOM 2809 C C . ILE A 1 345 ? -25.212 -8.519 53.009 1.00 92.31 345 ILE A C 1
ATOM 2811 O O . ILE A 1 345 ? -25.494 -8.604 54.204 1.00 92.31 345 ILE A O 1
ATOM 2815 N N . VAL A 1 346 ? -25.695 -9.373 52.103 1.00 92.12 346 VAL A N 1
ATOM 2816 C CA . VAL A 1 346 ? -26.615 -10.464 52.451 1.00 92.12 346 VAL A CA 1
ATOM 2817 C C . VAL A 1 346 ? -25.973 -11.439 53.441 1.00 92.12 346 VAL A C 1
ATOM 2819 O O . VAL A 1 346 ? -26.605 -11.803 54.430 1.00 92.12 346 VAL A O 1
ATOM 2822 N N . GLN A 1 347 ? -24.714 -11.829 53.237 1.00 92.38 347 GLN A N 1
ATOM 2823 C CA . GLN A 1 347 ? -23.983 -12.694 54.166 1.00 92.38 347 GLN A CA 1
ATOM 2824 C C . GLN A 1 347 ? -23.792 -12.045 55.538 1.00 92.38 347 GLN A C 1
ATOM 2826 O O . GLN A 1 347 ? -23.897 -12.728 56.555 1.00 92.38 347 GLN A O 1
ATOM 2831 N N . THR A 1 348 ? -23.528 -10.737 55.580 1.00 91.06 348 THR A N 1
ATOM 2832 C CA . THR A 1 348 ? -23.387 -9.995 56.838 1.00 91.06 348 THR A CA 1
ATOM 2833 C C . THR A 1 348 ? -24.709 -9.955 57.592 1.00 91.06 348 THR A C 1
ATOM 2835 O O . THR A 1 348 ? -24.738 -10.297 58.772 1.00 91.06 348 THR A O 1
ATOM 2838 N N . LEU A 1 349 ? -25.803 -9.624 56.904 1.00 89.25 349 LEU A N 1
ATOM 2839 C CA . LEU A 1 349 ? -27.133 -9.519 57.502 1.00 89.25 349 LEU A CA 1
ATOM 2840 C C . LEU A 1 349 ? -27.700 -10.873 57.936 1.00 89.25 349 LEU A C 1
ATOM 2842 O O . LEU A 1 349 ? -28.393 -10.934 58.946 1.00 89.25 349 LEU A O 1
ATOM 2846 N N . ASN A 1 350 ? -27.378 -11.962 57.234 1.00 88.50 350 ASN A N 1
ATOM 2847 C CA . ASN A 1 350 ? -27.840 -13.316 57.565 1.00 88.50 350 ASN A CA 1
ATOM 2848 C C . ASN A 1 350 ? -27.119 -13.958 58.763 1.00 88.50 350 ASN A C 1
ATOM 2850 O O . ASN A 1 350 ? -27.460 -15.079 59.148 1.00 88.50 350 ASN A O 1
ATOM 2854 N N . LYS A 1 351 ? -26.129 -13.292 59.370 1.00 88.06 351 LYS A N 1
ATOM 2855 C CA . LYS A 1 351 ? -25.512 -13.785 60.607 1.00 88.06 351 LYS A CA 1
ATOM 2856 C C . LYS A 1 351 ? -26.553 -13.807 61.722 1.00 88.06 351 LYS A C 1
ATOM 2858 O O . LYS A 1 351 ? -27.268 -12.831 61.934 1.00 88.06 351 LYS A O 1
ATOM 2863 N N . LYS A 1 352 ? -26.624 -14.926 62.444 1.00 85.06 352 LYS A N 1
ATOM 2864 C CA . LYS A 1 352 ? -27.514 -15.067 63.596 1.00 85.06 352 LYS A CA 1
ATOM 2865 C C . LYS A 1 352 ? -26.909 -14.329 64.799 1.00 85.06 352 LYS A C 1
ATOM 2867 O O . LYS A 1 352 ? -25.795 -14.687 65.185 1.00 85.06 352 LYS A O 1
ATOM 2872 N N . PRO A 1 353 ? -27.603 -13.349 65.399 1.00 85.94 353 PRO A N 1
ATOM 2873 C CA . PRO A 1 353 ? -27.095 -12.630 66.558 1.00 85.94 353 PRO A CA 1
ATOM 2874 C C . PRO A 1 353 ? -27.005 -13.570 67.764 1.00 85.94 353 PRO A C 1
ATOM 2876 O O . PRO A 1 353 ? -27.959 -14.278 68.102 1.00 85.94 353 PRO A O 1
ATOM 2879 N N . THR A 1 354 ? -25.850 -13.582 68.426 1.00 82.12 354 THR A N 1
ATOM 2880 C CA . THR A 1 354 ? -25.612 -14.374 69.643 1.00 82.12 354 THR A CA 1
ATOM 2881 C C . THR A 1 354 ? -25.964 -13.603 70.919 1.00 82.12 354 THR A C 1
ATOM 2883 O O . THR A 1 354 ? -26.191 -14.206 71.973 1.00 82.12 354 THR A O 1
ATOM 2886 N N . GLY A 1 355 ? -26.094 -12.276 70.821 1.00 84.12 355 GLY A N 1
ATOM 2887 C CA . GLY A 1 355 ? -26.470 -11.387 71.916 1.00 84.12 355 GLY A CA 1
ATOM 2888 C C . GLY A 1 355 ? -27.166 -10.107 71.448 1.00 84.12 355 GLY A C 1
ATOM 2889 O O . GLY A 1 355 ? -27.304 -9.851 70.256 1.00 84.12 355 GLY A O 1
ATOM 2890 N N . ALA A 1 356 ? -27.601 -9.290 72.411 1.00 84.12 356 ALA A N 1
ATOM 2891 C CA . ALA A 1 356 ? -28.357 -8.065 72.139 1.00 84.12 356 ALA A CA 1
ATOM 2892 C C . ALA A 1 356 ? -27.541 -6.990 71.399 1.00 84.12 356 ALA A C 1
ATOM 2894 O O . ALA A 1 356 ? -28.101 -6.280 70.576 1.00 84.12 356 ALA A O 1
ATOM 2895 N N . GLY A 1 357 ? -26.232 -6.889 71.660 1.00 86.62 357 GLY A N 1
ATOM 2896 C CA . GLY A 1 357 ? -25.354 -5.951 70.946 1.00 86.62 357 GLY A CA 1
ATOM 2897 C C . GLY A 1 357 ? -25.264 -6.272 69.453 1.00 86.62 357 GLY A C 1
ATOM 2898 O O . GLY A 1 357 ? -25.554 -5.420 68.627 1.00 86.62 357 GLY A O 1
ATOM 2899 N N . GLU A 1 358 ? -24.985 -7.535 69.115 1.00 88.31 358 GLU A N 1
ATOM 2900 C CA . GLU A 1 358 ? -24.917 -7.986 67.716 1.00 88.31 358 GLU A CA 1
ATOM 2901 C C . GLU A 1 358 ? -26.256 -7.837 66.981 1.00 88.31 358 GLU A C 1
ATOM 2903 O O . GLU A 1 358 ? -26.271 -7.548 65.789 1.00 88.31 358 GLU A O 1
ATOM 2908 N N . LEU A 1 359 ? -27.386 -8.015 67.678 1.00 89.94 359 LEU A N 1
ATOM 2909 C CA . LEU A 1 359 ? -28.709 -7.769 67.100 1.00 89.94 359 LEU A CA 1
ATOM 2910 C C . LEU A 1 359 ? -28.876 -6.293 66.707 1.00 89.94 359 LEU A C 1
ATOM 2912 O O . LEU A 1 359 ? -29.297 -6.013 65.589 1.00 89.94 359 LEU A O 1
ATOM 2916 N N . VAL A 1 360 ? -28.513 -5.366 67.599 1.00 90.38 360 VAL A N 1
ATOM 2917 C CA . VAL A 1 360 ? -28.585 -3.921 67.328 1.00 90.38 360 VAL A CA 1
ATOM 2918 C C . VAL A 1 360 ? -27.645 -3.530 66.184 1.00 90.38 360 VAL A C 1
ATOM 2920 O O . VAL A 1 360 ? -28.038 -2.758 65.312 1.00 90.38 360 VAL A O 1
ATOM 2923 N N . ASP A 1 361 ? -26.438 -4.100 66.130 1.00 90.81 361 ASP A N 1
ATOM 2924 C CA . ASP A 1 361 ? -25.492 -3.856 65.034 1.00 90.81 361 ASP A CA 1
ATOM 2925 C C . ASP A 1 361 ? -26.050 -4.332 63.677 1.00 90.81 361 ASP A C 1
ATOM 2927 O O . ASP A 1 361 ? -25.896 -3.648 62.659 1.00 90.81 361 ASP A O 1
ATOM 2931 N N . LEU A 1 362 ? -26.731 -5.485 63.646 1.00 91.38 362 LEU A N 1
ATOM 2932 C CA . LEU A 1 362 ? -27.394 -6.003 62.444 1.00 91.38 362 LEU A CA 1
ATOM 2933 C C . LEU A 1 362 ? -28.602 -5.149 62.032 1.00 91.38 362 LEU A C 1
ATOM 2935 O O . LEU A 1 362 ? -28.750 -4.867 60.842 1.00 91.38 362 LEU A O 1
ATOM 2939 N N . GLU A 1 363 ? -29.427 -4.702 62.985 1.00 89.50 363 GLU A N 1
ATOM 2940 C CA . GLU A 1 363 ? -30.537 -3.769 62.732 1.00 89.50 363 GLU A CA 1
ATOM 2941 C C . GLU A 1 363 ? -30.013 -2.445 62.146 1.00 89.50 363 GLU A C 1
ATOM 2943 O O . GLU A 1 363 ? -30.503 -1.993 61.111 1.00 89.50 363 GLU A O 1
ATOM 2948 N N . GLN A 1 364 ? -28.949 -1.874 62.721 1.00 91.69 364 GLN A N 1
ATOM 2949 C CA . GLN A 1 364 ? -28.325 -0.650 62.209 1.00 91.69 364 GLN A CA 1
ATOM 2950 C C . GLN A 1 364 ? -27.715 -0.850 60.815 1.00 91.69 364 GLN A C 1
ATOM 2952 O O . GLN A 1 364 ? -27.796 0.036 59.963 1.00 91.69 364 GLN A O 1
ATOM 2957 N N . THR A 1 365 ? -27.109 -2.012 60.559 1.00 91.00 365 THR A N 1
ATOM 2958 C CA . THR A 1 365 ? -26.564 -2.352 59.236 1.00 91.00 365 THR A CA 1
ATOM 2959 C C . THR A 1 365 ? -27.676 -2.441 58.191 1.00 91.00 365 THR A C 1
ATOM 2961 O O . THR A 1 365 ? -27.509 -1.936 57.081 1.00 91.00 365 THR A O 1
ATOM 2964 N N . LEU A 1 366 ? -28.821 -3.039 58.539 1.00 92.31 366 LEU A N 1
ATOM 2965 C CA . LEU A 1 366 ? -29.993 -3.129 57.666 1.00 92.31 366 LEU A CA 1
ATOM 2966 C C . LEU A 1 366 ? -30.575 -1.739 57.357 1.00 92.31 366 LEU A C 1
ATOM 2968 O O . LEU A 1 366 ? -30.881 -1.441 56.200 1.00 92.31 366 LEU A O 1
ATOM 2972 N N . GLU A 1 367 ? -30.687 -0.885 58.375 1.00 91.31 367 GLU A N 1
ATOM 2973 C CA . GLU A 1 367 ? -31.145 0.502 58.246 1.00 91.31 367 GLU A CA 1
ATOM 2974 C C . GLU A 1 367 ? -30.218 1.299 57.310 1.00 91.31 367 GLU A C 1
ATOM 2976 O O . GLU A 1 367 ? -30.678 1.905 56.341 1.00 91.31 367 GLU A O 1
ATOM 2981 N N . ASN A 1 368 ? -28.900 1.226 57.533 1.00 92.38 368 ASN A N 1
ATOM 2982 C CA . ASN A 1 368 ? -27.891 1.892 56.703 1.00 92.38 368 ASN A CA 1
ATOM 2983 C C . ASN A 1 368 ? -27.919 1.387 55.255 1.00 92.38 368 ASN A C 1
ATOM 2985 O O . ASN A 1 368 ? -27.816 2.181 54.314 1.00 92.38 368 ASN A O 1
ATOM 2989 N N . PHE A 1 369 ? -28.095 0.074 55.074 1.00 92.31 369 PHE A N 1
ATOM 2990 C CA . PHE A 1 369 ? -28.206 -0.521 53.752 1.00 92.31 369 PHE A CA 1
ATOM 2991 C C . PHE A 1 369 ? -29.393 0.061 52.979 1.00 92.31 369 PHE A C 1
ATOM 2993 O O . PHE A 1 369 ? -29.225 0.489 51.841 1.00 92.31 369 PHE A O 1
ATOM 3000 N N . ARG A 1 370 ? -30.576 0.145 53.599 1.00 89.50 370 ARG A N 1
ATOM 3001 C CA . ARG A 1 370 ? -31.763 0.741 52.965 1.00 89.50 370 ARG A CA 1
ATOM 3002 C C . ARG A 1 370 ? -31.649 2.247 52.762 1.00 89.50 370 ARG A C 1
ATOM 3004 O O . ARG A 1 370 ? -32.142 2.759 51.760 1.00 89.50 370 ARG A O 1
ATOM 3011 N N . GLY A 1 371 ? -31.033 2.947 53.710 1.00 87.62 371 GLY A N 1
ATOM 3012 C CA . GLY A 1 371 ? -30.948 4.404 53.704 1.00 87.62 371 GLY A CA 1
ATOM 3013 C C . GLY A 1 371 ? -29.982 4.967 52.661 1.00 87.62 371 GLY A C 1
ATOM 3014 O O . GLY A 1 371 ? -30.258 6.025 52.097 1.00 87.62 371 GLY A O 1
ATOM 3015 N N . ALA A 1 372 ? -28.867 4.279 52.393 1.00 91.69 372 ALA A N 1
ATOM 3016 C CA . ALA A 1 372 ? -27.817 4.786 51.507 1.00 91.69 372 ALA A CA 1
ATOM 3017 C C . ALA A 1 372 ? -27.282 3.728 50.534 1.00 91.69 372 ALA A C 1
ATOM 3019 O O . ALA A 1 372 ? -27.373 3.907 49.319 1.00 91.69 372 ALA A O 1
ATOM 3020 N N . THR A 1 373 ? -26.764 2.610 51.045 1.00 92.56 373 THR A N 1
ATOM 3021 C CA . THR A 1 373 ? -25.978 1.661 50.237 1.00 92.56 373 THR A CA 1
ATOM 3022 C C . THR A 1 373 ? -26.780 1.020 49.105 1.00 92.56 373 THR A C 1
ATOM 3024 O O . THR A 1 373 ? -26.254 0.834 48.014 1.00 92.56 373 THR A O 1
ATOM 3027 N N . LEU A 1 374 ? -28.061 0.703 49.313 1.00 93.12 374 LEU A N 1
ATOM 3028 C CA . LEU A 1 374 ? -28.912 0.139 48.265 1.00 93.12 374 LEU A CA 1
ATOM 3029 C C . LEU A 1 374 ? -29.030 1.101 47.082 1.00 93.12 374 LEU A C 1
ATOM 3031 O O . LEU A 1 374 ? -28.896 0.673 45.940 1.00 93.12 374 LEU A O 1
ATOM 3035 N N . LYS A 1 375 ? -29.229 2.396 47.349 1.00 93.81 375 LYS A N 1
ATOM 3036 C CA . LYS A 1 375 ? -29.300 3.408 46.295 1.00 93.81 375 LYS A CA 1
ATOM 3037 C C . LYS A 1 375 ? -27.988 3.473 45.511 1.00 93.81 375 LYS A C 1
ATOM 3039 O O . LYS A 1 375 ? -28.034 3.448 44.290 1.00 93.81 375 LYS A O 1
ATOM 3044 N N . GLU A 1 376 ? -26.845 3.472 46.193 1.00 95.06 376 GLU A N 1
ATOM 3045 C CA . GLU A 1 376 ? -25.523 3.475 45.546 1.00 95.06 376 GLU A CA 1
ATOM 3046 C C . GLU A 1 376 ? -25.327 2.261 44.622 1.00 95.06 376 GLU A C 1
ATOM 3048 O O . GLU A 1 376 ? -24.858 2.411 43.496 1.00 95.06 376 GLU A O 1
ATOM 3053 N N . LEU A 1 377 ? -25.732 1.061 45.056 1.00 95.00 377 LEU A N 1
ATOM 3054 C CA . LEU A 1 377 ? -25.641 -0.152 44.233 1.00 95.00 377 LEU A CA 1
ATOM 3055 C C . LEU A 1 377 ? -26.622 -0.139 43.048 1.00 95.00 377 LEU A C 1
ATOM 3057 O O . LEU A 1 377 ? -26.301 -0.661 41.980 1.00 95.00 377 LEU A O 1
ATOM 3061 N N . LEU A 1 378 ? -27.814 0.443 43.217 1.00 94.94 378 LEU A N 1
ATOM 3062 C CA . LEU A 1 378 ? -28.788 0.608 42.134 1.00 94.94 378 LEU A CA 1
ATOM 3063 C C . LEU A 1 378 ? -28.328 1.646 41.103 1.00 94.94 378 LEU A C 1
ATOM 3065 O O . LEU A 1 378 ? -28.474 1.403 39.905 1.00 94.94 378 LEU A O 1
ATOM 3069 N N . ASP A 1 379 ? -27.751 2.758 41.557 1.00 95.81 379 ASP A N 1
ATOM 3070 C CA . ASP A 1 379 ? -27.172 3.793 40.696 1.00 95.81 379 ASP A CA 1
ATOM 3071 C C . ASP A 1 379 ? -25.982 3.217 39.900 1.00 95.81 379 ASP A C 1
ATOM 3073 O O . ASP A 1 379 ? -25.901 3.409 38.686 1.00 95.81 379 ASP A O 1
ATOM 3077 N N . GLU A 1 380 ? -25.123 2.409 40.536 1.00 95.88 380 GLU A N 1
ATOM 3078 C CA . GLU A 1 380 ? -24.034 1.681 39.865 1.00 95.88 380 GLU A CA 1
ATOM 3079 C C . GLU A 1 380 ? -24.563 0.697 38.806 1.00 95.88 380 GLU A C 1
ATOM 3081 O O . GLU A 1 380 ? -24.050 0.647 37.687 1.00 95.88 380 GLU A O 1
ATOM 3086 N N . PHE A 1 381 ? -25.621 -0.064 39.112 1.00 96.44 381 PHE A N 1
ATOM 3087 C CA . PHE A 1 381 ? -26.253 -0.955 38.133 1.00 96.44 381 PHE A CA 1
ATOM 3088 C C . PHE A 1 381 ? -26.853 -0.187 36.945 1.00 96.44 381 PHE A C 1
ATOM 3090 O O . PHE A 1 381 ? -26.740 -0.627 35.795 1.00 96.44 381 PHE A O 1
ATOM 3097 N N . ALA A 1 382 ? -27.485 0.960 37.206 1.00 96.12 382 ALA A N 1
ATOM 3098 C CA . ALA A 1 382 ? -28.038 1.818 36.166 1.00 96.12 382 ALA A CA 1
ATOM 3099 C C . ALA A 1 382 ? -26.938 2.365 35.242 1.00 96.12 382 ALA A C 1
ATOM 3101 O O . ALA A 1 382 ? -27.116 2.348 34.022 1.00 96.12 382 ALA A O 1
ATOM 3102 N N . ASP A 1 383 ? -25.793 2.768 35.799 1.00 95.69 383 ASP A N 1
ATOM 3103 C CA . ASP A 1 383 ? -24.643 3.225 35.017 1.00 95.69 383 ASP A CA 1
ATOM 3104 C C . ASP A 1 383 ? -24.040 2.090 34.172 1.00 95.69 383 ASP A C 1
ATOM 3106 O O . ASP A 1 383 ? -23.873 2.250 32.963 1.00 95.69 383 ASP A O 1
ATOM 3110 N N . ILE A 1 384 ? -23.822 0.896 34.743 1.00 95.19 384 ILE A N 1
ATOM 3111 C CA . ILE A 1 384 ? -23.371 -0.290 33.985 1.00 95.19 384 ILE A CA 1
ATOM 3112 C C . ILE A 1 384 ? -24.294 -0.561 32.786 1.00 95.19 384 ILE A C 1
ATOM 3114 O O . ILE A 1 384 ? -23.826 -0.820 31.673 1.00 95.19 384 ILE A O 1
ATOM 3118 N N . ARG A 1 385 ? -25.614 -0.478 32.993 1.00 94.38 385 ARG A N 1
ATOM 3119 C CA . ARG A 1 385 ? -26.604 -0.664 31.926 1.00 94.38 385 ARG A CA 1
ATOM 3120 C C . ARG A 1 385 ? -26.519 0.435 30.864 1.00 94.38 385 ARG A C 1
ATOM 3122 O O . ARG A 1 385 ? -26.684 0.126 29.686 1.00 94.38 385 ARG A O 1
ATOM 3129 N N . ALA A 1 386 ? -26.259 1.684 31.246 1.00 95.88 386 ALA A N 1
ATOM 3130 C CA . ALA A 1 386 ? -26.066 2.780 30.297 1.00 95.88 386 ALA A CA 1
ATOM 3131 C C . ALA A 1 386 ? -24.832 2.542 29.410 1.00 95.88 386 ALA A C 1
ATOM 3133 O O . ALA A 1 386 ? -24.923 2.644 28.185 1.00 95.88 386 ALA A O 1
ATOM 3134 N N . TRP A 1 387 ? -23.710 2.115 29.998 1.00 95.38 387 TRP A N 1
ATOM 3135 C CA . TRP A 1 387 ? -22.514 1.728 29.242 1.00 95.38 387 TRP A CA 1
ATOM 3136 C C . TRP A 1 387 ? -22.768 0.536 28.315 1.00 95.38 387 TRP A C 1
ATOM 3138 O O . TRP A 1 387 ? -22.273 0.506 27.189 1.00 95.38 387 TRP A O 1
ATOM 3148 N N . GLN A 1 388 ? -23.565 -0.441 28.750 1.00 92.69 388 GLN A N 1
ATOM 3149 C CA . GLN A 1 388 ? -23.966 -1.553 27.891 1.00 92.69 388 GLN A CA 1
ATOM 3150 C C . GLN A 1 388 ? -24.864 -1.098 26.730 1.00 92.69 388 GLN A C 1
ATOM 3152 O O . GLN A 1 388 ? -24.703 -1.585 25.612 1.00 92.69 388 GLN A O 1
ATOM 3157 N N . GLN A 1 389 ? -25.794 -0.172 26.971 1.00 93.38 389 GLN A N 1
ATOM 3158 C CA . GLN A 1 389 ? -26.631 0.389 25.912 1.00 93.38 389 GLN A CA 1
ATOM 3159 C C . GLN A 1 389 ? -25.772 1.073 24.844 1.00 93.38 389 GLN A C 1
ATOM 3161 O O . GLN A 1 389 ? -25.965 0.809 23.660 1.00 93.38 389 GLN A O 1
ATOM 3166 N N . MET A 1 390 ? -24.764 1.847 25.254 1.00 95.75 390 MET A N 1
ATOM 3167 C CA . MET A 1 390 ? -23.831 2.478 24.318 1.00 95.75 390 MET A CA 1
ATOM 3168 C C . MET A 1 390 ? -23.095 1.459 23.434 1.00 95.75 390 MET A C 1
ATOM 3170 O O . MET A 1 390 ? -22.929 1.699 22.238 1.00 95.75 390 MET A O 1
ATOM 3174 N N . LEU A 1 391 ? -22.705 0.296 23.973 1.00 95.56 391 LEU A N 1
ATOM 3175 C CA . LEU A 1 391 ? -22.105 -0.775 23.168 1.00 95.56 391 LEU A CA 1
ATOM 3176 C C . LEU A 1 391 ? -23.050 -1.264 22.059 1.00 95.56 391 LEU A C 1
ATOM 3178 O O . LEU A 1 391 ? -22.598 -1.490 20.935 1.00 95.56 391 LEU A O 1
ATOM 3182 N N . PHE A 1 392 ? -24.350 -1.390 22.344 1.00 93.00 392 PHE A N 1
ATOM 3183 C CA . PHE A 1 392 ? -25.346 -1.741 21.327 1.00 93.00 392 PHE A CA 1
ATOM 3184 C C . PHE A 1 392 ? -25.550 -0.629 20.301 1.00 93.00 392 PHE A C 1
ATOM 3186 O O . PHE A 1 392 ? -25.645 -0.922 19.110 1.00 93.00 392 PHE A O 1
ATOM 3193 N N . ASP A 1 393 ? -25.561 0.630 20.740 1.00 92.50 393 ASP A N 1
ATOM 3194 C CA . ASP A 1 393 ? -25.662 1.791 19.849 1.00 92.50 393 ASP A CA 1
ATOM 3195 C C . ASP A 1 393 ? -24.451 1.878 18.897 1.00 92.50 393 ASP A C 1
ATOM 3197 O O . ASP A 1 393 ? -24.564 2.374 17.776 1.00 92.50 393 ASP A O 1
ATOM 3201 N N . CYS A 1 394 ? -23.303 1.330 19.311 1.00 93.69 394 CYS A N 1
ATOM 3202 C CA . CYS A 1 394 ? -22.097 1.179 18.492 1.00 93.69 394 CYS A CA 1
ATOM 3203 C C . CYS A 1 394 ? -22.054 -0.126 17.671 1.00 93.69 394 CYS A C 1
ATOM 3205 O O . CYS A 1 394 ? -21.014 -0.443 17.089 1.00 93.69 394 CYS A O 1
ATOM 3207 N N . GLU A 1 395 ? -23.153 -0.888 17.623 1.00 91.69 395 GLU A N 1
ATOM 3208 C CA . GLU A 1 395 ? -23.276 -2.176 16.920 1.00 91.69 395 GLU A CA 1
ATOM 3209 C C . GLU A 1 395 ? -22.271 -3.244 17.402 1.00 91.69 395 GLU A C 1
ATOM 3211 O O . GLU A 1 395 ? -21.883 -4.145 16.652 1.00 91.69 395 GLU A O 1
ATOM 3216 N N . HIS A 1 396 ? -21.821 -3.164 18.659 1.00 92.75 396 HIS A N 1
ATOM 3217 C CA . HIS A 1 396 ? -20.881 -4.131 19.217 1.00 92.75 396 HIS A CA 1
ATOM 3218 C C . HIS A 1 396 ? -21.574 -5.451 19.570 1.00 92.75 396 HIS A C 1
ATOM 3220 O O . HIS A 1 396 ? -22.615 -5.482 20.229 1.00 92.75 396 HIS A O 1
ATOM 3226 N N . LEU A 1 397 ? -20.964 -6.566 19.165 1.00 88.19 397 LEU A N 1
ATOM 3227 C CA . LEU A 1 397 ? -21.480 -7.902 19.447 1.00 88.19 397 LEU A CA 1
ATOM 3228 C C . LEU A 1 397 ? -20.949 -8.411 20.786 1.00 88.19 397 LEU A C 1
ATOM 3230 O O . LEU A 1 397 ? -19.767 -8.716 20.919 1.00 88.19 397 LEU A O 1
ATOM 3234 N N . LEU A 1 398 ? -21.852 -8.558 21.752 1.00 88.88 398 LEU A N 1
ATOM 3235 C CA . LEU A 1 398 ? -21.564 -9.187 23.039 1.00 88.88 398 LEU A CA 1
ATOM 3236 C C . LEU A 1 398 ? -21.631 -10.714 22.945 1.00 88.88 398 LEU A C 1
ATOM 3238 O O . LEU A 1 398 ? -22.420 -11.280 22.180 1.00 88.88 398 LEU A O 1
ATOM 3242 N N . VAL A 1 399 ? -20.841 -11.393 23.774 1.00 90.50 399 VAL A N 1
ATOM 3243 C CA . VAL A 1 399 ? -20.845 -12.856 23.889 1.00 90.50 399 VAL A CA 1
ATOM 3244 C C . VAL A 1 399 ? -21.639 -13.322 25.111 1.00 90.50 399 VAL A C 1
ATOM 3246 O O . VAL A 1 399 ? -21.966 -12.555 26.013 1.00 90.50 399 VAL A O 1
ATOM 3249 N N . HIS A 1 400 ? -21.937 -14.624 25.181 1.00 89.62 400 HIS A N 1
ATOM 3250 C CA . HIS A 1 400 ? -22.737 -15.215 26.265 1.00 89.62 400 HIS A CA 1
ATOM 3251 C C . HIS A 1 400 ? -22.217 -14.874 27.674 1.00 89.62 400 HIS A C 1
ATOM 3253 O O . HIS A 1 400 ? -23.005 -14.690 28.600 1.00 89.62 400 HIS A O 1
ATOM 3259 N N . ARG A 1 401 ? -20.890 -14.791 27.852 1.00 90.81 401 ARG A N 1
ATOM 3260 C CA . ARG A 1 401 ? -20.275 -14.406 29.132 1.00 90.81 401 ARG A CA 1
ATOM 3261 C C . ARG A 1 401 ? -20.749 -13.024 29.594 1.00 90.81 401 ARG A C 1
ATOM 3263 O O . ARG A 1 401 ? -21.055 -12.869 30.773 1.00 90.81 401 ARG A O 1
ATOM 3270 N N . ASP A 1 402 ? -20.834 -12.071 28.674 1.00 89.44 402 ASP A N 1
ATOM 3271 C CA . ASP A 1 402 ? -21.188 -10.681 28.959 1.00 89.44 402 ASP A CA 1
ATOM 3272 C C . ASP A 1 402 ? -22.652 -10.597 29.387 1.00 89.44 402 ASP A C 1
ATOM 3274 O O . ASP A 1 402 ? -22.969 -10.073 30.455 1.00 89.44 402 ASP A O 1
ATOM 3278 N N . PHE A 1 403 ? -23.541 -11.244 28.626 1.00 89.81 403 PHE A N 1
ATOM 3279 C CA . PHE A 1 403 ? -24.960 -11.339 28.972 1.00 89.81 403 PHE A CA 1
ATOM 3280 C C . PHE A 1 403 ? -25.197 -12.015 30.322 1.00 89.81 403 PHE A C 1
ATOM 3282 O O . PHE A 1 403 ? -26.050 -11.565 31.090 1.00 89.81 403 PHE A O 1
ATOM 3289 N N . LYS A 1 404 ? -24.440 -13.074 30.636 1.00 92.44 404 LYS A N 1
ATOM 3290 C CA . LYS A 1 404 ? -24.553 -13.763 31.924 1.00 92.44 404 LYS A CA 1
ATOM 3291 C C . LYS A 1 404 ? -24.219 -12.831 33.089 1.00 92.44 404 LYS A C 1
ATOM 3293 O O . LYS A 1 404 ? -25.004 -12.761 34.025 1.00 92.44 404 LYS A O 1
ATOM 3298 N N . ALA A 1 405 ? -23.110 -12.092 33.014 1.00 91.31 405 ALA A N 1
ATOM 3299 C CA . ALA A 1 405 ? -22.690 -11.195 34.093 1.00 91.31 405 ALA A CA 1
ATOM 3300 C C . ALA A 1 405 ? -23.757 -10.135 34.420 1.00 91.31 405 ALA A C 1
ATOM 3302 O O . ALA A 1 405 ? -24.063 -9.893 35.586 1.00 91.31 405 ALA A O 1
ATOM 3303 N N . ILE A 1 406 ? -24.374 -9.558 33.387 1.00 90.50 406 ILE A N 1
ATOM 3304 C CA . ILE A 1 406 ? -25.452 -8.573 33.543 1.00 90.50 406 ILE A CA 1
ATOM 3305 C C . ILE A 1 406 ? -26.730 -9.223 34.079 1.00 90.50 406 ILE A C 1
ATOM 3307 O O . ILE A 1 406 ? -27.411 -8.644 34.923 1.00 90.50 406 ILE A O 1
ATOM 3311 N N . THR A 1 407 ? -27.053 -10.433 33.621 1.00 93.00 407 THR A N 1
ATOM 3312 C CA . THR A 1 407 ? -28.225 -11.181 34.103 1.00 93.00 407 THR A CA 1
ATOM 3313 C C . THR A 1 407 ? -28.088 -11.524 35.586 1.00 93.00 407 THR A C 1
ATOM 3315 O O . THR A 1 407 ? -29.050 -11.376 36.341 1.00 93.00 407 THR A O 1
ATOM 3318 N N . ASP A 1 408 ? -26.894 -11.929 36.021 1.00 93.75 408 ASP A N 1
ATOM 3319 C CA . ASP A 1 408 ? -26.597 -12.231 37.421 1.00 93.75 408 ASP A CA 1
ATOM 3320 C C . ASP A 1 408 ? -26.754 -10.969 38.296 1.00 93.75 408 ASP A C 1
ATOM 3322 O O . ASP A 1 408 ? -27.424 -11.017 39.331 1.00 93.75 408 ASP A O 1
ATOM 3326 N N . ALA A 1 409 ? -26.238 -9.815 37.852 1.00 94.06 409 ALA A N 1
ATOM 3327 C CA . ALA A 1 409 ? -26.414 -8.534 38.545 1.00 94.06 409 ALA A CA 1
ATOM 3328 C C . ALA A 1 409 ? -27.886 -8.078 38.590 1.00 94.06 409 ALA A C 1
ATOM 3330 O O . ALA A 1 409 ? -28.387 -7.691 39.647 1.00 94.06 409 ALA A O 1
ATOM 3331 N N . ALA A 1 410 ? -28.614 -8.191 37.475 1.00 94.06 410 ALA A N 1
ATOM 3332 C CA . ALA A 1 410 ? -30.039 -7.864 37.406 1.00 94.06 410 ALA A CA 1
ATOM 3333 C C . ALA A 1 410 ? -30.873 -8.745 38.352 1.00 94.06 410 ALA A C 1
ATOM 3335 O O . ALA A 1 410 ? -31.798 -8.272 39.013 1.00 94.06 410 ALA A O 1
ATOM 3336 N N . SER A 1 411 ? -30.521 -10.028 38.453 1.00 95.31 411 SER A N 1
ATOM 3337 C CA . SER A 1 411 ? -31.151 -10.979 39.367 1.00 95.31 411 SER A CA 1
ATOM 3338 C C . SER A 1 411 ? -30.993 -10.554 40.831 1.00 95.31 411 SER A C 1
ATOM 3340 O O . SER A 1 411 ? -31.965 -10.610 41.588 1.00 95.31 411 SER A O 1
ATOM 3342 N N . TRP A 1 412 ? -29.811 -10.060 41.222 1.00 95.38 412 TRP A N 1
ATOM 3343 C CA . TRP A 1 412 ? -29.596 -9.476 42.550 1.00 95.38 412 TRP A CA 1
ATOM 3344 C C . TRP A 1 412 ? -30.487 -8.261 42.792 1.00 95.38 412 TRP A C 1
ATOM 3346 O O . TRP A 1 412 ? -31.212 -8.237 43.786 1.00 95.38 412 TRP A O 1
ATOM 3356 N N . VAL A 1 413 ? -30.490 -7.304 41.862 1.00 94.00 413 VAL A N 1
ATOM 3357 C CA . VAL A 1 413 ? -31.295 -6.076 41.950 1.00 94.00 413 VAL A CA 1
ATOM 3358 C C . VAL A 1 413 ? -32.787 -6.383 42.108 1.00 94.00 413 VAL A C 1
ATOM 3360 O O . VAL A 1 413 ? -33.460 -5.766 42.927 1.00 94.00 413 VAL A O 1
ATOM 3363 N N . HIS A 1 414 ? -33.309 -7.378 41.388 1.00 93.75 414 HIS A N 1
ATOM 3364 C CA . HIS A 1 414 ? -34.719 -7.760 41.487 1.00 93.75 414 HIS A CA 1
ATOM 3365 C C . HIS A 1 414 ? -35.084 -8.504 42.778 1.00 93.75 414 HIS A C 1
ATOM 3367 O O . HIS A 1 414 ? -36.237 -8.457 43.202 1.00 93.75 414 HIS A O 1
ATOM 3373 N N . GLN A 1 415 ? -34.139 -9.215 43.395 1.00 94.12 415 GLN A N 1
ATOM 3374 C CA . GLN A 1 415 ? -34.415 -10.059 44.563 1.00 94.12 415 GLN A CA 1
ATOM 3375 C C . GLN A 1 415 ? -34.064 -9.400 45.899 1.00 94.12 415 GLN A C 1
ATOM 3377 O O . GLN A 1 415 ? -34.540 -9.869 46.937 1.00 94.12 415 GLN A O 1
ATOM 3382 N N . ILE A 1 416 ? -33.222 -8.362 45.904 1.00 92.12 416 ILE A N 1
ATOM 3383 C CA . ILE A 1 416 ? -32.634 -7.830 47.137 1.00 92.12 416 ILE A CA 1
ATOM 3384 C C . ILE A 1 416 ? -33.692 -7.298 48.109 1.00 92.12 416 ILE A C 1
ATOM 3386 O O . ILE A 1 416 ? -33.643 -7.652 49.283 1.00 92.12 416 ILE A O 1
ATOM 3390 N N . ASP A 1 417 ? -34.708 -6.575 47.632 1.00 89.69 417 ASP A N 1
ATOM 3391 C CA . ASP A 1 417 ? -35.777 -6.041 48.489 1.00 89.69 417 ASP A CA 1
ATOM 3392 C C . ASP A 1 417 ? -36.557 -7.146 49.204 1.00 89.69 417 ASP A C 1
ATOM 3394 O O . ASP A 1 417 ? -36.775 -7.084 50.415 1.00 89.69 417 ASP A O 1
ATOM 3398 N N . ALA A 1 418 ? -36.938 -8.202 48.478 1.00 91.25 418 ALA A N 1
ATOM 3399 C CA . ALA A 1 418 ? -37.653 -9.333 49.061 1.00 91.25 418 ALA A CA 1
ATOM 3400 C C . ALA A 1 418 ? -36.812 -10.035 50.140 1.00 91.25 418 ALA A C 1
ATOM 3402 O O . ALA A 1 418 ? -37.328 -10.375 51.206 1.00 91.25 418 ALA A O 1
ATOM 3403 N N . ARG A 1 419 ? -35.505 -10.199 49.893 1.00 91.19 419 ARG A N 1
ATOM 3404 C CA . ARG A 1 419 ? -34.567 -10.784 50.866 1.00 91.19 419 ARG A CA 1
ATOM 3405 C C . ARG A 1 419 ? -34.401 -9.900 52.101 1.00 91.19 419 ARG A C 1
ATOM 3407 O O . ARG A 1 419 ? -34.401 -10.418 53.214 1.00 91.19 419 ARG A O 1
ATOM 3414 N N . MET A 1 420 ? -34.300 -8.583 51.922 1.00 89.31 420 MET A N 1
ATOM 3415 C CA . MET A 1 420 ? -34.176 -7.643 53.038 1.00 89.31 420 MET A CA 1
ATOM 3416 C C . MET A 1 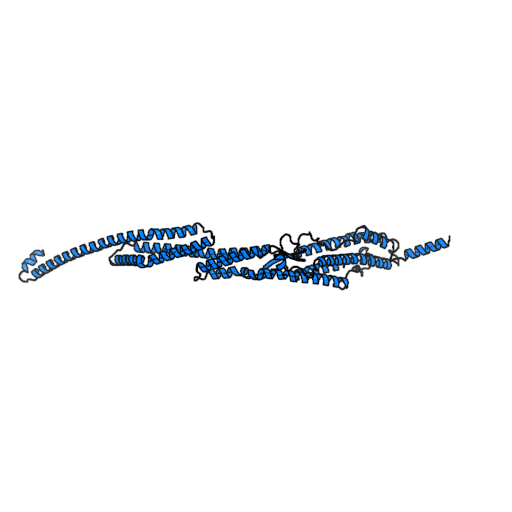420 ? -35.449 -7.590 53.886 1.00 89.31 420 MET A C 1
ATOM 3418 O O . MET A 1 420 ? -35.358 -7.577 55.109 1.00 89.31 420 MET A O 1
ATOM 3422 N N . ASN A 1 421 ? -36.630 -7.613 53.263 1.00 90.50 421 ASN A N 1
ATOM 3423 C CA . ASN A 1 421 ? -37.914 -7.662 53.973 1.00 90.50 421 ASN A CA 1
ATOM 3424 C C . ASN A 1 421 ? -38.058 -8.936 54.816 1.00 90.50 421 ASN A C 1
ATOM 3426 O O . ASN A 1 421 ? -38.494 -8.870 55.965 1.00 90.50 421 ASN A O 1
ATOM 3430 N N . ALA A 1 422 ? -37.662 -10.088 54.266 1.00 90.94 422 ALA A N 1
ATOM 3431 C CA . ALA A 1 422 ? -37.650 -11.342 55.012 1.00 90.94 422 ALA A CA 1
ATOM 3432 C C . ALA A 1 422 ? -36.697 -11.262 56.216 1.00 90.94 422 ALA A C 1
ATOM 3434 O O . ALA A 1 422 ? -37.101 -11.565 57.337 1.00 90.94 422 ALA A O 1
ATOM 3435 N N . ARG A 1 423 ? -35.469 -10.761 56.014 1.00 90.12 423 ARG A N 1
ATOM 3436 C CA . ARG A 1 423 ? -34.489 -10.664 57.103 1.00 90.12 423 ARG A CA 1
ATOM 3437 C C . ARG A 1 423 ? -34.896 -9.669 58.190 1.00 90.12 423 ARG A C 1
ATOM 3439 O O . ARG A 1 423 ? -34.648 -9.930 59.361 1.00 90.12 423 ARG A O 1
ATOM 3446 N N . GLU A 1 424 ? -35.549 -8.564 57.835 1.00 89.94 424 GLU A N 1
ATOM 3447 C CA . GLU A 1 424 ? -36.123 -7.629 58.811 1.00 89.94 424 GLU A CA 1
ATOM 3448 C C . GLU A 1 424 ? -37.162 -8.319 59.705 1.00 89.94 424 GLU A C 1
ATOM 3450 O O . GLU A 1 424 ? -37.152 -8.152 60.925 1.00 89.94 424 GLU A O 1
ATOM 3455 N N . SER A 1 425 ? -38.043 -9.125 59.102 1.00 90.94 425 SER A N 1
ATOM 3456 C CA . SER A 1 425 ? -39.023 -9.915 59.848 1.00 90.94 425 SER A CA 1
ATOM 3457 C C . SER A 1 425 ? -38.338 -10.902 60.795 1.00 90.94 425 SER A C 1
ATOM 3459 O O . SER A 1 425 ? -38.750 -11.022 61.948 1.00 90.94 425 SER A O 1
ATOM 3461 N N . ASP A 1 426 ? -37.276 -11.570 60.342 1.00 89.81 426 ASP A N 1
ATOM 3462 C CA . ASP A 1 426 ? -36.515 -12.507 61.173 1.00 89.81 426 ASP A CA 1
ATOM 3463 C C . ASP A 1 426 ? -35.831 -11.802 62.353 1.00 89.81 426 ASP A C 1
ATOM 3465 O O . ASP A 1 426 ? -35.903 -12.292 63.480 1.00 89.81 426 ASP A O 1
ATOM 3469 N N . LEU A 1 427 ? -35.217 -10.634 62.126 1.00 89.75 427 LEU A N 1
ATOM 3470 C CA . LEU A 1 427 ? -34.578 -9.842 63.185 1.00 89.75 427 LEU A CA 1
ATOM 3471 C C . LEU A 1 427 ? -35.596 -9.375 64.235 1.00 89.75 427 LEU A C 1
ATOM 3473 O O . LEU A 1 427 ? -35.297 -9.419 65.427 1.00 89.75 427 LEU A O 1
ATOM 3477 N N . ARG A 1 428 ? -36.823 -9.013 63.830 1.00 89.25 428 ARG A N 1
ATOM 3478 C CA . ARG A 1 428 ? -37.910 -8.687 64.774 1.00 89.25 428 ARG A CA 1
ATOM 3479 C C . ARG A 1 428 ? -38.276 -9.876 65.659 1.00 89.25 428 ARG A C 1
ATOM 3481 O O . ARG A 1 428 ? -38.403 -9.716 66.870 1.00 89.25 428 ARG A O 1
ATOM 3488 N N . VAL A 1 429 ? -38.390 -11.069 65.079 1.00 90.12 429 VAL A N 1
ATOM 3489 C CA . VAL A 1 429 ? -38.656 -12.298 65.845 1.00 90.12 429 VAL A CA 1
ATOM 3490 C C . VAL A 1 429 ? -37.483 -12.625 66.779 1.00 90.12 429 VAL A C 1
ATOM 3492 O O . VAL A 1 429 ? -37.686 -12.984 67.940 1.00 90.12 429 VAL A O 1
ATOM 3495 N N . GLU A 1 430 ? -36.239 -12.480 66.316 1.00 88.00 430 GLU A N 1
ATOM 3496 C CA . GLU A 1 430 ? -35.039 -12.669 67.143 1.00 88.00 430 GLU A CA 1
ATOM 3497 C C . GLU A 1 430 ? -34.993 -11.674 68.312 1.00 88.00 430 GLU A C 1
ATOM 3499 O O . GLU A 1 430 ? -34.699 -12.072 69.444 1.00 88.00 430 GLU A O 1
ATOM 3504 N N . ARG A 1 431 ? -35.370 -10.415 68.075 1.00 89.19 431 ARG A N 1
ATOM 3505 C CA . ARG A 1 431 ? -35.511 -9.388 69.109 1.00 89.19 431 ARG A CA 1
ATOM 3506 C C . ARG A 1 431 ? -36.536 -9.771 70.165 1.00 89.19 431 ARG A C 1
ATOM 3508 O O . ARG A 1 431 ? -36.208 -9.767 71.351 1.00 89.19 431 ARG A O 1
ATOM 3515 N N . GLU A 1 432 ? -37.744 -10.146 69.753 1.00 90.00 432 GLU A N 1
ATOM 3516 C CA . GLU A 1 432 ? -38.805 -10.582 70.668 1.00 90.00 432 GLU A CA 1
ATOM 3517 C C . GLU A 1 432 ? -38.353 -11.766 71.537 1.00 90.00 432 GLU A C 1
ATOM 3519 O O . GLU A 1 432 ? -38.615 -11.795 72.745 1.00 90.00 432 GLU A O 1
ATOM 3524 N N . ASN A 1 433 ? -37.609 -12.712 70.955 1.00 88.19 433 ASN A N 1
ATOM 3525 C CA . ASN A 1 433 ? -37.052 -13.856 71.675 1.00 88.19 433 ASN A CA 1
ATOM 3526 C C . ASN A 1 433 ? -36.001 -13.441 72.719 1.00 88.19 433 ASN A C 1
ATOM 3528 O O . ASN A 1 433 ? -36.060 -13.903 73.863 1.00 88.19 433 ASN A O 1
ATOM 3532 N N . ILE A 1 434 ? -35.058 -12.559 72.360 1.00 85.94 434 ILE A N 1
ATOM 3533 C CA . ILE A 1 434 ? -34.034 -12.051 73.290 1.00 85.94 434 ILE A CA 1
ATOM 3534 C C . ILE A 1 434 ? -34.685 -11.239 74.418 1.00 85.94 434 ILE A C 1
ATOM 3536 O O . ILE A 1 434 ? -34.365 -11.452 75.590 1.00 85.94 434 ILE A O 1
ATOM 3540 N N . GLU A 1 435 ? -35.635 -10.357 74.097 1.00 87.62 435 GLU A N 1
ATOM 3541 C CA . GLU A 1 435 ? -36.378 -9.574 75.090 1.00 87.62 435 GLU A CA 1
ATOM 3542 C C . GLU A 1 435 ? -37.179 -10.475 76.041 1.00 87.62 435 GLU A C 1
ATOM 3544 O O . GLU A 1 435 ? -37.211 -10.237 77.251 1.00 87.62 435 GLU A O 1
ATOM 3549 N N . THR A 1 436 ? -37.801 -11.537 75.522 1.00 89.25 436 THR A N 1
ATOM 3550 C CA . THR A 1 436 ? -38.530 -12.519 76.337 1.00 89.25 436 THR A CA 1
ATOM 3551 C C . THR A 1 436 ? -37.589 -13.275 77.269 1.00 89.25 436 THR A C 1
ATOM 3553 O O . THR A 1 436 ? -37.902 -13.426 78.452 1.00 89.25 436 THR A O 1
ATOM 3556 N N . ARG A 1 437 ? -36.406 -13.678 76.786 1.00 88.19 437 ARG A N 1
ATOM 3557 C CA . ARG A 1 437 ? -35.375 -14.304 77.623 1.00 88.19 437 ARG A CA 1
ATOM 3558 C C . ARG A 1 437 ? -34.926 -13.371 78.748 1.00 88.19 437 ARG A C 1
ATOM 3560 O O . ARG A 1 437 ? -34.908 -13.793 79.899 1.00 88.19 437 ARG A O 1
ATOM 3567 N N . PHE A 1 438 ? -34.648 -12.100 78.455 1.00 87.88 438 PHE A N 1
ATOM 3568 C CA . PHE A 1 438 ? -34.276 -11.132 79.494 1.00 87.88 438 PHE A CA 1
ATOM 3569 C C . PHE A 1 438 ? -35.399 -10.886 80.507 1.00 87.88 438 PHE A C 1
ATOM 3571 O O . PHE A 1 438 ? -35.122 -10.734 81.696 1.00 87.88 438 PHE A O 1
ATOM 3578 N N . LYS A 1 439 ? -36.671 -10.892 80.084 1.00 90.50 439 LYS A N 1
ATOM 3579 C CA . LYS A 1 439 ? -37.813 -10.822 81.015 1.00 90.50 439 LYS A CA 1
ATOM 3580 C C . LYS A 1 439 ? -37.847 -12.031 81.954 1.00 90.50 439 LYS A C 1
ATOM 3582 O O . LYS A 1 439 ? -38.068 -11.845 83.149 1.00 90.50 439 LYS A O 1
ATOM 3587 N N . GLN A 1 440 ? -37.608 -13.237 81.436 1.00 90.50 440 GLN A N 1
ATOM 3588 C CA . GLN A 1 440 ? -37.548 -14.466 82.236 1.00 90.50 440 GLN A CA 1
ATOM 3589 C C . GLN A 1 440 ? -36.358 -14.462 83.205 1.00 90.50 440 GLN A C 1
ATOM 3591 O O . GLN A 1 440 ? -36.527 -14.777 84.381 1.00 90.50 440 GLN A O 1
ATOM 3596 N N . GLU A 1 441 ? -35.171 -14.059 82.747 1.00 88.75 441 GLU A N 1
ATOM 3597 C CA . GLU A 1 441 ? -33.978 -13.927 83.594 1.00 88.75 441 GLU A CA 1
ATOM 3598 C C . GLU A 1 441 ? -34.183 -12.883 84.696 1.00 88.75 441 GLU A C 1
ATOM 3600 O O . GLU A 1 441 ? -33.830 -13.138 85.845 1.00 88.75 441 GLU A O 1
ATOM 3605 N N . ARG A 1 442 ? -34.824 -11.748 84.383 1.00 90.81 442 ARG A N 1
ATOM 3606 C CA . ARG A 1 442 ? -35.181 -10.731 85.378 1.00 90.81 442 ARG A CA 1
ATOM 3607 C C . ARG A 1 442 ? -36.159 -11.272 86.418 1.00 90.81 442 ARG A C 1
ATOM 3609 O O . ARG A 1 442 ? -35.921 -11.080 87.601 1.00 90.81 442 ARG A O 1
ATOM 3616 N N . GLN A 1 443 ? -37.219 -11.965 85.995 1.00 90.62 443 GLN A N 1
ATOM 3617 C CA . GLN A 1 443 ? -38.173 -12.592 86.921 1.00 90.62 443 GLN A CA 1
ATOM 3618 C C . GLN A 1 443 ? -37.494 -13.621 87.829 1.00 90.62 443 GLN A C 1
ATOM 3620 O O . GLN A 1 443 ? -37.769 -13.665 89.025 1.00 90.62 443 GLN A O 1
ATOM 3625 N N . LYS A 1 444 ? -36.585 -14.431 87.273 1.00 90.94 444 LYS A N 1
ATOM 3626 C CA . LYS A 1 444 ? -35.804 -15.392 88.052 1.00 90.94 444 LYS A CA 1
ATOM 3627 C C . LYS A 1 444 ? -34.907 -14.685 89.068 1.00 90.94 444 LYS A C 1
ATOM 3629 O O . LYS A 1 444 ? -34.929 -15.045 90.235 1.00 90.94 444 LYS A O 1
ATOM 3634 N N . PHE A 1 445 ? -34.184 -13.651 88.643 1.00 91.06 445 PHE A N 1
ATOM 3635 C CA . PHE A 1 445 ? -33.321 -12.860 89.516 1.00 91.06 445 PHE A CA 1
ATOM 3636 C C . PHE A 1 445 ? -34.101 -12.139 90.624 1.00 91.06 445 PHE A C 1
ATOM 3638 O O . PHE A 1 445 ? -33.650 -12.107 91.763 1.00 91.06 445 PHE A O 1
ATOM 3645 N N . GLU A 1 446 ? -35.281 -11.592 90.316 1.00 89.31 446 GLU A N 1
ATOM 3646 C CA . GLU A 1 446 ? -36.202 -11.020 91.307 1.00 89.31 446 GLU A CA 1
ATOM 3647 C C . GLU A 1 446 ? -36.639 -12.078 92.333 1.00 89.31 446 GLU A C 1
ATOM 3649 O O . GLU A 1 446 ? -36.630 -11.799 93.532 1.00 89.31 446 GLU A O 1
ATOM 3654 N N . GLY A 1 447 ? -36.963 -13.294 91.878 1.00 88.44 447 GLY A N 1
ATOM 3655 C CA . GLY A 1 447 ? -37.251 -14.437 92.748 1.00 88.44 447 GLY A CA 1
ATOM 3656 C C . GLY A 1 447 ? -36.073 -14.800 93.655 1.00 88.44 447 GLY A C 1
ATOM 3657 O O . GLY A 1 447 ? -36.235 -14.851 94.873 1.00 88.44 447 GLY A O 1
ATOM 3658 N N . ASP A 1 448 ? -34.876 -14.946 93.082 1.00 88.88 448 ASP A N 1
ATOM 3659 C CA . ASP A 1 448 ? -33.646 -15.234 93.827 1.00 88.88 448 ASP A CA 1
ATOM 3660 C C . ASP A 1 448 ? -33.366 -14.135 94.874 1.00 88.88 448 ASP A C 1
ATOM 3662 O O . ASP A 1 448 ? -32.987 -14.426 96.007 1.00 88.88 448 ASP A O 1
ATOM 3666 N N . LEU A 1 449 ? -33.602 -12.860 94.541 1.00 88.31 449 LEU A N 1
ATOM 3667 C CA . LEU A 1 449 ? -33.483 -11.725 95.465 1.00 88.31 449 LEU A CA 1
ATOM 3668 C C . LEU A 1 449 ? -34.456 -11.822 96.638 1.00 88.31 449 LEU A C 1
ATOM 3670 O O . LEU A 1 449 ? -34.058 -11.565 97.774 1.00 88.31 449 LEU A O 1
ATOM 3674 N N . VAL A 1 450 ? -35.713 -12.190 96.384 1.00 88.31 450 VAL A N 1
ATOM 3675 C CA . VAL A 1 450 ? -36.705 -12.424 97.444 1.00 88.31 450 VAL A CA 1
ATOM 3676 C C . VAL A 1 450 ? -36.247 -13.562 98.353 1.00 88.31 450 VAL A C 1
ATOM 3678 O O . VAL A 1 450 ? -36.306 -13.427 99.577 1.00 88.31 450 VAL A O 1
ATOM 3681 N N . ASP A 1 451 ? -35.725 -14.645 97.783 1.00 85.44 451 ASP A N 1
ATOM 3682 C CA . ASP A 1 451 ? -35.188 -15.770 98.548 1.00 85.44 451 ASP A CA 1
ATOM 3683 C C . ASP A 1 451 ? -33.958 -15.373 99.376 1.00 85.44 451 ASP A C 1
ATOM 3685 O O . ASP A 1 451 ? -33.885 -15.714 100.561 1.00 85.44 451 ASP A O 1
ATOM 3689 N N . TYR A 1 452 ? -33.036 -14.577 98.825 1.00 86.50 452 TYR A N 1
ATOM 3690 C CA . TYR A 1 452 ? -31.907 -14.018 99.572 1.00 86.50 452 TYR A CA 1
ATOM 3691 C C . TYR A 1 452 ? -32.354 -13.053 100.674 1.00 86.50 452 TYR A C 1
ATOM 3693 O O . TYR A 1 452 ? -31.817 -13.113 101.778 1.00 86.50 452 TYR A O 1
ATOM 3701 N N . VAL A 1 453 ? -33.350 -12.196 100.431 1.00 84.38 453 VAL A N 1
ATOM 3702 C CA . VAL A 1 453 ? -33.931 -11.313 101.458 1.00 84.38 453 VAL A CA 1
ATOM 3703 C C . VAL A 1 453 ? -34.557 -12.141 102.577 1.00 84.38 453 VAL A C 1
ATOM 3705 O O . VAL A 1 453 ? -34.337 -11.852 103.754 1.00 84.38 453 VAL A O 1
ATOM 3708 N N . ASN A 1 454 ? -35.280 -13.208 102.237 1.00 81.31 454 ASN A N 1
ATOM 3709 C CA . ASN A 1 454 ? -35.824 -14.146 103.213 1.00 81.31 454 ASN A CA 1
ATOM 3710 C C . ASN A 1 454 ? -34.710 -14.837 104.008 1.00 81.31 454 ASN A C 1
ATOM 3712 O O . ASN A 1 454 ? -34.829 -14.975 105.225 1.00 81.31 454 ASN A O 1
ATOM 3716 N N . LEU A 1 455 ? -33.617 -15.237 103.355 1.00 79.88 455 LEU A N 1
ATOM 3717 C CA . LEU A 1 455 ? -32.458 -15.836 104.011 1.00 79.88 455 LEU A CA 1
ATOM 3718 C C . LEU A 1 455 ? -31.772 -14.845 104.961 1.00 79.88 455 LEU A C 1
ATOM 3720 O O . LEU A 1 455 ? -31.482 -15.206 106.097 1.00 79.88 455 LEU A O 1
ATOM 3724 N N . VAL A 1 456 ? -31.572 -13.594 104.539 1.00 80.25 456 VAL A N 1
ATOM 3725 C CA . VAL A 1 456 ? -31.010 -12.517 105.370 1.00 80.25 456 VAL A CA 1
ATOM 3726 C C . VAL A 1 456 ? -31.922 -12.207 106.555 1.00 80.25 456 VAL A C 1
ATOM 3728 O O . VAL A 1 456 ? -31.421 -12.034 107.662 1.00 80.25 456 VAL A O 1
ATOM 3731 N N . ASN A 1 457 ? -33.244 -12.187 106.368 1.00 77.75 457 ASN A N 1
ATOM 3732 C CA . ASN A 1 457 ? -34.198 -12.017 107.467 1.00 77.75 457 ASN A CA 1
ATOM 3733 C C . ASN A 1 457 ? -34.122 -13.186 108.461 1.00 77.75 457 ASN A C 1
ATOM 3735 O O . ASN A 1 457 ? -33.991 -12.947 109.657 1.00 77.75 457 ASN A O 1
ATOM 3739 N N . ARG A 1 458 ? -34.077 -14.438 107.985 1.00 71.38 458 ARG A N 1
ATOM 3740 C CA . ARG A 1 458 ? -33.851 -15.608 108.856 1.00 71.38 458 ARG A CA 1
ATOM 3741 C C . ARG A 1 458 ? -32.500 -15.544 109.574 1.00 71.38 458 ARG A C 1
ATOM 3743 O O . ARG A 1 458 ? -32.408 -15.923 110.734 1.00 71.38 458 ARG A O 1
ATOM 3750 N N . PHE A 1 459 ? -31.452 -15.059 108.910 1.00 68.56 459 PHE A N 1
ATOM 3751 C CA . PHE A 1 459 ? -30.126 -14.887 109.509 1.00 68.56 459 PHE A CA 1
ATOM 3752 C C . PHE A 1 459 ? -30.108 -13.754 110.548 1.00 68.56 459 PHE A C 1
ATOM 3754 O O . PHE A 1 459 ? -29.444 -13.860 111.575 1.00 68.56 459 PHE A O 1
ATOM 3761 N N . LYS A 1 460 ? -30.874 -12.683 110.316 1.00 67.50 460 LYS A N 1
ATOM 3762 C CA . LYS A 1 460 ? -31.104 -11.598 111.277 1.00 67.50 460 LYS A CA 1
ATOM 3763 C C . LYS A 1 460 ? -31.824 -12.112 112.525 1.00 67.50 460 LYS A C 1
ATOM 3765 O O . LYS A 1 460 ? -31.435 -11.737 113.62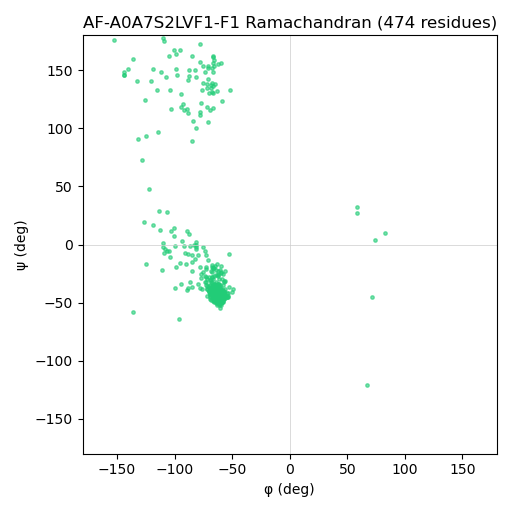8 1.00 67.50 460 LYS A O 1
ATOM 3770 N N . ASP A 1 461 ? -32.800 -13.000 112.360 1.00 64.00 461 ASP A N 1
ATOM 3771 C CA . ASP A 1 461 ? -33.469 -13.673 113.478 1.00 64.00 461 ASP A CA 1
ATOM 3772 C C . ASP A 1 461 ? -32.503 -14.627 114.217 1.00 64.00 461 ASP A C 1
ATOM 3774 O O . ASP A 1 461 ? -32.496 -14.673 115.450 1.00 64.00 461 ASP A O 1
ATOM 3778 N N . ALA A 1 462 ? -31.588 -15.281 113.487 1.00 57.06 462 ALA A N 1
ATOM 3779 C CA . ALA A 1 462 ? -30.508 -16.110 114.039 1.00 57.06 462 ALA A CA 1
ATOM 3780 C C . ALA A 1 462 ? -29.379 -15.335 114.751 1.00 57.06 462 ALA A C 1
ATOM 3782 O O . ALA A 1 462 ? -28.591 -15.928 115.485 1.00 57.06 462 ALA A O 1
ATOM 3783 N N . GLY A 1 463 ? -29.312 -14.009 114.595 1.00 54.00 463 GLY A N 1
ATOM 3784 C CA . GLY A 1 463 ? -28.382 -13.131 115.320 1.00 54.00 463 GLY A CA 1
ATOM 3785 C C . GLY A 1 463 ? -28.843 -12.751 116.734 1.00 54.00 463 GLY A C 1
ATOM 3786 O O . GLY A 1 463 ? -28.156 -12.003 117.434 1.00 54.00 463 GLY A O 1
ATOM 3787 N N . ASN A 1 464 ? -30.010 -13.231 117.172 1.00 56.56 464 ASN A N 1
ATOM 3788 C CA . ASN A 1 464 ? -30.533 -12.970 118.505 1.00 56.56 464 ASN A CA 1
ATOM 3789 C C . ASN A 1 464 ? -29.883 -13.921 119.530 1.00 56.56 464 ASN A C 1
ATOM 3791 O O . ASN A 1 464 ? -30.316 -15.061 119.689 1.00 56.56 464 ASN A O 1
ATOM 3795 N N . PHE A 1 465 ? -28.880 -13.434 120.274 1.00 55.62 465 PHE A N 1
ATOM 3796 C CA . PHE A 1 465 ? -28.130 -14.172 121.315 1.00 55.62 465 PHE A CA 1
ATOM 3797 C C . PHE A 1 465 ? -28.991 -14.854 122.406 1.00 55.62 465 PHE A C 1
ATOM 3799 O O . PHE A 1 465 ? -28.462 -15.599 123.228 1.00 55.62 465 PHE A O 1
ATOM 3806 N N . LYS A 1 466 ? -30.308 -14.603 122.445 1.00 57.03 466 LYS A N 1
ATOM 3807 C CA . LYS A 1 466 ? -31.263 -15.247 123.361 1.00 57.03 466 LYS A CA 1
ATOM 3808 C C . LYS A 1 466 ? -31.877 -16.557 122.838 1.00 57.03 466 LYS A C 1
ATOM 3810 O O . LYS A 1 466 ? -32.557 -17.215 123.614 1.00 57.03 466 LYS A O 1
ATOM 3815 N N . GLN A 1 467 ? -31.657 -16.931 121.573 1.00 55.94 467 GLN A N 1
ATOM 3816 C CA . GLN A 1 467 ? -32.202 -18.158 120.950 1.00 55.94 467 GLN A CA 1
ATOM 3817 C C . GLN A 1 467 ? -31.118 -19.142 120.471 1.00 55.94 467 GLN A C 1
ATOM 3819 O O . GLN A 1 467 ? -31.388 -20.060 119.705 1.00 55.94 467 GLN A O 1
ATOM 3824 N N . THR A 1 468 ? -29.882 -18.975 120.945 1.00 53.66 468 THR A N 1
ATOM 3825 C CA . THR A 1 468 ? -28.703 -19.755 120.532 1.00 53.66 468 THR A CA 1
ATOM 3826 C C . THR A 1 468 ? -28.863 -21.273 120.713 1.00 53.66 468 THR A C 1
ATOM 3828 O O . THR A 1 468 ? -28.338 -22.030 119.900 1.00 53.66 468 THR A O 1
ATOM 3831 N N . ASP A 1 469 ? -29.632 -21.722 121.711 1.00 55.97 469 ASP A N 1
ATOM 3832 C CA . ASP A 1 469 ? -29.853 -23.151 121.986 1.00 55.97 469 ASP A CA 1
ATOM 3833 C C . ASP A 1 469 ? -30.784 -23.831 120.960 1.00 55.97 469 ASP A C 1
ATOM 3835 O O . ASP A 1 469 ? -30.561 -24.987 120.611 1.00 55.97 469 ASP A O 1
ATOM 3839 N N . GLU A 1 470 ? -31.766 -23.119 120.389 1.00 54.72 470 GLU A N 1
ATOM 3840 C CA . GLU A 1 470 ? -32.655 -23.665 119.340 1.00 54.72 470 GLU A CA 1
ATOM 3841 C C . GLU A 1 470 ? -31.964 -23.758 117.967 1.00 54.72 470 GLU A C 1
ATOM 3843 O O . GLU A 1 470 ? -32.350 -24.565 117.119 1.00 54.72 470 GLU A O 1
ATOM 3848 N N . TYR A 1 471 ? -30.925 -22.953 117.725 1.00 52.75 471 TYR A N 1
ATOM 3849 C CA . TYR A 1 471 ? -30.183 -22.982 116.460 1.00 52.75 471 TYR A CA 1
ATOM 3850 C C . TYR A 1 471 ? -29.213 -24.168 116.357 1.00 52.75 471 TYR A C 1
ATOM 3852 O O . TYR A 1 471 ? -28.932 -24.623 115.248 1.00 52.75 471 TYR A O 1
ATOM 3860 N N . LEU A 1 472 ? -28.747 -24.707 117.489 1.00 52.34 472 LEU A N 1
ATOM 3861 C CA . LEU A 1 472 ? -27.845 -25.864 117.538 1.00 52.34 472 LEU A CA 1
ATOM 3862 C C . LEU A 1 472 ? -28.538 -27.190 117.179 1.00 52.34 472 LEU A C 1
ATOM 3864 O O . LEU A 1 472 ? -27.887 -28.073 116.626 1.00 52.34 472 LEU A O 1
ATOM 3868 N N . GLU A 1 473 ? -29.849 -27.323 117.407 1.00 55.84 473 GLU A N 1
ATOM 3869 C CA . GLU A 1 473 ? -30.599 -28.545 117.063 1.00 55.84 473 GLU A CA 1
ATOM 3870 C C . GLU A 1 473 ? -30.837 -28.731 115.557 1.00 55.84 473 GLU A C 1
ATOM 3872 O O . GLU A 1 473 ? -31.068 -29.850 115.113 1.00 55.84 473 GLU A O 1
ATOM 3877 N N . LYS A 1 474 ? -30.766 -27.664 114.751 1.00 52.91 474 LYS A N 1
ATOM 3878 C CA . LYS A 1 474 ? -31.000 -27.732 113.294 1.00 52.91 474 LYS A CA 1
ATOM 3879 C C . LYS A 1 474 ? -29.731 -27.919 112.451 1.00 52.91 474 LYS A C 1
ATOM 3881 O O . LYS A 1 474 ? -29.825 -27.885 111.226 1.00 52.91 474 LYS A O 1
ATOM 3886 N N . ILE A 1 475 ? -28.560 -28.061 113.079 1.00 47.97 475 ILE A N 1
ATOM 3887 C CA . ILE A 1 475 ? -27.255 -28.219 112.399 1.00 47.97 475 ILE A CA 1
ATOM 3888 C C . ILE A 1 475 ? -26.690 -29.655 112.539 1.00 47.97 475 ILE A C 1
ATOM 3890 O O . ILE A 1 475 ? -25.680 -29.980 111.915 1.00 47.97 475 ILE A O 1
ATOM 3894 N N . LEU A 1 476 ? -27.365 -30.540 113.282 1.00 37.56 476 LEU A N 1
ATOM 3895 C CA . LEU A 1 476 ? -27.212 -31.999 113.162 1.00 37.56 476 LEU A CA 1
ATOM 3896 C C . LEU A 1 476 ? -28.184 -32.533 112.106 1.00 37.56 476 LEU A C 1
ATOM 3898 O O . LEU A 1 476 ? -27.771 -33.448 111.358 1.00 37.56 476 LEU A O 1
#